Protein AF-A0A8K0CBZ1-F1 (afdb_monomer_lite)

Sequence (387 aa):
MEARLLQLSTEFQDVTEIRIASTTHRVIRENIAINNELDTMLTTHQRLYNENDKLRAGNKTLKLEASLHEEEKKKALTKAAVQYKIIERLTEEHDNMANKIKQYRNLENEANQIKQEAATMKDYCQKLQFNIRILEQNLHASRCERTNLKMELDYTKDEMDRLSGILYEAVMSIKAALSLKFAVKDKALKAAKREALLSSLLTLMTSAQEKARKPSLESVESVSATYARGDLGFVPKPVVLRSKVPIHRHIEVQMGPSFEELLAQYVPPVTKKDSGSITSEPGSQLELISEMETTVTKYVEIAKEETGTVFDESSEGTSSEEISYHVELPPQERETKSVTESEIIQAEGEGILEEELLISEEQLDIEEQVEESSSELHEEAHQGGGG

pLDDT: mean 71.87, std 24.09, range [30.67, 98.56]

Structure (mmCIF, N/CA/C/O backbone):
data_AF-A0A8K0CBZ1-F1
#
_entry.id   AF-A0A8K0CBZ1-F1
#
loop_
_atom_site.group_PDB
_atom_site.id
_atom_site.type_symbol
_atom_site.label_atom_id
_atom_site.label_alt_id
_atom_site.label_comp_id
_atom_site.label_asym_id
_atom_site.label_entity_id
_atom_site.label_seq_id
_atom_site.pdbx_PDB_ins_code
_atom_site.Cartn_x
_atom_site.Cartn_y
_atom_site.Cartn_z
_atom_site.occupancy
_atom_site.B_iso_or_equiv
_atom_site.auth_seq_id
_atom_site.auth_comp_id
_atom_site.auth_asym_id
_atom_site.auth_atom_id
_atom_site.pdbx_PDB_model_num
ATOM 1 N N . MET A 1 1 ? 72.431 24.661 -131.255 1.00 56.53 1 MET A N 1
ATOM 2 C CA . MET A 1 1 ? 71.108 24.317 -130.680 1.00 56.53 1 MET A CA 1
ATOM 3 C C . MET A 1 1 ? 71.227 23.347 -129.512 1.00 56.53 1 MET A C 1
ATOM 5 O O . MET A 1 1 ? 70.501 23.528 -128.548 1.00 56.53 1 MET A O 1
ATOM 9 N N . GLU A 1 2 ? 72.161 22.396 -129.542 1.00 62.53 2 GLU A N 1
ATOM 10 C CA . GLU A 1 2 ? 72.347 21.390 -128.479 1.00 62.53 2 GLU A CA 1
ATOM 11 C C . GLU A 1 2 ? 72.659 21.984 -127.093 1.00 62.53 2 GLU A C 1
ATOM 13 O O . GLU A 1 2 ? 72.051 21.576 -126.111 1.00 62.53 2 GLU A O 1
ATOM 18 N N . ALA A 1 3 ? 73.497 23.025 -127.007 1.00 69.94 3 ALA A N 1
ATOM 19 C CA . ALA A 1 3 ? 73.833 23.670 -125.730 1.00 69.94 3 ALA A CA 1
ATOM 20 C C . ALA A 1 3 ? 72.624 24.308 -125.011 1.00 69.94 3 ALA A C 1
ATOM 22 O O . ALA A 1 3 ? 72.545 24.263 -123.788 1.00 69.94 3 ALA A O 1
ATOM 23 N N . ARG A 1 4 ? 71.654 24.858 -125.760 1.00 70.44 4 ARG A N 1
ATOM 24 C CA . ARG A 1 4 ? 70.417 25.412 -125.176 1.00 70.44 4 ARG A CA 1
ATOM 25 C C . ARG A 1 4 ? 69.454 24.320 -124.719 1.00 70.44 4 ARG A C 1
ATOM 27 O O . ARG A 1 4 ? 68.748 24.528 -123.744 1.00 70.44 4 ARG A O 1
ATOM 34 N N . LEU A 1 5 ? 69.419 23.178 -125.407 1.00 74.81 5 LEU A N 1
ATOM 35 C CA . LEU A 1 5 ? 68.593 22.038 -125.002 1.00 74.81 5 LEU A CA 1
ATOM 36 C C . LEU A 1 5 ? 69.134 21.394 -123.720 1.00 74.81 5 LEU A C 1
ATOM 38 O O . LEU A 1 5 ? 68.361 21.042 -122.836 1.00 74.81 5 LEU A O 1
ATOM 42 N N . LEU A 1 6 ? 70.461 21.287 -123.614 1.00 77.31 6 LEU A N 1
ATOM 43 C CA . LEU A 1 6 ? 71.139 20.763 -122.433 1.00 77.31 6 LEU A CA 1
ATOM 44 C C . LEU A 1 6 ? 70.951 21.695 -121.230 1.00 77.31 6 LEU A C 1
ATOM 46 O O . LEU A 1 6 ? 70.591 21.217 -120.164 1.00 77.31 6 LEU A O 1
ATOM 50 N N . GLN A 1 7 ? 71.069 23.013 -121.431 1.00 80.19 7 GLN A N 1
ATOM 51 C CA . GLN A 1 7 ? 70.775 24.016 -120.402 1.00 80.19 7 GLN A CA 1
ATOM 52 C C . GLN A 1 7 ? 69.306 23.981 -119.944 1.00 80.19 7 GLN A C 1
ATOM 54 O O . GLN A 1 7 ? 69.020 24.019 -118.752 1.00 80.19 7 GLN A O 1
ATOM 59 N N . LEU A 1 8 ? 68.359 23.869 -120.879 1.00 82.50 8 LEU A N 1
ATOM 60 C CA . LEU A 1 8 ? 66.940 23.755 -120.541 1.00 82.50 8 LEU A CA 1
ATOM 61 C C . LEU A 1 8 ? 66.655 22.451 -119.776 1.00 82.50 8 LEU A C 1
ATOM 63 O O . LEU A 1 8 ? 65.859 22.445 -118.846 1.00 82.50 8 LEU A O 1
ATOM 67 N N . SER A 1 9 ? 67.320 21.349 -120.140 1.00 82.69 9 SER A N 1
ATOM 68 C CA . SER A 1 9 ? 67.216 20.068 -119.433 1.00 82.69 9 SER A CA 1
ATOM 69 C C . SER A 1 9 ? 67.782 20.149 -118.018 1.00 82.69 9 SER A C 1
ATOM 71 O O . SER A 1 9 ? 67.178 19.585 -117.111 1.00 82.69 9 SER A O 1
ATOM 73 N N . THR A 1 10 ? 68.902 20.850 -117.818 1.00 83.62 10 THR A N 1
ATOM 74 C CA . THR A 1 10 ? 69.460 21.077 -116.479 1.00 83.62 10 THR A CA 1
ATOM 75 C C . THR A 1 10 ? 68.551 21.982 -115.653 1.00 83.62 10 THR A C 1
ATOM 77 O O . THR A 1 10 ? 68.245 21.647 -114.520 1.00 83.62 10 THR A O 1
ATOM 80 N N . GLU A 1 11 ? 68.001 23.054 -116.232 1.00 86.19 11 GLU A N 1
ATOM 81 C CA . GLU A 1 11 ? 67.056 23.938 -115.533 1.00 86.19 11 GLU A CA 1
ATOM 82 C C . GLU A 1 11 ? 65.742 23.216 -115.181 1.00 86.19 11 GLU A C 1
ATOM 84 O O . GLU A 1 11 ? 65.221 23.373 -114.078 1.00 86.19 11 GLU A O 1
ATOM 89 N N . PHE A 1 12 ? 65.206 22.371 -116.070 1.00 86.44 12 PHE A N 1
ATOM 90 C CA . PHE A 1 12 ? 64.038 21.543 -115.757 1.00 86.44 12 PHE A CA 1
ATOM 91 C C . PHE A 1 12 ? 64.339 20.480 -114.705 1.00 86.44 12 PHE A C 1
ATOM 93 O O . PHE A 1 12 ? 63.479 20.215 -113.863 1.00 86.44 12 PHE A O 1
ATOM 100 N N . GLN A 1 13 ? 65.524 19.872 -114.743 1.00 86.38 13 GLN A N 1
ATOM 101 C CA . GLN A 1 13 ? 65.960 18.914 -113.736 1.00 86.38 13 GLN A CA 1
ATOM 102 C C . GLN A 1 13 ? 66.069 19.589 -112.366 1.00 86.38 13 GLN A C 1
ATOM 104 O O . GLN A 1 13 ? 65.449 19.099 -111.427 1.00 86.38 13 GLN A O 1
ATOM 109 N N . ASP A 1 14 ? 66.710 20.755 -112.278 1.00 86.25 14 ASP A N 1
ATOM 110 C CA . ASP A 1 14 ? 66.862 21.525 -111.038 1.00 86.25 14 ASP A CA 1
ATOM 111 C C . ASP A 1 14 ? 65.507 21.999 -110.489 1.00 86.25 14 ASP A C 1
ATOM 113 O O . ASP A 1 14 ? 65.215 21.850 -109.302 1.00 86.25 14 ASP A O 1
ATOM 117 N N . VAL A 1 15 ? 64.616 22.519 -111.345 1.00 89.88 15 VAL A N 1
ATOM 118 C CA . VAL A 1 15 ? 63.260 22.936 -110.936 1.00 89.88 15 VAL A CA 1
ATOM 119 C C . VAL A 1 15 ? 62.434 21.741 -110.456 1.00 89.88 15 VAL A C 1
ATOM 121 O O . VAL A 1 15 ? 61.690 21.845 -109.474 1.00 89.88 15 VAL A O 1
ATOM 124 N N . THR A 1 16 ? 62.556 20.596 -111.127 1.00 88.50 16 THR A N 1
ATOM 125 C CA . THR A 1 16 ? 61.857 19.367 -110.737 1.00 88.50 16 THR A CA 1
ATOM 126 C C . THR A 1 16 ? 62.421 18.816 -109.431 1.00 88.50 16 THR A C 1
ATOM 128 O O . THR A 1 16 ? 61.642 18.448 -108.556 1.00 88.50 16 THR A O 1
ATOM 131 N N . GLU A 1 17 ? 63.739 18.836 -109.245 1.00 90.00 17 GLU A N 1
ATOM 132 C CA . GLU A 1 17 ? 64.416 18.418 -108.018 1.00 90.00 17 GLU A CA 1
ATOM 133 C C . GLU A 1 17 ? 64.027 19.307 -106.833 1.00 90.00 17 GLU A C 1
ATOM 135 O O . GLU A 1 17 ? 63.599 18.789 -105.804 1.00 90.00 17 GLU A O 1
ATOM 140 N N . ILE A 1 18 ? 64.036 20.636 -106.991 1.00 90.50 18 ILE A N 1
ATOM 141 C CA . ILE A 1 18 ? 63.575 21.579 -105.959 1.00 90.50 18 ILE A CA 1
ATOM 142 C C . ILE A 1 18 ? 62.106 21.320 -105.604 1.00 90.50 18 ILE A C 1
ATOM 144 O O . ILE A 1 18 ? 61.732 21.327 -104.427 1.00 90.50 18 ILE A O 1
ATOM 148 N N . ARG A 1 19 ? 61.247 21.064 -106.599 1.00 92.19 19 ARG A N 1
ATOM 149 C CA . ARG A 1 19 ? 59.823 20.786 -106.366 1.00 92.19 19 ARG A CA 1
ATOM 150 C C . ARG A 1 19 ? 59.600 19.437 -105.680 1.00 92.19 19 ARG A C 1
ATOM 152 O O . ARG A 1 19 ? 58.778 19.362 -104.761 1.00 92.19 19 ARG A O 1
ATOM 159 N N . ILE A 1 20 ? 60.315 18.392 -106.093 1.00 91.62 20 ILE A N 1
ATOM 160 C CA . ILE A 1 20 ? 60.272 17.065 -105.466 1.00 91.62 20 ILE A CA 1
ATOM 161 C C . ILE A 1 20 ? 60.801 17.155 -104.032 1.00 91.62 20 ILE A C 1
ATOM 163 O O . ILE A 1 20 ? 60.133 16.670 -103.121 1.00 91.62 20 ILE A O 1
ATOM 167 N N . ALA A 1 21 ? 61.925 17.834 -103.797 1.00 92.69 21 ALA A N 1
ATOM 168 C CA . ALA A 1 21 ? 62.491 18.052 -102.468 1.00 92.69 21 ALA A CA 1
ATOM 169 C C . ALA A 1 21 ? 61.534 18.847 -101.567 1.00 92.69 21 ALA A C 1
ATOM 171 O O . ALA A 1 21 ? 61.279 18.447 -100.435 1.00 92.69 21 ALA A O 1
ATOM 172 N N . SER A 1 22 ? 60.920 19.919 -102.079 1.00 93.62 22 SER A N 1
ATOM 173 C CA . SER A 1 22 ? 59.920 20.711 -101.349 1.00 93.62 22 SER A CA 1
ATOM 174 C C . SER A 1 22 ? 58.686 19.883 -100.968 1.00 93.62 22 SER A C 1
ATOM 176 O O . SER A 1 22 ? 58.242 19.910 -99.816 1.00 93.62 22 SER A O 1
ATOM 178 N N . THR A 1 23 ? 58.164 19.086 -101.906 1.00 94.00 23 THR A N 1
ATOM 179 C CA . THR A 1 23 ? 57.016 18.197 -101.660 1.00 94.00 23 THR A CA 1
ATOM 180 C C . THR A 1 23 ? 57.380 17.104 -100.654 1.00 94.00 23 THR A C 1
ATOM 182 O O . THR A 1 23 ? 56.636 16.875 -99.706 1.00 94.00 23 THR A O 1
ATOM 185 N N . THR A 1 24 ? 58.560 16.496 -100.784 1.00 93.88 24 THR A N 1
ATOM 186 C CA . THR A 1 24 ? 59.065 15.467 -99.863 1.00 93.88 24 THR A CA 1
ATOM 187 C C . THR A 1 24 ? 59.274 16.036 -98.460 1.00 93.88 24 THR A C 1
ATOM 189 O O . THR A 1 24 ? 58.822 15.445 -97.487 1.00 93.88 24 THR A O 1
ATOM 192 N N . HIS A 1 25 ? 59.864 17.227 -98.328 1.00 94.25 25 HIS A N 1
ATOM 193 C CA . HIS A 1 25 ? 60.002 17.917 -97.042 1.00 94.25 25 HIS A CA 1
ATOM 194 C C . HIS A 1 25 ? 58.653 18.283 -96.421 1.00 94.25 25 HIS A C 1
ATOM 196 O O . HIS A 1 25 ? 58.516 18.269 -95.198 1.00 94.25 25 HIS A O 1
ATOM 202 N N . ARG A 1 26 ? 57.645 18.636 -97.230 1.00 95.06 26 ARG A N 1
ATOM 203 C CA . ARG A 1 26 ? 56.278 18.836 -96.735 1.00 95.06 26 ARG A CA 1
ATOM 204 C C . ARG A 1 26 ? 55.703 17.529 -96.191 1.00 95.06 26 ARG A C 1
ATOM 206 O O . ARG A 1 26 ? 55.239 17.536 -95.060 1.00 95.06 26 ARG A O 1
ATOM 213 N N . VAL A 1 27 ? 55.807 16.434 -96.943 1.00 95.56 27 VAL A N 1
ATOM 214 C CA . VAL A 1 27 ? 55.334 15.106 -96.517 1.00 95.56 27 VAL A CA 1
ATOM 215 C C . VAL A 1 27 ? 56.058 14.632 -95.254 1.00 95.56 27 VAL A C 1
ATOM 217 O O . VAL A 1 27 ? 55.423 14.118 -94.342 1.00 95.56 27 VAL A O 1
ATOM 220 N N . ILE A 1 28 ? 57.373 14.841 -95.146 1.00 95.50 28 ILE A N 1
ATOM 221 C CA . ILE A 1 28 ? 58.140 14.506 -93.936 1.00 95.50 28 ILE A CA 1
ATOM 222 C C . ILE A 1 28 ? 57.653 15.334 -92.743 1.00 95.50 28 ILE A C 1
ATOM 224 O O . ILE A 1 28 ? 57.419 14.773 -91.677 1.00 95.50 28 ILE A O 1
ATOM 228 N N . ARG A 1 29 ? 57.463 16.650 -92.907 1.00 96.50 29 ARG A N 1
ATOM 229 C CA . ARG A 1 29 ? 56.933 17.509 -91.834 1.00 96.50 29 ARG A CA 1
ATOM 230 C C . ARG A 1 29 ? 55.531 17.093 -91.404 1.00 96.50 29 ARG A C 1
ATOM 232 O O . ARG A 1 29 ? 55.256 17.091 -90.213 1.00 96.50 29 ARG A O 1
ATOM 239 N N . GLU A 1 30 ? 54.679 16.731 -92.355 1.00 96.25 30 GLU A N 1
ATOM 240 C CA . GLU A 1 30 ? 53.330 16.236 -92.091 1.00 96.25 30 GLU A CA 1
ATOM 241 C C . GLU A 1 30 ? 53.364 14.902 -91.340 1.00 96.25 30 GLU A C 1
ATOM 243 O O . GLU A 1 30 ? 52.728 14.789 -90.302 1.00 96.25 30 GLU A O 1
ATOM 248 N N . ASN A 1 31 ? 54.195 13.943 -91.756 1.00 96.75 31 ASN A N 1
ATOM 249 C CA . ASN A 1 31 ? 54.387 12.691 -91.019 1.00 96.75 31 ASN A CA 1
ATOM 250 C C . ASN A 1 31 ? 54.925 12.918 -89.600 1.00 96.75 31 ASN A C 1
ATOM 252 O O . ASN A 1 31 ? 54.479 12.258 -88.668 1.00 96.75 31 ASN A O 1
ATOM 256 N N . ILE A 1 32 ? 55.863 13.853 -89.412 1.00 95.81 32 ILE A N 1
ATOM 257 C CA . ILE A 1 32 ? 56.362 14.212 -88.075 1.00 95.81 32 ILE A CA 1
ATOM 258 C C . ILE A 1 32 ? 55.237 14.829 -87.234 1.00 95.81 32 ILE A C 1
ATOM 260 O O . ILE A 1 32 ? 55.080 14.460 -86.075 1.00 95.81 32 ILE A O 1
ATOM 264 N N . ALA A 1 33 ? 54.441 15.740 -87.803 1.00 97.00 33 ALA A N 1
ATOM 265 C CA . ALA A 1 33 ? 53.311 16.350 -87.106 1.00 97.00 33 ALA A CA 1
ATOM 266 C C . ALA A 1 33 ? 52.249 15.307 -86.720 1.00 97.00 33 ALA A C 1
ATOM 268 O O . ALA A 1 33 ? 51.816 15.295 -85.572 1.00 97.00 33 ALA A O 1
ATOM 269 N N . ILE A 1 34 ? 51.905 14.398 -87.638 1.00 96.50 34 ILE A N 1
ATOM 270 C CA . ILE A 1 34 ? 50.965 13.296 -87.402 1.00 96.50 34 ILE A CA 1
ATOM 271 C C . ILE A 1 34 ? 51.492 12.357 -86.314 1.00 96.50 34 ILE A C 1
ATOM 273 O O . ILE A 1 34 ? 50.739 11.995 -85.419 1.00 96.50 34 ILE A O 1
ATOM 277 N N . ASN A 1 35 ? 52.773 11.980 -86.352 1.00 96.25 35 ASN A N 1
ATOM 278 C CA . ASN A 1 35 ? 53.361 11.118 -85.324 1.00 96.25 35 ASN A CA 1
ATOM 279 C C . ASN A 1 35 ? 53.343 11.790 -83.946 1.00 96.25 35 ASN A C 1
ATOM 281 O O . ASN A 1 35 ? 52.951 11.159 -82.971 1.00 96.25 35 ASN A O 1
ATOM 285 N N . ASN A 1 36 ? 53.683 13.081 -83.869 1.00 96.38 36 ASN A N 1
ATOM 286 C CA . ASN A 1 36 ? 53.600 13.833 -82.617 1.00 96.38 36 ASN A CA 1
ATOM 287 C C . ASN A 1 36 ? 52.157 13.897 -82.093 1.00 96.38 36 ASN A C 1
ATOM 289 O O . ASN A 1 36 ? 51.925 13.727 -80.898 1.00 96.38 36 ASN A O 1
ATOM 293 N N . GLU A 1 37 ? 51.179 14.128 -82.972 1.00 96.69 37 GLU A N 1
ATOM 294 C CA . GLU A 1 37 ? 49.765 14.132 -82.594 1.00 96.69 37 GLU A CA 1
ATOM 295 C C . GLU A 1 37 ? 49.308 12.742 -82.124 1.00 96.69 37 GLU A C 1
ATOM 297 O O . GLU A 1 37 ? 48.652 12.628 -81.087 1.00 96.69 37 GLU A O 1
ATOM 302 N N . LEU A 1 38 ? 49.727 11.673 -82.804 1.00 97.25 38 LEU A N 1
ATOM 303 C CA . LEU A 1 38 ? 49.450 10.293 -82.404 1.00 97.25 38 LEU A CA 1
ATOM 304 C C . LEU A 1 38 ? 50.037 9.987 -81.023 1.00 97.25 38 LEU A C 1
ATOM 306 O O . LEU A 1 38 ? 49.334 9.433 -80.182 1.00 97.25 38 LEU A O 1
ATOM 310 N N . ASP A 1 39 ? 51.268 10.411 -80.742 1.00 96.94 39 ASP A N 1
ATOM 311 C CA . ASP A 1 39 ? 51.888 10.246 -79.424 1.00 96.94 39 ASP A CA 1
ATOM 312 C C . ASP A 1 39 ? 51.116 11.013 -78.335 1.00 96.94 39 ASP A C 1
ATOM 314 O O . ASP A 1 39 ? 50.867 10.490 -77.240 1.00 96.94 39 ASP A O 1
ATOM 318 N N . THR A 1 40 ? 50.648 12.233 -78.625 1.00 96.75 40 THR A N 1
ATOM 319 C CA . THR A 1 40 ? 49.773 12.970 -77.693 1.00 96.75 40 THR A CA 1
ATOM 320 C C . THR A 1 40 ? 48.421 12.273 -77.488 1.00 96.75 40 THR A C 1
ATOM 322 O O . THR A 1 40 ? 47.915 12.195 -76.365 1.00 96.75 40 THR A O 1
ATOM 325 N N . MET A 1 41 ? 47.843 11.684 -78.535 1.00 97.00 41 MET A N 1
ATOM 326 C CA . MET A 1 41 ? 46.607 10.907 -78.441 1.00 97.00 41 MET A CA 1
ATOM 327 C C . MET A 1 41 ? 46.811 9.621 -77.629 1.00 97.00 41 MET A C 1
ATOM 329 O O . MET A 1 41 ? 45.993 9.284 -76.777 1.00 97.00 41 MET A O 1
ATOM 333 N N . LEU A 1 42 ? 47.926 8.918 -77.829 1.00 97.38 42 LEU A N 1
ATOM 334 C CA . LEU A 1 42 ? 48.245 7.689 -77.107 1.00 97.38 42 LEU A CA 1
ATOM 335 C C . LEU A 1 42 ? 48.454 7.965 -75.613 1.00 97.38 42 LEU A C 1
ATOM 337 O O . LEU A 1 42 ? 47.914 7.256 -74.763 1.00 97.38 42 LEU A O 1
ATOM 341 N N . THR A 1 43 ? 49.199 9.021 -75.278 1.00 97.06 43 THR A N 1
ATOM 342 C CA . THR A 1 43 ? 49.439 9.417 -73.880 1.00 97.06 43 THR A CA 1
ATOM 343 C C . THR A 1 43 ? 48.153 9.852 -73.178 1.00 97.06 43 THR A C 1
ATOM 345 O O . THR A 1 43 ? 47.911 9.453 -72.035 1.00 97.06 43 THR A O 1
ATOM 348 N N . THR A 1 44 ? 47.285 10.611 -73.852 1.00 97.06 44 THR A N 1
ATOM 349 C CA . THR A 1 44 ? 45.969 10.982 -73.307 1.00 97.06 44 THR A CA 1
ATOM 350 C C . THR A 1 44 ? 45.052 9.772 -73.152 1.00 97.06 44 THR A C 1
ATOM 352 O O . THR A 1 44 ? 44.429 9.634 -72.099 1.00 97.06 44 THR A O 1
ATOM 355 N N . HIS A 1 45 ? 45.026 8.855 -74.122 1.00 97.31 45 HIS A N 1
ATOM 356 C CA . HIS A 1 45 ? 44.274 7.604 -74.031 1.00 97.31 45 HIS A CA 1
ATOM 357 C C . HIS A 1 45 ? 44.749 6.747 -72.851 1.00 97.31 45 HIS A C 1
ATOM 359 O O . HIS A 1 45 ? 43.931 6.288 -72.057 1.00 97.31 45 HIS A O 1
ATOM 365 N N . GLN A 1 46 ? 46.063 6.589 -72.665 1.00 97.44 46 GLN A N 1
ATOM 366 C CA . GLN A 1 46 ? 46.615 5.857 -71.523 1.00 97.44 46 GLN A CA 1
ATOM 367 C C . GLN A 1 46 ? 46.245 6.518 -70.188 1.00 97.44 46 GLN A C 1
ATOM 369 O O . GLN A 1 46 ? 45.906 5.828 -69.226 1.00 97.44 46 GLN A O 1
ATOM 374 N N . ARG A 1 47 ? 46.282 7.855 -70.112 1.00 97.81 47 ARG A N 1
ATOM 375 C CA . ARG A 1 47 ? 45.872 8.597 -68.912 1.00 97.81 47 ARG A CA 1
ATOM 376 C C . ARG A 1 47 ? 44.397 8.366 -68.592 1.00 97.81 47 ARG A C 1
ATOM 378 O O . ARG A 1 47 ? 44.087 8.030 -67.452 1.00 97.81 47 ARG A O 1
ATOM 385 N N . LEU A 1 48 ? 43.518 8.513 -69.584 1.00 97.62 48 LEU A N 1
ATOM 386 C CA . LEU A 1 48 ? 42.077 8.297 -69.430 1.00 97.62 48 LEU A CA 1
ATOM 387 C C . LEU A 1 48 ? 41.760 6.849 -69.059 1.00 97.62 48 LEU A C 1
ATOM 389 O O . LEU A 1 48 ? 40.906 6.613 -68.212 1.00 97.62 48 LEU A O 1
ATOM 393 N N . TYR A 1 49 ? 42.475 5.884 -69.640 1.00 97.69 49 TYR A N 1
ATOM 394 C CA . TYR A 1 49 ? 42.355 4.474 -69.284 1.00 97.69 49 TYR A CA 1
ATOM 395 C C . TYR A 1 49 ? 42.704 4.245 -67.805 1.00 97.69 49 TYR A C 1
ATOM 397 O O . TYR A 1 49 ? 41.903 3.694 -67.052 1.00 97.69 49 TYR A O 1
ATOM 405 N N . ASN A 1 50 ? 43.853 4.760 -67.355 1.00 97.44 50 ASN A N 1
ATOM 406 C CA . ASN A 1 50 ? 44.281 4.655 -65.959 1.00 97.44 50 ASN A CA 1
ATOM 407 C C . ASN A 1 50 ? 43.305 5.356 -64.994 1.00 97.44 50 ASN A C 1
ATOM 409 O O . ASN A 1 50 ? 43.077 4.880 -63.883 1.00 97.44 50 ASN A O 1
ATOM 413 N N . GLU A 1 51 ? 42.747 6.502 -65.387 1.00 97.62 51 GLU A N 1
ATOM 414 C CA . GLU A 1 51 ? 41.746 7.229 -64.603 1.00 97.62 51 GLU A CA 1
ATOM 415 C C . GLU A 1 51 ? 40.420 6.463 -64.531 1.00 97.62 51 GLU A C 1
ATOM 417 O O . GLU A 1 51 ? 39.853 6.320 -63.449 1.00 97.62 51 GLU A O 1
ATOM 422 N N . ASN A 1 52 ? 39.967 5.882 -65.645 1.00 97.31 52 ASN A N 1
ATOM 423 C CA . ASN A 1 52 ? 38.768 5.052 -65.680 1.00 97.31 52 ASN A CA 1
ATOM 424 C C . ASN A 1 52 ? 38.907 3.825 -64.771 1.00 97.31 52 ASN A C 1
ATOM 426 O O . ASN A 1 52 ? 37.991 3.524 -64.006 1.00 97.31 52 ASN A O 1
ATOM 430 N N . ASP A 1 53 ? 40.063 3.159 -64.794 1.00 97.25 53 ASP A N 1
ATOM 431 C CA . ASP A 1 53 ? 40.340 2.012 -63.928 1.00 97.25 53 ASP A CA 1
ATOM 432 C C . ASP A 1 53 ? 40.348 2.403 -62.443 1.00 97.25 53 ASP A C 1
ATOM 434 O O . ASP A 1 53 ? 39.747 1.707 -61.617 1.00 97.25 53 ASP A O 1
ATOM 438 N N . LYS A 1 54 ? 40.936 3.556 -62.095 1.00 97.56 54 LYS A N 1
ATOM 439 C CA . LYS A 1 54 ? 40.881 4.103 -60.728 1.00 97.56 54 LYS A CA 1
ATOM 440 C C . LYS A 1 54 ? 39.450 4.416 -60.294 1.00 97.56 54 LYS A C 1
ATOM 442 O O . LYS A 1 54 ? 39.054 4.032 -59.195 1.00 97.56 54 LYS A O 1
ATOM 447 N N . LEU A 1 55 ? 38.659 5.060 -61.153 1.00 97.69 55 LEU A N 1
ATOM 448 C CA . LEU A 1 55 ? 37.257 5.374 -60.869 1.00 97.69 55 LEU A CA 1
ATOM 449 C C . LEU A 1 55 ? 36.413 4.105 -60.711 1.00 97.69 55 LEU A C 1
ATOM 451 O O . LEU A 1 55 ? 35.580 4.028 -59.810 1.00 97.69 55 LEU A O 1
ATOM 455 N N . ARG A 1 56 ? 36.651 3.070 -61.526 1.00 97.81 56 ARG A N 1
ATOM 456 C CA . ARG A 1 56 ? 35.984 1.766 -61.387 1.00 97.81 56 ARG A CA 1
ATOM 457 C C . ARG A 1 56 ? 36.345 1.078 -60.077 1.00 97.81 56 ARG A C 1
ATOM 459 O O . ARG A 1 56 ? 35.457 0.514 -59.438 1.00 97.81 56 ARG A O 1
ATOM 466 N N . ALA A 1 57 ? 37.615 1.112 -59.677 1.00 97.31 57 ALA A N 1
ATOM 467 C CA . ALA A 1 57 ? 38.048 0.576 -58.391 1.00 97.31 57 ALA A CA 1
ATOM 468 C C . ALA A 1 57 ? 37.385 1.332 -57.227 1.00 97.31 57 ALA A C 1
ATOM 470 O O . ALA A 1 57 ? 36.776 0.694 -56.371 1.00 97.31 57 ALA A O 1
ATOM 471 N N . GLY A 1 58 ? 37.397 2.669 -57.256 1.00 98.06 58 GLY A N 1
ATOM 472 C CA . GLY A 1 58 ? 36.740 3.508 -56.249 1.00 98.06 58 GLY A CA 1
ATOM 473 C C . GLY A 1 58 ? 35.222 3.307 -56.180 1.00 98.06 58 GLY A C 1
ATOM 474 O O . GLY A 1 58 ? 34.644 3.222 -55.103 1.00 98.06 58 GLY A O 1
ATOM 475 N N . ASN A 1 59 ? 34.548 3.140 -57.321 1.00 97.50 59 ASN A N 1
ATOM 476 C CA . ASN A 1 59 ? 33.111 2.854 -57.343 1.00 97.50 59 ASN A CA 1
ATOM 477 C C . ASN A 1 59 ? 32.789 1.501 -56.686 1.00 97.50 59 ASN A C 1
ATOM 479 O O . ASN A 1 59 ? 31.794 1.380 -55.975 1.00 97.50 59 ASN A O 1
ATOM 483 N N . LYS A 1 60 ? 33.638 0.484 -56.893 1.00 97.56 60 LYS A N 1
ATOM 484 C CA . LYS A 1 60 ? 33.482 -0.825 -56.243 1.00 97.56 60 LYS A CA 1
ATOM 485 C C . LYS A 1 60 ? 33.664 -0.734 -54.729 1.00 97.56 60 LYS A C 1
ATOM 487 O O . LYS A 1 60 ? 32.871 -1.333 -54.009 1.00 97.56 60 LYS A O 1
ATOM 492 N N . THR A 1 61 ? 34.662 0.010 -54.249 1.00 97.69 61 THR A N 1
ATOM 493 C CA . THR A 1 61 ? 34.884 0.181 -52.804 1.00 97.69 61 THR A CA 1
ATOM 494 C C . THR A 1 61 ? 33.740 0.949 -52.155 1.00 97.69 61 THR A C 1
ATOM 496 O O . THR A 1 61 ? 33.213 0.487 -51.152 1.00 97.69 61 THR A O 1
ATOM 499 N N . LEU A 1 62 ? 33.278 2.044 -52.772 1.00 97.69 62 LEU A N 1
ATOM 500 C CA . LEU A 1 62 ? 32.140 2.823 -52.269 1.00 97.69 62 LEU A CA 1
ATOM 501 C C . LEU A 1 62 ? 30.850 1.997 -52.213 1.00 97.69 62 LEU A C 1
ATOM 503 O O . LEU A 1 62 ? 30.090 2.102 -51.257 1.00 97.69 62 LEU A O 1
ATOM 507 N N . LYS A 1 63 ? 30.603 1.135 -53.208 1.00 98.00 63 LYS A N 1
ATOM 508 C CA . LYS A 1 63 ? 29.455 0.213 -53.186 1.00 98.00 63 LYS A CA 1
ATOM 509 C C . LYS A 1 63 ? 29.541 -0.801 -52.050 1.00 98.00 63 LYS A C 1
ATOM 511 O O . LYS A 1 63 ? 28.527 -1.080 -51.416 1.00 98.00 63 LYS A O 1
ATOM 516 N N . LEU A 1 64 ? 30.728 -1.356 -51.809 1.00 97.62 64 LEU A N 1
ATOM 517 C CA . LEU A 1 64 ? 30.942 -2.295 -50.711 1.00 97.62 64 LEU A CA 1
ATOM 518 C C . LEU A 1 64 ? 30.734 -1.608 -49.357 1.00 97.62 64 LEU A C 1
ATOM 520 O O . LEU A 1 64 ? 30.045 -2.149 -48.499 1.00 97.62 64 LEU A O 1
ATOM 524 N N . GLU A 1 65 ? 31.278 -0.404 -49.194 1.00 97.88 65 GLU A N 1
ATOM 525 C CA . GLU A 1 65 ? 31.129 0.397 -47.981 1.00 97.88 65 GLU A CA 1
ATOM 526 C C . GLU A 1 65 ? 29.663 0.777 -47.726 1.00 97.88 65 GLU A C 1
ATOM 528 O O . GLU A 1 65 ? 29.161 0.576 -46.625 1.00 97.88 65 GLU A O 1
ATOM 533 N N . ALA A 1 66 ? 28.933 1.226 -48.752 1.00 97.88 66 ALA A N 1
ATOM 534 C CA . ALA A 1 66 ? 27.505 1.518 -48.635 1.00 97.88 66 ALA A CA 1
ATOM 535 C C . ALA A 1 66 ? 26.687 0.280 -48.223 1.00 97.88 66 ALA A C 1
ATOM 537 O O . ALA A 1 66 ? 25.798 0.376 -47.378 1.00 97.88 66 ALA A O 1
ATOM 538 N N . SER A 1 67 ? 27.007 -0.893 -48.784 1.00 98.00 67 SER A N 1
ATOM 539 C CA . SER A 1 67 ? 26.366 -2.156 -48.399 1.00 98.00 67 SER A CA 1
ATOM 540 C C . SER A 1 67 ? 26.654 -2.523 -46.941 1.00 98.00 67 SER A C 1
ATOM 542 O O . SER A 1 67 ? 25.752 -2.964 -46.232 1.00 98.00 67 SER A O 1
ATOM 544 N N . LEU A 1 68 ? 27.895 -2.333 -46.487 1.00 98.06 68 LEU A N 1
ATOM 545 C CA . LEU A 1 68 ? 28.303 -2.616 -45.113 1.00 98.06 68 LEU A CA 1
ATOM 546 C C . LEU A 1 68 ? 27.601 -1.684 -44.117 1.00 98.06 68 LEU A C 1
ATOM 548 O O . LEU A 1 68 ? 27.032 -2.167 -43.139 1.00 98.06 68 LEU A O 1
ATOM 552 N N . HIS A 1 69 ? 27.551 -0.380 -44.401 1.00 98.00 69 HIS A N 1
ATOM 553 C CA . HIS A 1 69 ? 26.848 0.593 -43.557 1.00 98.00 69 HIS A CA 1
ATOM 554 C C . HIS A 1 69 ? 25.352 0.289 -43.438 1.00 98.00 69 HIS A C 1
ATOM 556 O O . HIS A 1 69 ? 24.785 0.405 -42.351 1.00 98.00 69 HIS A O 1
ATOM 562 N N . GLU A 1 70 ? 24.696 -0.154 -44.515 1.00 97.81 70 GLU A N 1
ATOM 563 C CA . GLU A 1 70 ? 23.275 -0.522 -44.459 1.00 97.81 70 GLU A CA 1
ATOM 564 C C . GLU A 1 70 ? 23.043 -1.784 -43.606 1.00 97.81 70 GLU A C 1
ATOM 566 O O . GLU A 1 70 ? 22.081 -1.854 -42.832 1.00 97.81 70 GLU A O 1
ATOM 571 N N . GLU A 1 71 ? 23.948 -2.767 -43.664 1.00 98.06 71 GLU A N 1
ATOM 572 C CA . GLU A 1 71 ? 23.901 -3.934 -42.778 1.00 98.06 71 GLU A CA 1
ATOM 573 C C . GLU A 1 71 ? 24.125 -3.567 -41.305 1.00 98.06 71 GLU A C 1
ATOM 575 O O . GLU A 1 71 ? 23.425 -4.079 -40.423 1.00 98.06 71 GLU A O 1
ATOM 580 N N . GLU A 1 72 ? 25.087 -2.692 -41.019 1.00 97.81 72 GLU A N 1
ATOM 581 C CA . GLU A 1 72 ? 25.375 -2.217 -39.664 1.00 97.81 72 GLU A CA 1
ATOM 582 C C . GLU A 1 72 ? 24.210 -1.418 -39.091 1.00 97.81 72 GLU A C 1
ATOM 584 O O . GLU A 1 72 ? 23.763 -1.699 -37.976 1.00 97.81 72 GLU A O 1
ATOM 589 N N . LYS A 1 73 ? 23.640 -0.504 -39.880 1.00 98.25 73 LYS A N 1
ATOM 590 C CA . LYS A 1 73 ? 22.424 0.237 -39.536 1.00 98.25 73 LYS A CA 1
ATOM 591 C C . LYS A 1 73 ? 21.272 -0.710 -39.225 1.00 98.25 73 LYS A C 1
ATOM 593 O O . LYS A 1 73 ? 20.618 -0.556 -38.195 1.00 98.25 73 LYS A O 1
ATOM 598 N N . LYS A 1 74 ? 21.038 -1.729 -40.058 1.00 98.38 74 LYS A N 1
ATOM 599 C CA . LYS A 1 74 ? 19.989 -2.727 -39.806 1.00 98.38 74 LYS A CA 1
ATOM 600 C C . LYS A 1 74 ? 20.227 -3.468 -38.489 1.00 98.38 74 LYS A C 1
ATOM 602 O O . LYS A 1 74 ? 19.301 -3.606 -37.691 1.00 98.38 74 LYS A O 1
ATOM 607 N N . LYS A 1 75 ? 21.462 -3.900 -38.215 1.00 98.19 75 LYS A N 1
ATOM 608 C CA . LYS A 1 75 ? 21.824 -4.546 -36.941 1.00 98.19 75 LYS A CA 1
ATOM 609 C C . LYS A 1 75 ? 21.605 -3.601 -35.755 1.00 98.19 75 LYS A C 1
ATOM 611 O O . LYS A 1 75 ? 20.992 -4.014 -34.771 1.00 98.19 75 LYS A O 1
ATOM 616 N N . ALA A 1 76 ? 22.036 -2.346 -35.849 1.00 98.06 76 ALA A N 1
ATOM 617 C CA . ALA A 1 76 ? 21.841 -1.341 -34.807 1.00 98.06 76 ALA A CA 1
ATOM 618 C C . ALA A 1 76 ? 20.351 -1.084 -34.533 1.00 98.06 76 ALA A C 1
ATOM 620 O O . ALA A 1 76 ? 19.928 -1.137 -33.380 1.00 98.06 76 ALA A O 1
ATOM 621 N N . LEU A 1 77 ? 19.537 -0.924 -35.581 1.00 98.12 77 LEU A N 1
ATOM 622 C CA . LEU A 1 77 ? 18.088 -0.743 -35.464 1.00 98.12 77 LEU A CA 1
ATOM 623 C C . LEU A 1 77 ? 17.407 -1.948 -34.811 1.00 98.12 77 LEU A C 1
ATOM 625 O O . LEU A 1 77 ? 16.579 -1.772 -33.923 1.00 98.12 77 LEU A O 1
ATOM 629 N N . THR A 1 78 ? 17.776 -3.178 -35.190 1.00 98.25 78 THR A N 1
ATOM 630 C CA . THR A 1 78 ? 17.204 -4.374 -34.545 1.00 98.25 78 THR A CA 1
ATOM 631 C C . THR A 1 78 ? 17.561 -4.457 -33.061 1.00 98.25 78 THR A C 1
ATOM 633 O O . THR A 1 78 ? 16.702 -4.795 -32.251 1.00 98.25 78 THR A O 1
ATOM 636 N N . LYS A 1 79 ? 18.794 -4.094 -32.680 1.00 98.31 79 LYS A N 1
ATOM 637 C CA . LYS A 1 79 ? 19.208 -4.033 -31.271 1.00 98.31 79 LYS A CA 1
ATOM 638 C C . LYS A 1 79 ? 18.442 -2.956 -30.505 1.00 98.31 79 LYS A C 1
ATOM 640 O O . LYS A 1 79 ? 17.925 -3.251 -29.432 1.00 98.31 79 LYS A O 1
ATOM 645 N N . ALA A 1 80 ? 18.321 -1.755 -31.070 1.00 98.19 80 ALA A N 1
ATOM 646 C CA . ALA A 1 80 ? 17.571 -0.656 -30.468 1.00 98.19 80 ALA A CA 1
ATOM 647 C C . ALA A 1 80 ? 16.089 -1.020 -30.276 1.00 98.19 80 ALA A C 1
ATOM 649 O O . ALA A 1 80 ? 15.531 -0.785 -29.210 1.00 98.19 80 ALA A O 1
ATOM 650 N N . ALA A 1 81 ? 15.471 -1.682 -31.259 1.00 98.25 81 ALA A N 1
ATOM 651 C CA . ALA A 1 81 ? 14.089 -2.145 -31.159 1.00 98.25 81 ALA A CA 1
ATOM 652 C C . ALA A 1 81 ? 13.894 -3.187 -30.042 1.00 98.25 81 ALA A C 1
ATOM 654 O O . ALA A 1 81 ? 12.890 -3.153 -29.335 1.00 98.25 81 ALA A O 1
ATOM 655 N N . VAL A 1 82 ? 14.847 -4.109 -29.861 1.00 98.31 82 VAL A N 1
ATOM 656 C CA . VAL A 1 82 ? 14.805 -5.078 -28.752 1.00 98.31 82 VAL A CA 1
ATOM 657 C C . VAL A 1 82 ? 14.989 -4.377 -27.407 1.00 98.31 82 VAL A C 1
ATOM 659 O O . VAL A 1 82 ? 14.238 -4.656 -26.478 1.00 98.31 82 VAL A O 1
ATOM 662 N N . GLN A 1 83 ? 15.943 -3.448 -27.300 1.00 98.19 83 GLN A N 1
ATOM 663 C CA . GLN A 1 83 ? 16.165 -2.671 -26.077 1.00 98.19 83 GLN A CA 1
ATOM 664 C C . GLN A 1 83 ? 14.931 -1.852 -25.694 1.00 98.19 83 GLN A C 1
ATOM 666 O O . GLN A 1 83 ? 14.537 -1.873 -24.534 1.00 98.19 83 GLN A O 1
ATOM 671 N N . TYR A 1 84 ? 14.282 -1.205 -26.663 1.00 98.50 84 TYR A N 1
ATOM 672 C CA . TYR A 1 84 ? 13.052 -0.451 -26.431 1.00 98.50 84 TYR A CA 1
ATOM 673 C C . TYR A 1 84 ? 11.944 -1.330 -25.840 1.00 98.50 84 TYR A C 1
ATOM 675 O O . TYR A 1 84 ? 11.364 -0.974 -24.823 1.00 98.50 84 TYR A O 1
ATOM 683 N N . LYS A 1 85 ? 11.723 -2.527 -26.401 1.00 98.50 85 LYS A N 1
ATOM 684 C CA . LYS A 1 85 ? 10.736 -3.484 -25.869 1.00 98.50 85 LYS A CA 1
ATOM 685 C C . LYS A 1 85 ? 11.056 -3.956 -24.452 1.00 98.50 85 LYS A C 1
ATOM 687 O O . LYS A 1 85 ? 10.151 -4.214 -23.669 1.00 98.50 85 LYS A O 1
ATOM 692 N N . ILE A 1 86 ? 12.340 -4.116 -24.128 1.00 98.50 86 ILE A N 1
ATOM 693 C CA . ILE A 1 86 ? 12.761 -4.475 -22.769 1.00 98.50 86 ILE A CA 1
ATOM 694 C C . ILE A 1 86 ? 12.451 -3.324 -21.814 1.00 98.50 86 ILE A C 1
ATOM 696 O O . ILE A 1 86 ? 11.893 -3.573 -20.752 1.00 98.50 86 ILE A O 1
ATOM 700 N N . ILE A 1 87 ? 12.778 -2.087 -22.197 1.00 98.44 87 ILE A N 1
ATOM 701 C CA . ILE A 1 87 ? 12.486 -0.894 -21.395 1.00 98.44 87 ILE A CA 1
ATOM 702 C C . ILE A 1 87 ? 10.980 -0.778 -21.159 1.00 98.44 87 ILE A C 1
ATOM 704 O O . ILE A 1 87 ? 10.574 -0.694 -20.010 1.00 98.44 87 ILE A O 1
ATOM 708 N N . GLU A 1 88 ? 10.164 -0.868 -22.210 1.00 98.50 88 GLU A N 1
ATOM 709 C CA . GLU A 1 88 ? 8.699 -0.830 -22.124 1.00 98.50 88 GLU A CA 1
ATOM 710 C C . GLU A 1 88 ? 8.166 -1.873 -21.132 1.00 98.50 88 GLU A C 1
ATOM 712 O O . GLU A 1 88 ? 7.448 -1.530 -20.195 1.00 98.50 88 GLU A O 1
ATOM 717 N N . ARG A 1 89 ? 8.614 -3.131 -21.250 1.00 98.56 89 ARG A N 1
ATOM 718 C CA . ARG A 1 89 ? 8.211 -4.199 -20.326 1.00 98.56 89 ARG A CA 1
ATOM 719 C C . ARG A 1 89 ? 8.633 -3.919 -18.881 1.00 98.56 89 ARG A C 1
ATOM 721 O O . ARG A 1 89 ? 7.860 -4.168 -17.961 1.00 98.56 89 ARG A O 1
ATOM 728 N N . LEU A 1 90 ? 9.857 -3.437 -18.665 1.00 98.44 90 LEU A N 1
ATOM 729 C CA . LEU A 1 90 ? 10.350 -3.101 -17.326 1.00 98.44 90 LEU A CA 1
ATOM 730 C C . LEU A 1 90 ? 9.573 -1.926 -16.723 1.00 98.44 90 LEU A C 1
ATOM 732 O O . LEU A 1 90 ? 9.276 -1.949 -15.531 1.00 98.44 90 LEU A O 1
ATOM 736 N N . THR A 1 91 ? 9.222 -0.927 -17.531 1.00 98.56 91 THR A N 1
ATOM 737 C CA . THR A 1 91 ? 8.401 0.210 -17.107 1.00 98.56 91 THR A CA 1
ATOM 738 C C . THR A 1 91 ? 6.999 -0.250 -16.708 1.00 98.56 91 THR A C 1
ATOM 740 O O . THR A 1 91 ? 6.543 0.090 -15.621 1.00 98.56 91 THR A O 1
ATOM 743 N N . GLU A 1 92 ? 6.354 -1.108 -17.502 1.00 98.56 92 GLU A N 1
ATOM 744 C CA . GLU A 1 92 ? 5.052 -1.687 -17.146 1.00 98.56 92 GLU A CA 1
ATOM 745 C C . GLU A 1 92 ? 5.115 -2.524 -15.857 1.00 98.56 92 GLU A C 1
ATOM 747 O O . GLU A 1 92 ? 4.233 -2.434 -15.000 1.00 98.56 92 GLU A O 1
ATOM 752 N N . GLU A 1 93 ? 6.149 -3.354 -15.688 1.00 98.44 93 GLU A N 1
ATOM 753 C CA . GLU A 1 93 ? 6.356 -4.138 -14.464 1.00 98.44 93 GLU A CA 1
ATOM 754 C C . GLU A 1 93 ? 6.559 -3.229 -13.240 1.00 98.44 93 GLU A C 1
ATOM 756 O O . GLU A 1 93 ? 5.978 -3.488 -12.179 1.00 98.44 93 GLU A O 1
ATOM 761 N N . HIS A 1 94 ? 7.328 -2.150 -13.393 1.00 98.56 94 HIS A N 1
ATOM 762 C CA . HIS A 1 94 ? 7.556 -1.156 -12.350 1.00 98.56 94 HIS A CA 1
ATOM 763 C C . HIS A 1 94 ? 6.261 -0.435 -11.959 1.00 98.56 94 HIS A C 1
ATOM 765 O O . HIS A 1 94 ? 5.933 -0.372 -10.774 1.00 98.56 94 HIS A O 1
ATOM 771 N N . ASP A 1 95 ? 5.479 0.037 -12.928 1.00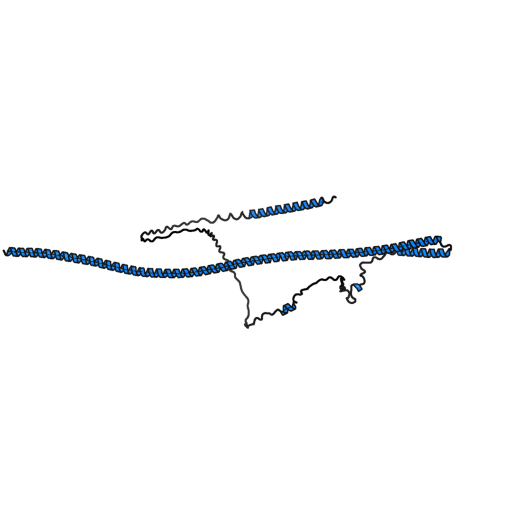 98.50 95 ASP A N 1
ATOM 772 C CA . ASP A 1 95 ? 4.216 0.734 -12.668 1.00 98.50 95 ASP A CA 1
ATOM 773 C C . ASP A 1 95 ? 3.196 -0.188 -11.992 1.00 98.50 95 ASP A C 1
ATOM 775 O O . ASP A 1 95 ? 2.529 0.190 -11.022 1.00 98.50 95 ASP A O 1
ATOM 779 N N . ASN A 1 96 ? 3.131 -1.448 -12.427 1.00 98.56 96 ASN A N 1
ATOM 780 C CA . ASN A 1 96 ? 2.322 -2.473 -11.775 1.00 98.56 96 ASN A CA 1
ATOM 781 C C . ASN A 1 96 ? 2.760 -2.717 -10.324 1.00 98.56 96 ASN A C 1
ATOM 783 O O . ASN A 1 96 ? 1.915 -2.880 -9.439 1.00 98.56 96 ASN A O 1
ATOM 787 N N . MET A 1 97 ? 4.067 -2.744 -10.057 1.00 98.25 97 MET A N 1
ATOM 788 C CA . MET A 1 97 ? 4.600 -2.905 -8.705 1.00 98.25 97 MET A CA 1
ATOM 789 C C . MET A 1 97 ? 4.310 -1.681 -7.831 1.00 98.25 97 MET A C 1
ATOM 791 O O . MET A 1 97 ? 3.840 -1.839 -6.704 1.00 98.25 97 MET A O 1
ATOM 795 N N . ALA A 1 98 ? 4.495 -0.472 -8.359 1.00 98.56 98 ALA A N 1
ATOM 796 C CA . ALA A 1 98 ? 4.179 0.776 -7.675 1.00 98.56 98 ALA A CA 1
ATOM 797 C C . ALA A 1 98 ? 2.689 0.851 -7.299 1.00 98.56 98 ALA A C 1
ATOM 799 O O . ALA A 1 98 ? 2.345 1.219 -6.173 1.00 98.56 98 ALA A O 1
ATOM 800 N N . ASN A 1 99 ? 1.797 0.426 -8.197 1.00 98.44 99 ASN A N 1
ATOM 801 C CA . ASN A 1 99 ? 0.362 0.353 -7.925 1.00 98.44 99 ASN A CA 1
ATOM 802 C C . ASN A 1 99 ? 0.027 -0.668 -6.828 1.00 98.44 99 ASN A C 1
ATOM 804 O O . ASN A 1 99 ? -0.773 -0.366 -5.942 1.00 98.44 99 ASN A O 1
ATOM 808 N N . LYS A 1 100 ? 0.673 -1.841 -6.821 1.00 98.38 100 LYS A N 1
ATOM 809 C CA . LYS A 1 100 ? 0.513 -2.827 -5.736 1.00 98.38 100 LYS A CA 1
ATOM 810 C C . LYS A 1 100 ? 0.992 -2.285 -4.391 1.00 98.38 100 LYS A C 1
ATOM 812 O O . LYS A 1 100 ? 0.307 -2.465 -3.392 1.00 98.38 100 LYS A O 1
ATOM 817 N N . ILE A 1 101 ? 2.126 -1.584 -4.355 1.00 98.38 101 ILE A N 1
ATOM 818 C CA . ILE A 1 101 ? 2.633 -0.953 -3.126 1.00 98.38 101 ILE A CA 1
ATOM 819 C C . ILE A 1 101 ? 1.631 0.078 -2.597 1.00 98.38 101 ILE A C 1
ATOM 821 O O . ILE A 1 101 ? 1.339 0.083 -1.403 1.00 98.38 101 ILE A O 1
ATOM 825 N N . LYS A 1 102 ? 1.053 0.911 -3.472 1.00 98.44 102 LYS A N 1
ATOM 826 C CA . LYS A 1 102 ? -0.009 1.855 -3.083 1.00 98.44 102 LYS A CA 1
ATOM 827 C C . LYS A 1 102 ? -1.221 1.132 -2.486 1.00 98.44 102 LYS A C 1
ATOM 829 O O . LYS A 1 102 ? -1.714 1.545 -1.442 1.00 98.44 102 LYS A O 1
ATOM 834 N N . GLN A 1 103 ? -1.665 0.031 -3.096 1.00 98.31 103 GLN A N 1
ATOM 835 C CA . GLN A 1 103 ? -2.767 -0.777 -2.561 1.00 98.31 103 GLN A CA 1
ATOM 836 C C . GLN A 1 103 ? -2.441 -1.363 -1.183 1.00 98.31 103 GLN A C 1
ATOM 838 O O . GLN A 1 103 ? -3.271 -1.279 -0.282 1.00 98.31 103 GLN A O 1
ATOM 843 N N . TYR A 1 104 ? -1.234 -1.902 -0.987 1.00 98.38 104 TYR A N 1
ATOM 844 C CA . TYR A 1 104 ? -0.826 -2.434 0.314 1.00 98.38 104 TYR A CA 1
ATOM 845 C C . TYR A 1 104 ? -0.758 -1.359 1.397 1.00 98.38 104 TYR A C 1
ATOM 847 O O . TYR A 1 104 ? -1.220 -1.609 2.504 1.00 98.38 104 TYR A O 1
ATOM 855 N N . ARG A 1 105 ? -0.271 -0.154 1.077 1.00 98.38 105 ARG A N 1
ATOM 856 C CA . ARG A 1 105 ? -0.289 0.981 2.014 1.00 98.38 105 ARG A CA 1
ATOM 857 C C . ARG A 1 105 ? -1.711 1.374 2.410 1.00 98.38 105 ARG A C 1
ATOM 859 O O . ARG A 1 105 ? -1.969 1.628 3.579 1.00 98.38 105 ARG A O 1
ATOM 866 N N . ASN A 1 106 ? -2.645 1.384 1.459 1.00 98.19 106 ASN A N 1
ATOM 867 C CA . ASN A 1 106 ? -4.046 1.684 1.758 1.00 98.19 106 ASN A CA 1
ATOM 868 C C . ASN A 1 106 ? -4.664 0.628 2.686 1.00 98.19 106 ASN A C 1
ATOM 870 O O . ASN A 1 106 ? -5.313 0.988 3.663 1.00 98.19 106 ASN A O 1
ATOM 874 N N . LEU A 1 107 ? -4.409 -0.657 2.421 1.00 98.25 107 LEU A N 1
ATOM 875 C CA . LEU A 1 107 ? -4.868 -1.755 3.279 1.00 98.25 107 LEU A CA 1
ATOM 876 C C . LEU A 1 107 ? -4.236 -1.707 4.676 1.00 98.25 107 LEU A C 1
ATOM 878 O O . LEU A 1 107 ? -4.904 -1.991 5.665 1.00 98.25 107 LEU A O 1
ATOM 882 N N . GLU A 1 108 ? -2.957 -1.345 4.774 1.00 98.31 108 GLU A N 1
ATOM 883 C CA . GLU A 1 108 ? -2.270 -1.163 6.054 1.00 98.31 108 GLU A CA 1
ATOM 884 C C . GLU A 1 108 ? -2.881 -0.010 6.860 1.00 98.31 108 GLU A C 1
ATOM 886 O O . GLU A 1 108 ? -3.140 -0.160 8.055 1.00 98.31 108 GLU A O 1
ATOM 891 N N . ASN A 1 109 ? -3.178 1.114 6.204 1.00 98.19 109 ASN A N 1
ATOM 892 C CA . ASN A 1 109 ? -3.850 2.249 6.832 1.00 98.19 109 ASN A CA 1
ATOM 893 C C . ASN A 1 109 ? -5.251 1.870 7.335 1.00 98.19 109 ASN A C 1
ATOM 895 O O . ASN A 1 109 ? -5.583 2.165 8.481 1.00 98.19 109 ASN A O 1
ATOM 899 N N . GLU A 1 110 ? -6.041 1.158 6.526 1.00 98.38 110 GLU A N 1
ATOM 900 C CA . GLU A 1 110 ? -7.368 0.665 6.916 1.00 98.38 110 GLU A CA 1
ATOM 901 C C . GLU A 1 110 ? -7.283 -0.313 8.100 1.00 98.38 110 GLU A C 1
ATOM 903 O O . GLU A 1 110 ? -8.020 -0.187 9.079 1.00 98.38 110 GLU A O 1
ATOM 908 N N . ALA A 1 111 ? -6.324 -1.244 8.080 1.00 98.31 111 ALA A N 1
ATOM 909 C CA . ALA A 1 111 ? -6.097 -2.171 9.187 1.00 98.31 111 ALA A CA 1
ATOM 910 C C . ALA A 1 111 ? -5.700 -1.444 10.483 1.00 98.31 111 ALA A C 1
ATOM 912 O O . ALA A 1 111 ? -6.161 -1.807 11.570 1.00 98.31 111 ALA A O 1
ATOM 913 N N . ASN A 1 112 ? -4.867 -0.405 10.383 1.00 98.38 112 ASN A N 1
ATOM 914 C CA . ASN A 1 112 ? -4.488 0.428 11.520 1.00 98.38 112 ASN A CA 1
ATOM 915 C C . ASN A 1 112 ? -5.683 1.216 12.071 1.00 98.38 112 ASN A C 1
ATOM 917 O O . ASN A 1 112 ? -5.848 1.273 13.291 1.00 98.38 112 ASN A O 1
ATOM 921 N N . GLN A 1 113 ? -6.544 1.750 11.205 1.00 98.38 113 GLN A N 1
ATOM 922 C CA . GLN A 1 113 ? -7.763 2.450 11.607 1.00 98.38 113 GLN A CA 1
ATOM 923 C C . GLN A 1 113 ? -8.733 1.513 12.341 1.00 98.38 113 GLN A C 1
ATOM 925 O O . GLN A 1 113 ? -9.136 1.802 13.467 1.00 98.38 113 GLN A O 1
ATOM 930 N N . ILE A 1 114 ? -9.008 0.329 11.783 1.00 98.31 114 ILE A N 1
ATOM 931 C CA . ILE A 1 114 ? -9.851 -0.692 12.429 1.00 98.31 114 ILE A CA 1
ATOM 932 C C . ILE A 1 114 ? -9.271 -1.098 13.791 1.00 98.31 114 ILE A C 1
ATOM 934 O O . ILE A 1 114 ? -10.002 -1.285 14.765 1.00 98.31 114 ILE A O 1
ATOM 938 N N . LYS A 1 115 ? -7.944 -1.225 13.897 1.00 98.44 115 LYS A N 1
ATOM 939 C CA . LYS A 1 115 ? -7.276 -1.557 15.160 1.00 98.44 115 LYS A CA 1
ATOM 940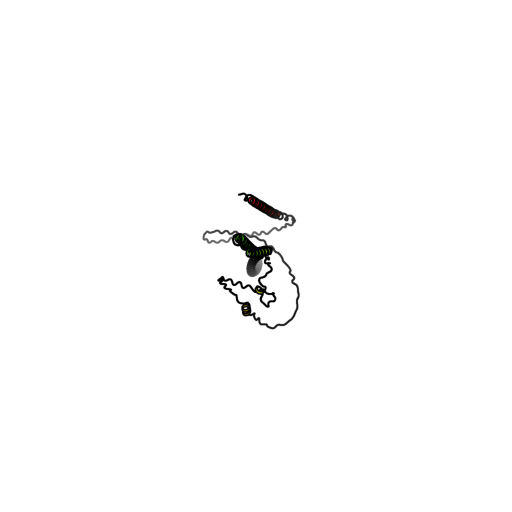 C C . LYS A 1 115 ? -7.442 -0.454 16.209 1.00 98.44 115 LYS A C 1
ATOM 942 O O . LYS A 1 115 ? -7.625 -0.774 17.385 1.00 98.44 115 LYS A O 1
ATOM 947 N N . GLN A 1 116 ? -7.381 0.814 15.805 1.00 98.25 116 GLN A N 1
ATOM 948 C CA . GLN A 1 116 ? -7.640 1.949 16.692 1.00 98.25 116 GLN A CA 1
ATOM 949 C C . GLN A 1 116 ? -9.101 1.960 17.159 1.00 98.25 116 GLN A C 1
ATOM 951 O O . GLN A 1 116 ? -9.346 2.037 18.360 1.00 98.25 116 GLN A O 1
ATOM 956 N N . GLU A 1 117 ? -10.062 1.781 16.251 1.00 98.25 117 GLU A N 1
ATOM 957 C CA . GLU A 1 117 ? -11.491 1.694 16.585 1.00 98.25 117 GLU A CA 1
ATOM 958 C C . GLU A 1 117 ? -11.805 0.513 17.520 1.00 98.25 117 GLU A C 1
ATOM 960 O O . GLU A 1 117 ? -12.564 0.636 18.483 1.00 98.25 117 GLU A O 1
ATOM 965 N N . ALA A 1 118 ? -11.173 -0.641 17.304 1.00 97.94 118 ALA A N 1
ATOM 966 C CA . ALA A 1 118 ? -11.313 -1.786 18.198 1.00 97.94 118 ALA A CA 1
ATOM 967 C C . ALA A 1 118 ? -10.753 -1.498 19.602 1.00 97.94 118 ALA A C 1
ATOM 969 O O . ALA A 1 118 ? -11.320 -1.952 20.601 1.00 97.94 118 ALA A O 1
ATOM 970 N N . ALA A 1 119 ? -9.651 -0.745 19.698 1.00 98.31 119 ALA A N 1
ATOM 971 C CA . ALA A 1 119 ? -9.074 -0.341 20.976 1.00 98.31 119 ALA A CA 1
ATOM 972 C C . ALA A 1 119 ? -9.992 0.637 21.726 1.00 98.31 119 ALA A C 1
ATOM 974 O O . ALA A 1 119 ? -10.299 0.401 22.895 1.00 98.31 119 ALA A O 1
ATOM 975 N N . THR A 1 120 ? -10.516 1.664 21.051 1.00 98.19 120 THR A N 1
ATOM 976 C CA . THR A 1 120 ? -11.444 2.624 21.673 1.00 98.19 120 THR A CA 1
ATOM 977 C C . THR A 1 120 ? -12.739 1.948 22.125 1.00 98.19 120 THR A C 1
ATOM 979 O O . THR A 1 120 ? -13.218 2.200 23.234 1.00 98.19 120 THR A O 1
ATOM 982 N N . MET A 1 121 ? -13.275 1.019 21.327 1.00 97.69 121 MET A N 1
ATOM 983 C CA . MET A 1 121 ? -14.473 0.262 21.692 1.00 97.69 121 MET A CA 1
ATOM 984 C C . MET A 1 121 ? -14.225 -0.679 22.878 1.00 97.69 121 MET A C 1
ATOM 986 O O . MET A 1 121 ? -15.089 -0.846 23.744 1.00 97.69 121 MET A O 1
ATOM 990 N N . LYS A 1 122 ? -13.029 -1.271 22.966 1.00 98.38 122 LYS A N 1
ATOM 991 C CA . LYS A 1 122 ? -12.621 -2.082 24.119 1.00 98.38 122 LYS A CA 1
ATOM 992 C C . LYS A 1 122 ? -12.554 -1.241 25.393 1.00 98.38 122 LYS A C 1
ATOM 994 O O . LYS A 1 122 ? -13.087 -1.671 26.416 1.00 98.38 122 LYS A O 1
ATOM 999 N N . ASP A 1 123 ? -11.967 -0.051 25.328 1.00 98.19 123 ASP A N 1
ATOM 1000 C CA . ASP A 1 123 ? -11.888 0.868 26.466 1.00 98.19 123 ASP A CA 1
ATOM 1001 C C . ASP A 1 123 ? -13.283 1.333 26.904 1.00 98.19 123 ASP A C 1
ATOM 1003 O O . ASP A 1 123 ? -13.591 1.368 28.098 1.00 98.19 123 ASP A O 1
ATOM 1007 N N . TYR A 1 124 ? -14.172 1.616 25.948 1.00 98.38 124 TYR A N 1
ATOM 1008 C CA . TYR A 1 124 ? -15.574 1.917 26.231 1.00 98.38 124 TYR A CA 1
ATOM 1009 C C . TYR A 1 124 ? -16.278 0.755 26.948 1.00 98.38 124 TYR A C 1
ATOM 1011 O O . TYR A 1 124 ? -16.928 0.960 27.976 1.00 98.38 124 TYR A O 1
ATOM 1019 N N . CYS A 1 125 ? -16.094 -0.481 26.474 1.00 97.94 125 CYS A N 1
ATOM 1020 C CA . CYS A 1 125 ? -16.643 -1.669 27.130 1.00 97.94 125 CYS A CA 1
ATOM 1021 C C . CYS A 1 125 ? -16.111 -1.840 28.561 1.00 97.94 125 CYS A C 1
ATOM 1023 O O . CYS A 1 125 ? -16.878 -2.189 29.457 1.00 97.94 125 CYS A O 1
ATOM 1025 N N . GLN A 1 126 ? -14.825 -1.567 28.803 1.00 98.12 126 GLN A N 1
ATOM 1026 C CA . GLN A 1 126 ? -14.240 -1.626 30.146 1.00 98.12 126 GLN A CA 1
ATOM 1027 C C . GLN A 1 126 ? -14.843 -0.573 31.082 1.00 98.12 126 GLN A C 1
ATOM 1029 O O . GLN A 1 126 ? -15.210 -0.900 32.213 1.00 98.12 126 GLN A O 1
ATOM 1034 N N . LYS A 1 127 ? -15.013 0.668 30.606 1.00 98.25 127 LYS A N 1
ATOM 1035 C CA . LYS A 1 127 ? -15.698 1.733 31.359 1.00 98.25 127 LYS A CA 1
ATOM 1036 C C . LYS A 1 127 ? -17.130 1.327 31.706 1.00 98.25 127 LYS A C 1
ATOM 1038 O O . LYS A 1 127 ? -17.559 1.483 32.848 1.00 98.25 127 LYS A O 1
ATOM 1043 N N . LEU A 1 128 ? -17.857 0.746 30.751 1.00 97.81 128 LEU A N 1
ATOM 1044 C CA . LEU A 1 128 ? -19.226 0.290 30.976 1.00 97.81 128 LEU A CA 1
ATOM 1045 C C . LEU A 1 128 ? -19.287 -0.856 31.998 1.00 97.81 128 LEU A C 1
ATOM 1047 O O . LEU A 1 128 ? -20.124 -0.830 32.896 1.00 97.81 128 LEU A O 1
ATOM 1051 N N . GLN A 1 129 ? -18.371 -1.826 31.922 1.00 98.19 129 GLN A N 1
ATOM 1052 C CA . GLN A 1 129 ? -18.261 -2.910 32.906 1.00 98.19 129 GLN A CA 1
ATOM 1053 C C . GLN A 1 129 ? -17.956 -2.390 34.315 1.00 98.19 129 GLN A C 1
ATOM 1055 O O . GLN A 1 129 ? -18.533 -2.871 35.291 1.00 98.19 129 GLN A O 1
ATOM 1060 N N . PHE A 1 130 ? -17.077 -1.395 34.431 1.00 98.44 130 PHE A N 1
ATOM 1061 C CA . PHE A 1 130 ? -16.786 -0.747 35.705 1.00 98.44 130 PHE A CA 1
ATOM 1062 C C . PHE A 1 130 ? -18.028 -0.056 36.286 1.00 98.44 130 PHE A C 1
ATOM 1064 O O . PHE A 1 130 ? -18.361 -0.268 37.453 1.00 98.44 130 PHE A O 1
ATOM 1071 N N . ASN A 1 131 ? -18.771 0.680 35.457 1.00 98.44 131 ASN A N 1
ATOM 1072 C CA . ASN A 1 131 ? -20.019 1.326 35.865 1.00 98.44 131 ASN A CA 1
ATOM 1073 C C . ASN A 1 131 ? -21.080 0.310 36.306 1.00 98.44 131 ASN A C 1
ATOM 1075 O O . ASN A 1 131 ? -21.737 0.518 37.326 1.00 98.44 131 ASN A O 1
ATOM 1079 N N . ILE A 1 132 ? -21.218 -0.811 35.589 1.00 98.06 132 ILE A N 1
ATOM 1080 C CA . ILE A 1 132 ? -22.116 -1.906 35.980 1.00 98.06 132 ILE A CA 1
ATOM 1081 C C . ILE A 1 132 ? -21.753 -2.414 37.379 1.00 98.06 132 ILE A C 1
ATOM 1083 O O . ILE A 1 132 ? -22.632 -2.505 38.232 1.00 98.06 132 ILE A O 1
ATOM 1087 N N . ARG A 1 133 ? -20.466 -2.659 37.656 1.00 98.38 133 ARG A N 1
ATOM 1088 C CA . ARG A 1 133 ? -20.012 -3.120 38.978 1.00 98.38 133 ARG A CA 1
ATOM 1089 C C . ARG A 1 133 ? -20.349 -2.122 40.094 1.00 98.38 133 ARG A C 1
ATOM 1091 O O . ARG A 1 133 ? -20.784 -2.541 41.166 1.00 98.38 133 ARG A O 1
ATOM 1098 N N . ILE A 1 134 ? -20.178 -0.819 39.858 1.00 98.31 134 ILE A N 1
ATOM 1099 C CA . ILE A 1 134 ? -20.560 0.219 40.834 1.00 98.31 134 ILE A CA 1
ATOM 1100 C C . ILE A 1 134 ? -22.069 0.180 41.095 1.00 98.31 134 ILE A C 1
ATOM 1102 O O . ILE A 1 134 ? -22.507 0.187 42.246 1.00 98.31 134 ILE A O 1
ATOM 1106 N N . LEU A 1 135 ? -22.876 0.113 40.035 1.00 97.94 135 LEU A N 1
ATOM 1107 C CA . LEU A 1 135 ? -24.332 0.069 40.156 1.00 97.94 135 LEU A CA 1
ATOM 1108 C C . LEU A 1 135 ? -24.808 -1.189 40.893 1.00 97.94 135 LEU A C 1
ATOM 1110 O O . LEU A 1 135 ? -25.714 -1.101 41.720 1.00 97.94 135 LEU A O 1
ATOM 1114 N N . GLU A 1 136 ? -24.178 -2.340 40.657 1.00 97.69 136 GLU A N 1
ATOM 1115 C CA . GLU A 1 136 ? -24.448 -3.582 41.389 1.00 97.69 136 GLU A CA 1
ATOM 1116 C C . GLU A 1 136 ? -24.149 -3.444 42.887 1.00 97.69 136 GLU A C 1
ATOM 1118 O O . GLU A 1 136 ? -24.964 -3.858 43.718 1.00 97.69 136 GLU A O 1
ATOM 1123 N N . GLN A 1 137 ? -23.021 -2.822 43.246 1.00 97.56 137 GLN A N 1
ATOM 1124 C CA . GLN A 1 137 ? -22.661 -2.564 44.640 1.00 97.56 137 GLN A CA 1
ATOM 1125 C C . GLN A 1 137 ? -23.660 -1.616 45.315 1.00 97.56 137 GLN A C 1
ATOM 1127 O O . GLN A 1 137 ? -24.132 -1.905 46.417 1.00 97.56 137 GLN A O 1
ATOM 1132 N N . ASN A 1 138 ? -24.036 -0.526 44.644 1.00 98.19 138 ASN A N 1
ATOM 1133 C CA . ASN A 1 138 ? -25.017 0.435 45.153 1.00 98.19 138 ASN A CA 1
ATOM 1134 C C . ASN A 1 138 ? -26.392 -0.216 45.348 1.00 98.19 138 ASN A C 1
ATOM 1136 O O . ASN A 1 138 ? -27.055 -0.018 46.367 1.00 98.19 138 ASN A O 1
ATOM 1140 N N . LEU A 1 139 ? -26.808 -1.054 44.399 1.00 97.31 139 LEU A N 1
ATOM 1141 C CA . LEU A 1 139 ? -28.053 -1.804 44.484 1.00 97.31 139 LEU A CA 1
ATOM 1142 C C . LEU A 1 139 ? -28.027 -2.828 45.628 1.00 97.31 139 LEU A C 1
ATOM 1144 O O . LEU A 1 139 ? -29.038 -3.010 46.309 1.00 97.31 139 LEU A O 1
ATOM 1148 N N . HIS A 1 140 ? -26.888 -3.478 45.879 1.00 96.94 140 HIS A N 1
ATOM 1149 C CA . HIS A 1 140 ? -26.719 -4.347 47.041 1.00 96.94 140 HIS A CA 1
ATOM 1150 C C . HIS A 1 140 ? -26.802 -3.561 48.359 1.00 96.94 140 HIS A C 1
ATOM 1152 O O . HIS A 1 140 ? -27.541 -3.966 49.255 1.00 96.94 140 HIS A O 1
ATOM 1158 N N . ALA A 1 141 ? -26.115 -2.419 48.467 1.00 96.62 141 ALA A N 1
ATOM 1159 C CA . ALA A 1 141 ? -26.171 -1.553 49.646 1.00 96.62 141 ALA A CA 1
ATOM 1160 C C . ALA A 1 141 ? -27.611 -1.100 49.951 1.00 96.62 141 ALA A C 1
ATOM 1162 O O . ALA A 1 141 ? -28.111 -1.328 51.052 1.00 96.62 141 ALA A O 1
ATOM 1163 N N . SER A 1 142 ? -28.327 -0.601 48.939 1.00 96.94 142 SER A N 1
ATOM 1164 C CA . SER A 1 142 ? -29.736 -0.206 49.062 1.00 96.94 142 SER A CA 1
ATOM 1165 C C . SER A 1 142 ? -30.645 -1.374 49.478 1.00 96.94 142 SER A C 1
ATOM 1167 O O . SER A 1 142 ? -31.577 -1.212 50.270 1.00 96.94 142 SER A O 1
ATOM 1169 N N . ARG A 1 143 ? -30.374 -2.598 48.997 1.00 96.62 143 ARG A N 1
ATOM 1170 C CA . ARG A 1 143 ? -31.104 -3.797 49.441 1.00 96.62 143 ARG A CA 1
ATOM 1171 C C . ARG A 1 143 ? -30.873 -4.092 50.921 1.00 96.62 143 ARG A C 1
ATOM 1173 O O . ARG A 1 143 ? -31.859 -4.380 51.599 1.00 96.62 143 ARG A O 1
ATOM 1180 N N . CYS A 1 144 ? -29.633 -4.003 51.404 1.00 96.00 144 CYS A N 1
ATOM 1181 C CA . CYS A 1 144 ? -29.294 -4.197 52.816 1.00 96.00 144 CYS A CA 1
ATOM 1182 C C . CYS A 1 144 ? -29.974 -3.155 53.716 1.00 96.00 144 CYS A C 1
ATOM 1184 O O . CYS A 1 144 ? -30.582 -3.513 54.727 1.00 96.00 144 CYS A O 1
ATOM 1186 N N . GLU A 1 145 ? -29.947 -1.881 53.323 1.00 96.69 145 GLU A N 1
ATOM 1187 C CA . GLU A 1 145 ? -30.638 -0.801 54.038 1.00 96.69 145 GLU A CA 1
ATOM 1188 C C . GLU A 1 145 ? -32.144 -1.051 54.108 1.00 96.69 145 GLU A C 1
ATOM 1190 O O . GLU A 1 145 ? -32.740 -0.996 55.182 1.00 96.69 145 GLU A O 1
ATOM 1195 N N . ARG A 1 146 ? -32.764 -1.422 52.981 1.00 96.19 146 ARG A N 1
ATOM 1196 C CA . ARG A 1 146 ? -34.190 -1.758 52.936 1.00 96.19 146 ARG A CA 1
ATOM 1197 C C . ARG A 1 146 ? -34.531 -2.939 53.843 1.00 96.19 146 ARG A C 1
ATOM 1199 O O . ARG A 1 146 ? -35.576 -2.918 54.489 1.00 96.19 146 ARG A O 1
ATOM 1206 N N . THR A 1 147 ? -33.689 -3.974 53.893 1.00 95.75 147 THR A N 1
ATOM 1207 C CA . THR A 1 147 ? -33.899 -5.088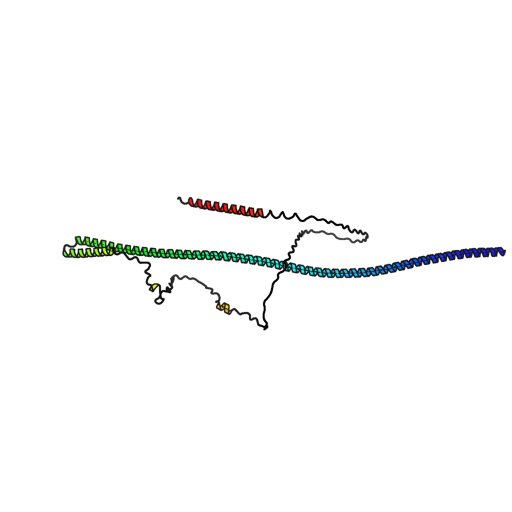 54.829 1.00 95.75 147 THR A CA 1
ATOM 1208 C C . THR A 1 147 ? -33.752 -4.646 56.280 1.00 95.75 147 THR A C 1
ATOM 1210 O O . THR A 1 147 ? -34.573 -5.052 57.098 1.00 95.75 147 THR A O 1
ATOM 1213 N N . ASN A 1 148 ? -32.787 -3.772 56.592 1.00 94.25 148 ASN A N 1
ATOM 1214 C CA . ASN A 1 148 ? -32.614 -3.227 57.937 1.00 94.25 148 ASN A CA 1
ATOM 1215 C C . ASN A 1 148 ? -33.834 -2.404 58.376 1.00 94.25 148 ASN A C 1
ATOM 1217 O O . ASN A 1 148 ? -34.431 -2.693 59.408 1.00 94.25 148 ASN A O 1
ATOM 1221 N N . LEU A 1 149 ? -34.279 -1.463 57.538 1.00 95.50 149 LEU A N 1
ATOM 1222 C CA . LEU A 1 149 ? -35.477 -0.658 57.791 1.00 95.50 149 LEU A CA 1
ATOM 1223 C C . LEU A 1 149 ? -36.728 -1.523 57.955 1.00 95.50 149 LEU A C 1
ATOM 1225 O O . LEU A 1 149 ? -37.568 -1.241 58.805 1.00 95.50 149 LEU A O 1
ATOM 1229 N N . LYS A 1 150 ? -36.860 -2.597 57.167 1.00 96.06 150 LYS A N 1
ATOM 1230 C CA . LYS A 1 150 ? -37.972 -3.538 57.316 1.00 96.06 150 LYS A CA 1
ATOM 1231 C C . LYS A 1 150 ? -37.945 -4.228 58.683 1.00 96.06 150 LYS A C 1
ATOM 1233 O O . LYS A 1 150 ? -38.986 -4.306 59.322 1.00 96.06 150 LYS A O 1
ATOM 1238 N N . MET A 1 151 ? -36.780 -4.688 59.141 1.00 91.56 151 MET A N 1
ATOM 1239 C CA . MET A 1 151 ? -36.644 -5.303 60.467 1.00 91.56 151 MET A CA 1
ATOM 1240 C C . MET A 1 151 ? -36.926 -4.313 61.599 1.00 91.56 151 MET A C 1
ATOM 1242 O O . MET A 1 151 ? -37.600 -4.669 62.560 1.00 91.56 151 MET A O 1
ATOM 1246 N N . GLU A 1 152 ? -36.462 -3.067 61.488 1.00 93.12 152 GLU A N 1
ATOM 1247 C CA . GLU A 1 152 ? -36.786 -2.009 62.455 1.00 93.12 152 GLU A CA 1
ATOM 1248 C C . GLU A 1 152 ? -38.291 -1.707 62.484 1.00 93.12 152 GLU A C 1
ATOM 1250 O O . GLU A 1 152 ? -38.883 -1.534 63.552 1.00 93.12 152 GLU A O 1
ATOM 1255 N N . LEU A 1 153 ? -38.935 -1.692 61.317 1.00 94.12 153 LEU A N 1
ATOM 1256 C CA . LEU A 1 153 ? -40.374 -1.501 61.191 1.00 94.12 153 LEU A CA 1
ATOM 1257 C C . LEU A 1 153 ? -41.156 -2.666 61.812 1.00 94.12 153 LEU A C 1
ATOM 1259 O O . LEU A 1 153 ? -42.111 -2.433 62.547 1.00 94.12 153 LEU A O 1
ATOM 1263 N N . ASP A 1 154 ? -40.749 -3.908 61.563 1.00 92.44 154 ASP A N 1
ATOM 1264 C CA . ASP A 1 154 ? -41.390 -5.079 62.167 1.00 92.44 154 ASP A CA 1
ATOM 1265 C C . ASP A 1 154 ? -41.181 -5.088 63.697 1.00 92.44 154 ASP A C 1
ATOM 1267 O O . ASP A 1 154 ? -42.140 -5.263 64.443 1.00 92.44 154 ASP A O 1
ATOM 1271 N N . TYR A 1 155 ? -39.986 -4.736 64.187 1.00 91.25 155 TYR A N 1
ATOM 1272 C CA . TYR A 1 155 ? -39.724 -4.571 65.624 1.00 91.25 155 TYR A CA 1
ATOM 1273 C C . TYR A 1 155 ? -40.600 -3.488 66.274 1.00 91.25 155 TYR A C 1
ATOM 1275 O O . TYR A 1 155 ? -41.132 -3.678 67.368 1.00 91.25 155 TYR A O 1
ATOM 1283 N N . THR A 1 156 ? -40.750 -2.331 65.623 1.00 91.62 156 THR A N 1
ATOM 1284 C CA . THR A 1 156 ? -41.596 -1.247 66.150 1.00 91.62 156 THR A CA 1
ATOM 1285 C C . THR A 1 156 ? -43.077 -1.615 66.142 1.00 91.62 156 THR A C 1
ATOM 1287 O O . THR A 1 156 ? -43.786 -1.223 67.067 1.00 91.62 156 THR A O 1
ATOM 1290 N N . LYS A 1 157 ? -43.542 -2.398 65.160 1.00 94.56 157 LYS A N 1
ATOM 1291 C CA . LYS A 1 157 ? -44.898 -2.967 65.158 1.00 94.56 157 LYS A CA 1
ATOM 1292 C C . LYS A 1 157 ? -45.110 -3.941 66.308 1.00 94.56 157 LYS A C 1
ATOM 1294 O O . LYS A 1 157 ? -46.075 -3.767 67.043 1.00 94.56 157 LYS A O 1
ATOM 1299 N N . ASP A 1 158 ? -44.200 -4.893 66.504 1.00 91.12 158 ASP A N 1
ATOM 1300 C CA . ASP A 1 158 ? -44.293 -5.864 67.600 1.00 91.12 158 ASP A CA 1
ATOM 1301 C C . ASP A 1 158 ? -44.332 -5.157 68.965 1.00 91.12 158 ASP A C 1
ATOM 1303 O O . ASP A 1 158 ? -45.124 -5.508 69.842 1.00 91.12 158 ASP A O 1
ATOM 1307 N N . GLU A 1 159 ? -43.524 -4.107 69.144 1.00 90.25 159 GLU A N 1
ATOM 1308 C CA . GLU A 1 159 ? -43.541 -3.297 70.365 1.00 90.25 159 GLU A CA 1
ATOM 1309 C C . GLU A 1 159 ? -44.841 -2.488 70.509 1.00 90.25 159 GLU A C 1
ATOM 1311 O O . GLU A 1 159 ? -45.380 -2.381 71.612 1.00 90.25 159 GLU A O 1
ATOM 1316 N N . MET A 1 160 ? -45.382 -1.946 69.414 1.00 93.25 160 MET A N 1
ATOM 1317 C CA . MET A 1 160 ? -46.671 -1.249 69.421 1.00 93.25 160 MET A CA 1
ATOM 1318 C C . MET A 1 160 ? -47.818 -2.194 69.797 1.00 93.25 160 MET A C 1
ATOM 1320 O O . MET A 1 160 ? -48.675 -1.822 70.604 1.00 93.25 160 MET A O 1
ATOM 1324 N N . ASP A 1 161 ? -47.826 -3.413 69.259 1.00 92.19 161 ASP A N 1
ATOM 1325 C CA . ASP A 1 161 ? -48.819 -4.442 69.566 1.00 92.19 161 ASP A CA 1
ATOM 1326 C C . ASP A 1 161 ? -48.704 -4.890 71.028 1.00 92.19 161 ASP A C 1
ATOM 1328 O O . ASP A 1 161 ? -49.714 -4.969 71.735 1.00 92.19 161 ASP A O 1
ATOM 1332 N N . ARG A 1 162 ? -47.476 -5.075 71.533 1.00 90.19 162 ARG A N 1
ATOM 1333 C CA . ARG A 1 162 ? -47.207 -5.371 72.949 1.00 90.19 162 ARG A CA 1
ATOM 1334 C C . ARG A 1 162 ? -47.747 -4.276 73.869 1.00 90.19 162 ARG A C 1
ATOM 1336 O O . ARG A 1 162 ? -48.492 -4.570 74.805 1.00 90.19 162 ARG A O 1
ATOM 1343 N N . LEU A 1 163 ? -47.400 -3.015 73.605 1.00 90.69 163 LEU A N 1
ATOM 1344 C CA . LEU A 1 163 ? -47.869 -1.867 74.388 1.00 90.69 163 LEU A CA 1
ATOM 1345 C C . LEU A 1 163 ? -49.395 -1.723 74.322 1.00 90.69 163 LEU A C 1
ATOM 1347 O O . LEU A 1 163 ? -50.029 -1.445 75.341 1.00 90.69 163 LEU A O 1
ATOM 1351 N N . SER A 1 164 ? -49.992 -1.955 73.151 1.00 93.31 164 SER A N 1
ATOM 1352 C CA . SER A 1 164 ? -51.447 -1.944 72.966 1.00 93.31 164 SER A CA 1
ATOM 1353 C C . SER A 1 164 ? -52.130 -3.045 73.781 1.00 93.31 164 SER A C 1
ATOM 1355 O O . SER A 1 164 ? -53.160 -2.786 74.405 1.00 93.31 164 SER A O 1
ATOM 1357 N N . GLY A 1 165 ? -51.537 -4.243 73.846 1.00 91.06 165 GLY A N 1
ATOM 1358 C CA . GLY A 1 165 ? -51.992 -5.344 74.697 1.00 91.06 165 GLY A CA 1
ATOM 1359 C C . GLY A 1 165 ? -51.961 -4.987 76.185 1.00 91.06 165 GLY A C 1
ATOM 1360 O O . GLY A 1 165 ? -52.979 -5.100 76.867 1.00 91.06 165 GLY A O 1
ATOM 1361 N N . ILE A 1 166 ? -50.837 -4.449 76.670 1.00 89.62 166 ILE A N 1
ATOM 1362 C CA . ILE A 1 166 ? -50.685 -3.990 78.063 1.00 89.62 166 ILE A CA 1
ATOM 1363 C C . ILE A 1 166 ? -51.711 -2.900 78.394 1.00 89.62 166 ILE A C 1
ATOM 1365 O O . ILE A 1 166 ? -52.351 -2.937 79.447 1.00 89.62 166 ILE A O 1
ATOM 1369 N N . LEU A 1 167 ? -51.906 -1.928 77.498 1.00 89.50 167 LEU A N 1
ATOM 1370 C CA . LEU A 1 167 ? -52.884 -0.859 77.691 1.00 89.50 167 LEU A CA 1
ATOM 1371 C C . LEU A 1 167 ? -54.313 -1.414 77.746 1.00 89.50 167 LEU A C 1
ATOM 1373 O O . LEU A 1 167 ? -55.105 -1.003 78.596 1.00 89.50 167 LEU A O 1
ATOM 1377 N N . TYR A 1 168 ? -54.644 -2.363 76.871 1.00 91.62 168 TYR A N 1
ATOM 1378 C CA . TYR A 1 168 ? -55.941 -3.031 76.869 1.00 91.62 168 TYR A CA 1
ATOM 1379 C C . TYR A 1 168 ? -56.192 -3.787 78.182 1.00 91.62 168 TYR A C 1
ATOM 1381 O O . TYR A 1 168 ? -57.246 -3.613 78.801 1.00 91.62 168 TYR A O 1
ATOM 1389 N N . GLU A 1 169 ? -55.216 -4.562 78.657 1.00 88.50 169 GLU A N 1
ATOM 1390 C CA . GLU A 1 169 ? -55.281 -5.259 79.946 1.00 88.50 169 GLU A CA 1
ATOM 1391 C C . GLU A 1 169 ? -55.394 -4.285 81.129 1.00 88.50 169 GLU A C 1
ATOM 1393 O O . GLU A 1 169 ? -56.165 -4.529 82.065 1.00 88.50 169 GLU A O 1
ATOM 1398 N N . ALA A 1 170 ? -54.703 -3.142 81.078 1.00 87.38 170 ALA A N 1
ATOM 1399 C CA . ALA A 1 170 ? -54.800 -2.098 82.094 1.00 87.38 170 ALA A CA 1
ATOM 1400 C C . ALA A 1 170 ? -56.213 -1.501 82.132 1.00 87.38 170 ALA A C 1
ATOM 1402 O O . ALA A 1 170 ? -56.821 -1.391 83.200 1.00 87.38 170 ALA A O 1
ATOM 1403 N N . VAL A 1 171 ? -56.777 -1.173 80.964 1.00 88.25 171 VAL A N 1
ATOM 1404 C CA . VAL A 1 171 ? -58.155 -0.681 80.835 1.00 88.25 171 VAL A CA 1
ATOM 1405 C C . VAL A 1 171 ? -59.151 -1.711 81.372 1.00 88.25 171 VAL A C 1
ATOM 1407 O O . VAL A 1 171 ? -60.073 -1.342 82.105 1.00 88.25 171 VAL A O 1
ATOM 1410 N N . MET A 1 172 ? -58.972 -2.999 81.063 1.00 86.12 172 MET A N 1
ATOM 1411 C CA . MET A 1 172 ? -59.829 -4.071 81.581 1.00 86.12 172 MET A CA 1
ATOM 1412 C C . MET A 1 172 ? -59.708 -4.241 83.097 1.00 86.12 172 MET A C 1
ATOM 1414 O O . MET A 1 172 ? -60.728 -4.353 83.779 1.00 86.12 172 MET A O 1
ATOM 1418 N N . SER A 1 173 ? -58.497 -4.165 83.647 1.00 84.88 173 SER A N 1
ATOM 1419 C CA . SER A 1 173 ? -58.246 -4.213 85.093 1.00 84.88 173 SER A CA 1
ATOM 1420 C C . SER A 1 173 ? -58.900 -3.036 85.822 1.00 84.88 173 SER A C 1
ATOM 1422 O O . SER A 1 173 ? -59.544 -3.221 86.857 1.00 84.88 173 SER A O 1
ATOM 1424 N N . ILE A 1 174 ? -58.832 -1.825 85.256 1.00 84.38 174 ILE A N 1
ATOM 1425 C CA . ILE A 1 174 ? -59.519 -0.639 85.791 1.00 84.38 174 ILE A CA 1
ATOM 1426 C C . ILE A 1 174 ? -61.042 -0.816 85.722 1.00 84.38 174 ILE A C 1
ATOM 1428 O O . ILE A 1 174 ? -61.735 -0.558 86.710 1.00 84.38 174 ILE A O 1
ATOM 1432 N N . LYS A 1 175 ? -61.585 -1.299 84.596 1.00 83.94 175 LYS A N 1
ATOM 1433 C CA . LYS A 1 175 ? -63.022 -1.606 84.465 1.00 83.94 175 LYS A CA 1
ATOM 1434 C C . LYS A 1 175 ? -63.475 -2.645 85.494 1.00 83.94 175 LYS A C 1
ATOM 1436 O O . LYS A 1 175 ? -64.525 -2.463 86.116 1.00 83.94 175 LYS A O 1
ATOM 1441 N N . ALA A 1 176 ? -62.684 -3.691 85.726 1.00 81.12 176 ALA A N 1
ATOM 1442 C CA . ALA A 1 176 ? -62.946 -4.695 86.753 1.00 81.12 176 ALA A CA 1
ATOM 1443 C C . ALA A 1 176 ? -62.909 -4.086 88.168 1.00 81.12 176 ALA A C 1
ATOM 1445 O O . ALA A 1 176 ? -63.809 -4.347 88.969 1.00 81.12 176 ALA A O 1
ATOM 1446 N N . ALA A 1 177 ? -61.939 -3.209 88.460 1.00 79.56 177 ALA A N 1
ATOM 1447 C CA . ALA A 1 177 ? -61.831 -2.495 89.737 1.00 79.56 177 ALA A CA 1
ATOM 1448 C C . ALA A 1 177 ? -63.050 -1.609 90.014 1.00 79.56 177 ALA A C 1
ATOM 1450 O O . ALA A 1 177 ? -63.585 -1.598 91.127 1.00 79.56 177 ALA A O 1
ATOM 1451 N N . LEU A 1 178 ? -63.492 -0.858 89.001 1.00 77.38 178 LEU A N 1
ATOM 1452 C CA . LEU A 1 178 ? -64.671 -0.003 89.090 1.00 77.38 178 LEU A CA 1
ATOM 1453 C C . LEU A 1 178 ? -65.932 -0.845 89.289 1.00 77.38 178 LEU A C 1
ATOM 1455 O O . LEU A 1 178 ? -66.695 -0.568 90.208 1.00 77.38 178 LEU A O 1
ATOM 1459 N N . SER A 1 179 ? -66.102 -1.928 88.529 1.00 77.44 179 SER A N 1
ATOM 1460 C CA . SER A 1 179 ? -67.241 -2.850 88.665 1.00 77.44 179 SER A CA 1
ATOM 1461 C C . SER A 1 179 ? -67.300 -3.513 90.052 1.00 77.44 179 SER A C 1
ATOM 1463 O O . SER A 1 179 ? -68.379 -3.684 90.624 1.00 77.44 179 SER A O 1
ATOM 1465 N N . LEU A 1 180 ? -66.144 -3.817 90.657 1.00 68.56 180 LEU A N 1
ATOM 1466 C CA . LEU A 1 180 ? -66.042 -4.385 92.007 1.00 68.56 180 LEU A CA 1
ATOM 1467 C C . LEU A 1 180 ? -66.569 -3.439 93.100 1.00 68.56 180 LEU A C 1
ATOM 1469 O O . LEU A 1 180 ? -67.093 -3.905 94.116 1.00 68.56 180 LEU A O 1
ATOM 1473 N N . LYS A 1 181 ? -66.459 -2.115 92.909 1.00 62.38 181 LYS A N 1
ATOM 1474 C CA . LYS A 1 181 ? -66.999 -1.128 93.860 1.00 62.38 181 LYS A CA 1
ATOM 1475 C C . LYS A 1 181 ? -68.527 -1.182 93.955 1.00 62.38 181 LYS A C 1
ATOM 1477 O O . LYS A 1 181 ? -69.046 -0.890 95.029 1.00 62.38 181 LYS A O 1
ATOM 1482 N N . PHE A 1 182 ? -69.220 -1.591 92.890 1.00 57.66 182 PHE A N 1
ATOM 1483 C CA . PHE A 1 182 ? -70.685 -1.562 92.813 1.00 57.66 182 PHE A CA 1
ATOM 1484 C C . PHE A 1 182 ? -71.372 -2.904 93.138 1.00 57.66 182 PHE A C 1
ATOM 1486 O O . PHE A 1 182 ? -72.553 -2.899 93.470 1.00 57.66 182 PHE A O 1
ATOM 1493 N N . ALA A 1 183 ? -70.668 -4.045 93.092 1.00 57.12 183 ALA A N 1
ATOM 1494 C CA . ALA A 1 183 ? -71.322 -5.363 93.035 1.00 57.12 183 ALA A CA 1
ATOM 1495 C C . ALA A 1 183 ? -71.285 -6.241 94.310 1.00 57.12 183 ALA A C 1
ATOM 1497 O O . ALA A 1 183 ? -72.081 -7.171 94.410 1.00 57.12 183 ALA A O 1
ATOM 1498 N N . VAL A 1 184 ? -70.389 -6.021 95.286 1.00 56.47 184 VAL A N 1
ATOM 1499 C CA . VAL A 1 184 ? -70.152 -7.007 96.374 1.00 56.47 184 VAL A CA 1
ATOM 1500 C C . VAL A 1 184 ? -70.280 -6.384 97.773 1.00 56.47 184 VAL A C 1
ATOM 1502 O O . VAL A 1 184 ? -69.512 -5.489 98.132 1.00 56.47 184 VAL A O 1
ATOM 1505 N N . LYS A 1 185 ? -71.241 -6.880 98.575 1.00 61.34 185 LYS A N 1
ATOM 1506 C CA . LYS A 1 185 ? -71.490 -6.480 99.982 1.00 61.34 185 LYS A CA 1
ATOM 1507 C C . LYS A 1 185 ? -70.658 -7.269 101.008 1.00 61.34 185 LYS A C 1
ATOM 1509 O O . LYS A 1 185 ? -70.507 -6.816 102.139 1.00 61.34 185 LYS A O 1
ATOM 1514 N N . ASP A 1 186 ? -70.106 -8.416 100.613 1.00 64.88 186 ASP A N 1
ATOM 1515 C CA . ASP A 1 186 ? -69.331 -9.304 101.483 1.00 64.88 186 ASP A CA 1
ATOM 1516 C C . ASP A 1 186 ? -67.859 -8.859 101.604 1.00 64.88 186 ASP A C 1
ATOM 1518 O O . ASP A 1 186 ? -67.156 -8.690 100.601 1.00 64.88 186 ASP A O 1
ATOM 1522 N N . LYS A 1 187 ? -67.385 -8.635 102.838 1.00 68.56 187 LYS A N 1
ATOM 1523 C CA . LYS A 1 187 ? -66.058 -8.057 103.124 1.00 68.56 187 LYS A CA 1
ATOM 1524 C C . LYS A 1 187 ? -64.910 -8.998 102.749 1.00 68.56 187 LYS A C 1
ATOM 1526 O O . LYS A 1 187 ? -63.902 -8.516 102.235 1.00 68.56 187 LYS A O 1
ATOM 1531 N N . ALA A 1 188 ? -65.057 -10.307 102.968 1.00 71.12 188 ALA A N 1
ATOM 1532 C CA . ALA A 1 188 ? -63.998 -11.285 102.696 1.00 71.12 188 ALA A CA 1
ATOM 1533 C C . ALA A 1 188 ? -63.778 -11.472 101.186 1.00 71.12 188 ALA A C 1
ATOM 1535 O O . ALA A 1 188 ? -62.654 -11.416 100.686 1.00 71.12 188 ALA A O 1
ATOM 1536 N N . LEU A 1 189 ? -64.874 -11.574 100.434 1.00 68.19 189 LEU A N 1
ATOM 1537 C CA . LEU A 1 189 ? -64.855 -11.749 98.981 1.00 68.19 189 LEU A CA 1
ATOM 1538 C C . LEU A 1 189 ? -64.366 -10.482 98.252 1.00 68.19 189 LEU A C 1
ATOM 1540 O O . LEU A 1 189 ? -63.732 -10.557 97.198 1.00 68.19 189 LEU A O 1
ATOM 1544 N N . LYS A 1 190 ? -64.599 -9.304 98.846 1.00 71.19 190 LYS A N 1
ATOM 1545 C CA . LYS A 1 190 ? -64.059 -8.019 98.381 1.00 71.19 190 LYS A CA 1
ATOM 1546 C C . LYS A 1 190 ? -62.549 -7.890 98.617 1.00 71.19 190 LYS A C 1
ATOM 1548 O O . LYS A 1 190 ? -61.873 -7.295 97.781 1.00 71.19 190 LYS A O 1
ATOM 1553 N N . ALA A 1 191 ? -62.021 -8.445 99.710 1.00 74.31 191 ALA A N 1
ATOM 1554 C CA . ALA A 1 191 ? -60.584 -8.457 99.993 1.00 74.31 191 ALA A CA 1
ATOM 1555 C C . ALA A 1 191 ? -59.820 -9.362 99.010 1.00 74.31 191 ALA A C 1
ATOM 1557 O O . ALA A 1 191 ? -58.882 -8.891 98.373 1.00 74.31 191 ALA A O 1
ATOM 1558 N N . ALA A 1 192 ? -60.296 -10.591 98.782 1.00 76.69 192 ALA A N 1
ATOM 1559 C CA . ALA A 1 192 ? -59.677 -11.524 97.834 1.00 76.69 192 ALA A CA 1
ATOM 1560 C C . ALA A 1 192 ? -59.681 -10.992 96.387 1.00 76.69 192 ALA A C 1
ATOM 1562 O O . ALA A 1 192 ? -58.667 -11.028 95.695 1.00 76.69 192 ALA A O 1
ATOM 1563 N N . LYS A 1 193 ? -60.801 -10.408 95.928 1.00 75.12 193 LYS A N 1
ATOM 1564 C CA . LYS A 1 193 ? -60.870 -9.784 94.592 1.00 75.12 193 LYS A CA 1
ATOM 1565 C C . LYS A 1 193 ? -59.990 -8.536 94.467 1.00 75.12 193 LYS A C 1
ATOM 1567 O O . LYS A 1 193 ? -59.523 -8.236 93.374 1.00 75.12 193 LYS A O 1
ATOM 1572 N N . ARG A 1 194 ? -59.746 -7.811 95.565 1.00 77.31 194 ARG A N 1
ATOM 1573 C CA . ARG A 1 194 ? -58.814 -6.673 95.593 1.00 77.31 194 ARG A CA 1
ATOM 1574 C C . ARG A 1 194 ? -57.359 -7.134 95.507 1.00 77.31 194 ARG A C 1
ATOM 1576 O O . ARG A 1 194 ? -56.579 -6.496 94.813 1.00 77.31 194 ARG A O 1
ATOM 1583 N N . GLU A 1 195 ? -57.004 -8.221 96.180 1.00 81.00 195 GLU A N 1
ATOM 1584 C CA . GLU A 1 195 ? -55.666 -8.818 96.119 1.00 81.00 195 GLU A CA 1
ATOM 1585 C C . GLU A 1 195 ? -55.363 -9.405 94.731 1.00 81.00 195 GLU A C 1
ATOM 1587 O O . GLU A 1 195 ? -54.304 -9.138 94.164 1.00 81.00 195 GLU A O 1
ATOM 1592 N N . ALA A 1 196 ? -56.332 -10.097 94.120 1.00 79.81 196 ALA A N 1
ATOM 1593 C CA . ALA A 1 196 ? -56.243 -10.562 92.732 1.00 79.81 196 ALA A CA 1
ATOM 1594 C C . ALA A 1 196 ? -56.060 -9.397 91.738 1.00 79.81 196 ALA A C 1
ATOM 1596 O O . ALA A 1 196 ? -55.309 -9.495 90.773 1.00 79.81 196 ALA A O 1
ATOM 1597 N N . LEU A 1 197 ? -56.707 -8.258 91.998 1.00 80.31 197 LEU A N 1
ATOM 1598 C CA . LEU A 1 197 ? -56.556 -7.068 91.166 1.00 80.31 197 LEU A CA 1
ATOM 1599 C C . LEU A 1 197 ? -55.194 -6.397 91.353 1.00 80.31 197 LEU A C 1
ATOM 1601 O O . LEU A 1 197 ? -54.581 -5.990 90.375 1.00 80.31 197 LEU A O 1
ATOM 1605 N N . LEU A 1 198 ? -54.708 -6.289 92.591 1.00 78.25 198 LEU A N 1
ATOM 1606 C CA . LEU A 1 198 ? -53.390 -5.718 92.879 1.00 78.25 198 LEU A CA 1
ATOM 1607 C C . LEU A 1 198 ? -52.259 -6.584 92.319 1.00 78.25 198 LEU A C 1
ATOM 1609 O O . LEU A 1 198 ? -51.312 -6.037 91.767 1.00 78.25 198 LEU A O 1
ATOM 1613 N N . SER A 1 199 ? -52.369 -7.909 92.406 1.00 81.81 199 SER A N 1
ATOM 1614 C CA . SER A 1 199 ? -51.407 -8.834 91.790 1.00 81.81 199 SER A CA 1
ATOM 1615 C C . SER A 1 199 ? -51.450 -8.776 90.260 1.00 81.81 199 SER A C 1
ATOM 1617 O O . SER A 1 199 ? -50.393 -8.751 89.630 1.00 81.81 199 SER A O 1
ATOM 1619 N N . SER A 1 200 ? -52.639 -8.655 89.658 1.00 82.19 200 SER A N 1
ATOM 1620 C CA . SER A 1 200 ? -52.797 -8.403 88.218 1.00 82.19 200 SER A CA 1
ATOM 1621 C C . SER A 1 200 ? -52.198 -7.054 87.793 1.00 82.19 200 SER A C 1
ATOM 1623 O O . SER A 1 200 ? -51.508 -6.978 86.784 1.00 82.19 200 SER A O 1
ATOM 1625 N N . LEU A 1 201 ? -52.368 -5.995 88.589 1.00 80.75 201 LEU A N 1
ATOM 1626 C CA . LEU A 1 201 ? -51.769 -4.690 88.297 1.00 80.75 201 LEU A CA 1
ATOM 1627 C C . LEU A 1 201 ? -50.240 -4.721 88.445 1.00 80.75 201 LEU A C 1
ATOM 1629 O O . LEU A 1 201 ? -49.528 -4.124 87.644 1.00 80.75 201 LEU A O 1
ATOM 1633 N N . LEU A 1 202 ? -49.731 -5.428 89.458 1.00 81.38 202 LEU A N 1
ATOM 1634 C CA . LEU A 1 202 ? -48.299 -5.585 89.707 1.00 81.38 202 LEU A CA 1
ATOM 1635 C C . LEU A 1 202 ? -47.622 -6.364 88.572 1.00 81.38 202 LEU A C 1
ATOM 1637 O O . LEU A 1 202 ? -46.572 -5.951 88.084 1.00 81.38 202 LEU A O 1
ATOM 1641 N N . THR A 1 203 ? -48.236 -7.459 88.118 1.00 83.19 203 THR A N 1
ATOM 1642 C CA . THR A 1 203 ? -47.749 -8.236 86.965 1.00 83.19 203 THR A CA 1
ATOM 1643 C C . THR A 1 203 ? -47.773 -7.407 85.686 1.00 83.19 203 THR A C 1
ATOM 1645 O O . THR A 1 203 ? -46.802 -7.434 84.937 1.00 83.19 203 THR A O 1
ATOM 1648 N N . LEU A 1 204 ? -48.799 -6.577 85.494 1.00 83.69 204 LEU A N 1
ATOM 1649 C CA . LEU A 1 204 ? -48.900 -5.667 84.354 1.00 83.69 204 LEU A CA 1
ATOM 1650 C C . LEU A 1 204 ? -47.824 -4.569 84.374 1.00 83.69 204 LEU A C 1
ATOM 1652 O O . LEU A 1 204 ? -47.193 -4.305 83.354 1.00 83.69 204 LEU A O 1
ATOM 1656 N N . MET A 1 205 ? -47.542 -3.979 85.540 1.00 78.44 205 MET A N 1
ATOM 1657 C CA . MET A 1 205 ? -46.431 -3.029 85.694 1.00 78.44 205 M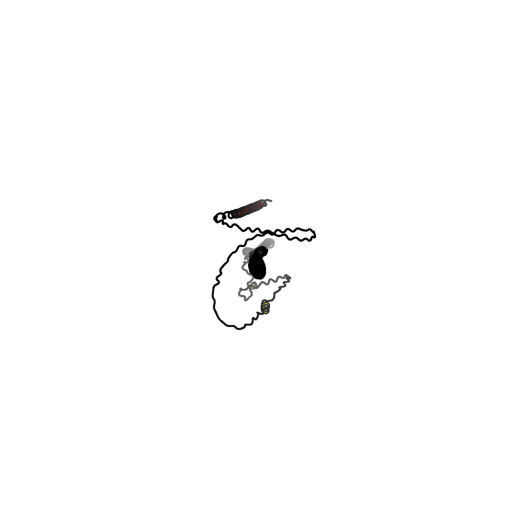ET A CA 1
ATOM 1658 C C . MET A 1 205 ? -45.066 -3.689 85.479 1.00 78.44 205 MET A C 1
ATOM 1660 O O . MET A 1 205 ? -44.175 -3.077 84.896 1.00 78.44 205 MET A O 1
ATOM 1664 N N . THR A 1 206 ? -44.911 -4.944 85.902 1.00 81.31 206 THR A N 1
ATOM 1665 C CA . THR A 1 206 ? -43.667 -5.702 85.710 1.00 81.31 206 THR A CA 1
ATOM 1666 C C . THR A 1 206 ? -43.463 -6.050 84.230 1.00 81.31 206 THR A C 1
ATOM 1668 O O . THR A 1 206 ? -42.379 -5.836 83.696 1.00 81.31 206 THR A O 1
ATOM 1671 N N . SER A 1 207 ? -44.522 -6.477 83.533 1.00 77.38 207 SER A N 1
ATOM 1672 C CA . SER A 1 207 ? -44.512 -6.743 82.087 1.00 77.38 207 SER A CA 1
ATOM 1673 C C . SER A 1 207 ? -44.258 -5.478 81.254 1.00 77.38 207 SER A C 1
ATOM 1675 O O . SER A 1 207 ? -43.517 -5.512 80.271 1.00 77.38 207 SER A O 1
ATOM 1677 N N . ALA A 1 208 ? -44.789 -4.327 81.677 1.00 75.94 208 ALA A N 1
ATOM 1678 C CA . ALA A 1 208 ? -44.507 -3.040 81.040 1.00 75.94 208 ALA A CA 1
ATOM 1679 C C . ALA A 1 208 ? -43.038 -2.607 81.174 1.00 75.94 208 ALA A C 1
ATOM 1681 O O . ALA A 1 208 ? -42.528 -1.891 80.311 1.00 75.94 208 ALA A O 1
ATOM 1682 N N . GLN A 1 209 ? -42.352 -3.044 82.233 1.00 76.12 209 GLN A N 1
ATOM 1683 C CA . GLN A 1 209 ? -40.963 -2.684 82.508 1.00 76.12 209 GLN A CA 1
ATOM 1684 C C . GLN A 1 209 ? -39.945 -3.564 81.761 1.00 76.12 209 GLN A C 1
ATOM 1686 O O . GLN A 1 209 ? -38.800 -3.144 81.564 1.00 76.12 209 GLN A O 1
ATOM 1691 N N . GLU A 1 210 ? -40.347 -4.747 81.290 1.00 77.44 210 GLU A N 1
ATOM 1692 C CA . GLU A 1 210 ? -39.537 -5.564 80.387 1.00 77.44 210 GLU A CA 1
ATOM 1693 C C . GLU A 1 210 ? -39.483 -4.919 78.993 1.00 77.44 210 GLU A C 1
ATOM 1695 O O . GLU A 1 210 ? -40.503 -4.713 78.335 1.00 77.44 210 GLU A O 1
ATOM 1700 N N . LYS A 1 211 ? -38.274 -4.572 78.534 1.00 65.75 211 LYS A N 1
ATOM 1701 C CA . LYS A 1 211 ? -38.045 -4.080 77.168 1.00 65.75 211 LYS A CA 1
ATOM 1702 C C . LYS A 1 211 ? -38.043 -5.261 76.200 1.00 65.75 211 LYS A C 1
ATOM 1704 O O . LYS A 1 211 ? -37.340 -6.242 76.454 1.00 65.75 211 LYS A O 1
ATOM 1709 N N . ALA A 1 212 ? -38.754 -5.148 75.077 1.00 64.69 212 ALA A N 1
ATOM 1710 C CA . ALA A 1 212 ? -38.634 -6.125 74.001 1.00 64.69 212 ALA A CA 1
ATOM 1711 C C . ALA A 1 212 ? -37.172 -6.226 73.536 1.00 64.69 212 ALA A C 1
ATOM 1713 O O . ALA A 1 212 ? -36.459 -5.226 73.401 1.00 64.69 212 ALA A O 1
ATOM 1714 N N . ARG A 1 213 ? -36.696 -7.457 73.330 1.00 65.31 213 ARG A N 1
ATOM 1715 C CA . ARG A 1 213 ? -35.361 -7.693 72.776 1.00 65.31 213 ARG A CA 1
ATOM 1716 C C . ARG A 1 213 ? -35.392 -7.303 71.306 1.00 65.31 213 ARG A C 1
ATOM 1718 O O . ARG A 1 213 ? -36.202 -7.836 70.555 1.00 65.31 213 ARG A O 1
ATOM 1725 N N . LYS A 1 214 ? -34.497 -6.405 70.893 1.00 61.94 214 LYS A N 1
ATOM 1726 C CA . LYS A 1 214 ? -34.281 -6.135 69.469 1.00 61.94 214 LYS A CA 1
ATOM 1727 C C . LYS A 1 214 ? -33.855 -7.444 68.794 1.00 61.94 214 LYS A C 1
ATOM 1729 O O . LYS A 1 214 ? -32.885 -8.039 69.275 1.00 61.94 214 LYS A O 1
ATOM 1734 N N . PRO A 1 215 ? -34.534 -7.908 67.730 1.00 59.53 215 PRO A N 1
ATOM 1735 C CA . PRO A 1 215 ? -34.009 -8.993 66.920 1.00 59.53 215 PRO A CA 1
ATOM 1736 C C . PRO A 1 215 ? -32.690 -8.493 66.328 1.00 59.53 215 PRO A C 1
ATOM 1738 O O . PRO A 1 215 ? -32.661 -7.530 65.564 1.00 59.53 215 PRO A O 1
ATOM 1741 N N . SER A 1 216 ? -31.571 -9.062 66.769 1.00 51.66 216 SER A N 1
ATOM 1742 C CA . SER A 1 216 ? -30.275 -8.724 66.198 1.00 51.66 216 SER A CA 1
ATOM 1743 C C . SER A 1 216 ? -30.183 -9.325 64.797 1.00 51.66 216 SER A C 1
ATOM 1745 O O . SER A 1 216 ? -30.553 -10.479 64.579 1.00 51.66 216 SER A O 1
ATOM 1747 N N . LEU A 1 217 ? -29.610 -8.550 63.873 1.00 52.97 217 LEU A N 1
ATOM 1748 C CA . LEU A 1 217 ? -29.188 -8.953 62.521 1.00 52.97 217 LEU A CA 1
ATOM 1749 C C . LEU A 1 217 ? -28.349 -10.249 62.483 1.00 52.97 217 LEU A C 1
ATOM 1751 O O . LEU A 1 217 ? -28.161 -10.842 61.428 1.00 52.97 217 LEU A O 1
ATOM 1755 N N . GLU A 1 218 ? -27.838 -10.681 63.634 1.00 48.03 218 GLU A N 1
ATOM 1756 C CA . GLU A 1 218 ? -26.980 -11.848 63.821 1.00 48.03 218 GLU A CA 1
ATOM 1757 C C . GLU A 1 218 ? -27.759 -13.153 64.052 1.00 48.03 218 GLU A C 1
ATOM 1759 O O . GLU A 1 218 ? -27.181 -14.239 64.017 1.00 48.03 218 GLU A O 1
ATOM 1764 N N . SER A 1 219 ? -29.083 -13.076 64.236 1.00 47.38 219 SER A N 1
ATOM 1765 C CA . SER A 1 219 ? -29.948 -14.258 64.209 1.00 47.38 219 SER A CA 1
ATOM 1766 C C . SER A 1 219 ? -30.168 -14.686 62.762 1.00 47.38 219 SER A C 1
ATOM 1768 O O . SER A 1 219 ? -31.259 -14.560 62.211 1.00 47.38 219 SER A O 1
ATOM 1770 N N . VAL A 1 220 ? -29.100 -15.190 62.140 1.00 46.59 220 VAL A N 1
ATOM 1771 C CA . VAL A 1 220 ? -29.186 -16.027 60.946 1.00 46.59 220 VAL A CA 1
ATOM 1772 C C . VAL A 1 220 ? -30.250 -17.075 61.247 1.00 46.59 220 VAL A C 1
ATOM 1774 O O . VAL A 1 220 ? -30.091 -17.852 62.192 1.00 46.59 220 VAL A O 1
ATOM 1777 N N . GLU A 1 221 ? -31.349 -17.065 60.492 1.00 49.25 221 GLU A N 1
ATOM 1778 C CA . GLU A 1 221 ? -32.353 -18.127 60.507 1.00 49.25 221 GLU A CA 1
ATOM 1779 C C . GLU A 1 221 ? -31.622 -19.463 60.401 1.00 49.25 221 GLU A C 1
ATOM 1781 O O . GLU A 1 221 ? -31.181 -19.816 59.320 1.00 49.25 221 GLU A O 1
ATOM 1786 N N . SER A 1 222 ? -31.435 -20.155 61.530 1.00 50.75 222 SER A N 1
ATOM 1787 C CA . SER A 1 222 ? -30.778 -21.455 61.703 1.00 50.75 222 SER A CA 1
ATOM 1788 C C . SER A 1 222 ? -29.667 -21.789 60.682 1.00 50.75 222 SER A C 1
ATOM 1790 O O . SER A 1 222 ? -29.930 -22.049 59.517 1.00 50.75 222 SER A O 1
ATOM 1792 N N . VAL A 1 223 ? -28.413 -21.951 61.109 1.00 54.31 223 VAL A N 1
ATOM 1793 C CA . VAL A 1 223 ? -27.291 -22.411 60.247 1.00 54.31 223 VAL A CA 1
ATOM 1794 C C . VAL A 1 223 ? -27.638 -23.654 59.380 1.00 54.31 223 VAL A C 1
ATOM 1796 O O . VAL A 1 223 ? -27.072 -23.850 58.304 1.00 54.31 223 VAL A O 1
ATOM 1799 N N . SER A 1 224 ? -28.636 -24.454 59.783 1.00 59.66 224 SER A N 1
ATOM 1800 C CA . SER A 1 224 ? -29.243 -25.538 58.994 1.00 59.66 224 SER A CA 1
ATOM 1801 C C . SER A 1 224 ? -29.925 -25.133 57.675 1.00 59.66 224 SER A C 1
ATOM 1803 O O . SER A 1 224 ? -30.043 -25.974 56.776 1.00 59.66 224 SER A O 1
ATOM 1805 N N . ALA A 1 225 ? -30.393 -23.893 57.536 1.00 61.78 225 ALA A N 1
ATOM 1806 C CA . ALA A 1 225 ? -31.024 -23.382 56.323 1.00 61.78 225 ALA A CA 1
ATOM 1807 C C . ALA A 1 225 ? -29.973 -23.093 55.239 1.00 61.78 225 ALA A C 1
ATOM 1809 O O . ALA A 1 225 ? -30.109 -23.573 54.113 1.00 61.78 225 ALA A O 1
ATOM 1810 N N . THR A 1 226 ? -28.882 -22.417 55.604 1.00 64.38 226 THR A N 1
ATOM 1811 C CA . THR A 1 226 ? -27.842 -21.949 54.671 1.00 64.38 226 THR A CA 1
ATOM 1812 C C . THR A 1 226 ? -26.835 -23.035 54.287 1.00 64.38 226 THR A C 1
ATOM 1814 O O . THR A 1 226 ? -26.377 -23.072 53.146 1.00 64.38 226 THR A O 1
ATOM 1817 N N . TYR A 1 227 ? -26.527 -23.964 55.197 1.00 77.00 227 TYR A N 1
ATOM 1818 C CA . TYR A 1 227 ? -25.502 -24.991 54.984 1.00 77.00 227 TYR A CA 1
ATOM 1819 C C . TYR A 1 227 ? -26.072 -26.403 55.106 1.00 77.00 227 TYR A C 1
ATOM 1821 O O . TYR A 1 227 ? -27.045 -26.661 55.823 1.00 77.00 227 TYR A O 1
ATOM 1829 N N . ALA A 1 228 ? -25.507 -27.346 54.353 1.00 74.06 228 ALA A N 1
ATOM 1830 C CA . ALA A 1 228 ? -25.876 -28.752 54.469 1.00 74.06 228 ALA A CA 1
ATOM 1831 C C . ALA A 1 228 ? -25.155 -29.384 55.664 1.00 74.06 228 ALA A C 1
ATOM 1833 O O . ALA A 1 228 ? -24.005 -29.063 55.969 1.00 74.06 228 ALA A O 1
ATOM 1834 N N . ARG A 1 229 ? -25.835 -30.302 56.358 1.00 73.56 229 ARG A N 1
ATOM 1835 C CA . ARG A 1 229 ? -25.222 -31.059 57.452 1.00 73.56 229 ARG A CA 1
ATOM 1836 C C . ARG A 1 229 ? -24.116 -31.941 56.863 1.00 73.56 229 ARG A C 1
ATOM 1838 O O . ARG A 1 229 ? -24.425 -32.885 56.146 1.00 73.56 229 ARG A O 1
ATOM 1845 N N . GLY A 1 230 ? -22.859 -31.619 57.169 1.00 71.56 230 GLY A N 1
ATOM 1846 C CA . GLY A 1 230 ? -21.672 -32.331 56.671 1.00 71.56 230 GLY A CA 1
ATOM 1847 C C . GLY A 1 230 ? -20.677 -31.466 55.890 1.00 71.56 230 GLY A C 1
ATOM 1848 O O . GLY A 1 230 ? -19.569 -31.921 55.648 1.00 71.56 230 GLY A O 1
ATOM 1849 N N . ASP A 1 231 ? -21.030 -30.221 55.560 1.00 69.25 231 ASP A N 1
ATOM 1850 C CA . ASP A 1 231 ? -20.222 -29.350 54.684 1.00 69.25 231 ASP A CA 1
ATOM 1851 C C . ASP A 1 231 ? -19.242 -28.422 55.436 1.00 69.25 231 ASP A C 1
ATOM 1853 O O . ASP A 1 231 ? -18.682 -27.484 54.875 1.00 69.25 231 ASP A O 1
ATOM 1857 N N . LEU A 1 232 ? -19.100 -28.617 56.756 1.00 73.69 232 LEU A N 1
ATOM 1858 C CA . LEU A 1 232 ? -18.276 -27.806 57.677 1.00 73.69 232 LEU A CA 1
ATOM 1859 C C . LEU A 1 232 ? -18.450 -26.269 57.565 1.00 73.69 232 LEU A C 1
ATOM 1861 O O . LEU A 1 232 ? -17.672 -25.522 58.147 1.00 73.69 232 LEU A O 1
ATOM 1865 N N . GLY A 1 233 ? -19.488 -25.789 56.872 1.00 68.31 233 GLY A N 1
ATOM 1866 C CA . GLY A 1 233 ? -19.749 -24.366 56.650 1.00 68.31 233 GLY A CA 1
ATOM 1867 C C . GLY A 1 233 ? -18.973 -23.730 55.490 1.00 68.31 233 GLY A C 1
ATOM 1868 O O . GLY A 1 233 ? -19.018 -22.510 55.358 1.00 68.31 233 GLY A O 1
ATOM 1869 N N . PHE A 1 234 ? -18.281 -24.505 54.646 1.00 73.44 234 PHE A N 1
ATOM 1870 C CA . PHE A 1 234 ? -17.459 -23.935 53.568 1.00 73.44 234 PHE A CA 1
ATOM 1871 C C . PHE A 1 234 ? -18.238 -23.639 52.286 1.00 73.44 234 PHE A C 1
ATOM 1873 O O . PHE A 1 234 ? -17.900 -22.687 51.583 1.00 73.44 234 PHE A O 1
ATOM 1880 N N . VAL A 1 235 ? -19.294 -24.405 51.990 1.00 74.38 235 VAL A N 1
ATOM 1881 C CA . VAL A 1 235 ? -20.100 -24.209 50.778 1.00 74.38 235 VAL A CA 1
ATOM 1882 C C . VAL A 1 235 ? -21.556 -23.902 51.154 1.00 74.38 235 VAL A C 1
ATOM 1884 O O . VAL A 1 235 ? -22.265 -24.765 51.677 1.00 74.38 235 VAL A O 1
ATOM 1887 N N . PRO A 1 236 ? -22.042 -22.664 50.938 1.00 72.94 236 PRO A N 1
ATOM 1888 C CA . PRO A 1 236 ? -23.456 -22.356 51.113 1.00 72.94 236 PRO A CA 1
ATOM 1889 C C . PRO A 1 236 ? -24.279 -23.102 50.058 1.00 72.94 236 PRO A C 1
ATOM 1891 O O . PRO A 1 236 ? -23.885 -23.190 48.892 1.00 72.94 236 PRO A O 1
ATOM 1894 N N . LYS A 1 237 ? -25.437 -23.647 50.457 1.00 73.12 237 LYS A N 1
ATOM 1895 C CA . LYS A 1 237 ? -26.324 -24.367 49.534 1.00 73.12 237 LYS A CA 1
ATOM 1896 C C . LYS A 1 237 ? -26.677 -23.444 48.362 1.00 73.12 237 LYS A C 1
ATOM 1898 O O . LYS A 1 237 ? -27.121 -22.320 48.611 1.00 73.12 237 LYS A O 1
ATOM 1903 N N . PRO A 1 238 ? -26.546 -23.895 47.101 1.00 63.44 238 PRO A N 1
ATOM 1904 C CA . PRO A 1 238 ? -26.994 -23.102 45.970 1.00 63.44 238 PRO A CA 1
ATOM 1905 C C . PRO A 1 238 ? -28.491 -22.847 46.139 1.00 63.44 238 PRO A C 1
ATOM 1907 O O . PRO A 1 238 ? -29.297 -23.781 46.167 1.00 63.44 238 PRO A O 1
ATOM 1910 N N . VAL A 1 239 ? -28.861 -21.576 46.304 1.00 61.62 239 VAL A N 1
ATOM 1911 C CA . VAL A 1 239 ? -30.260 -21.165 46.374 1.00 61.62 239 VAL A CA 1
ATOM 1912 C C . VAL A 1 239 ? -30.852 -21.437 45.001 1.00 61.62 239 VAL A C 1
ATOM 1914 O O . VAL A 1 239 ? -30.684 -20.657 44.065 1.00 61.62 239 VAL A O 1
ATOM 1917 N N . VAL A 1 240 ? -31.527 -22.577 44.859 1.00 57.19 240 VAL A N 1
ATOM 1918 C CA . VAL A 1 240 ? -32.299 -22.884 43.660 1.00 57.19 240 VAL A CA 1
ATOM 1919 C C . VAL A 1 240 ? -33.521 -21.974 43.687 1.00 57.19 240 VAL A C 1
ATOM 1921 O O . VAL A 1 240 ? -34.598 -22.354 44.148 1.00 57.19 240 VAL A O 1
ATOM 1924 N N . LEU A 1 241 ? -33.352 -20.745 43.202 1.00 50.25 241 LEU A N 1
ATOM 1925 C CA . LEU A 1 241 ? -34.455 -19.874 42.829 1.00 50.25 241 LEU A CA 1
ATOM 1926 C C . LEU A 1 241 ? -35.155 -20.533 41.638 1.00 50.25 241 LEU A C 1
ATOM 1928 O O . LEU A 1 241 ? -34.903 -20.205 40.483 1.00 50.25 241 LEU A O 1
ATOM 1932 N N . ARG A 1 242 ? -36.034 -21.505 41.908 1.00 46.41 242 ARG A N 1
ATOM 1933 C CA . ARG A 1 242 ? -37.021 -21.932 40.919 1.00 46.41 242 ARG A CA 1
ATOM 1934 C C . ARG A 1 242 ? -37.969 -20.755 40.736 1.00 46.41 242 ARG A C 1
ATOM 1936 O O . ARG A 1 242 ? -38.933 -20.607 41.487 1.00 46.41 242 ARG A O 1
ATOM 1943 N N . SER A 1 243 ? -37.685 -19.897 39.759 1.00 46.59 243 SER A N 1
ATOM 1944 C CA . SER A 1 243 ? -38.692 -18.988 39.239 1.00 46.59 243 SER A CA 1
ATOM 1945 C C . SER A 1 243 ? -39.872 -19.852 38.787 1.00 46.59 243 SER A C 1
ATOM 1947 O O . SER A 1 243 ? -39.764 -20.683 37.892 1.00 46.59 243 SER A O 1
ATOM 1949 N N . LYS A 1 244 ? -41.033 -19.681 39.426 1.00 49.25 244 LYS A N 1
ATOM 1950 C CA . LYS A 1 244 ? -42.302 -20.267 38.958 1.00 49.25 244 LYS A CA 1
ATOM 1951 C C . LYS A 1 244 ? -42.844 -19.547 37.714 1.00 49.25 244 LYS A C 1
ATOM 1953 O O . LYS A 1 244 ? -44.014 -19.690 37.381 1.00 49.25 244 LYS A O 1
ATOM 1958 N N . VAL A 1 245 ? -42.007 -18.760 37.043 1.00 49.06 245 VAL A N 1
ATOM 1959 C CA . VAL A 1 245 ? -42.349 -18.080 35.801 1.00 49.06 245 VAL A CA 1
ATOM 1960 C C . VAL A 1 245 ? -41.723 -18.891 34.672 1.00 49.06 245 VAL A C 1
ATOM 1962 O O . VAL A 1 245 ? -40.492 -18.962 34.608 1.00 49.06 245 VAL A O 1
ATOM 1965 N N . PRO A 1 246 ? -42.525 -19.527 33.801 1.00 47.66 246 PRO A N 1
ATOM 1966 C CA . PRO A 1 246 ? -42.004 -20.178 32.613 1.00 47.66 246 PRO A CA 1
ATOM 1967 C C . PRO A 1 246 ? -41.491 -19.087 31.674 1.00 47.66 246 PRO A C 1
ATOM 1969 O O . PRO A 1 246 ? -42.257 -18.459 30.949 1.00 47.66 246 PRO A O 1
ATOM 1972 N N . ILE A 1 247 ? -40.187 -18.824 31.704 1.00 48.72 247 ILE A N 1
ATOM 1973 C CA . ILE A 1 247 ? -39.558 -18.008 30.674 1.00 48.72 247 ILE A CA 1
ATOM 1974 C C . ILE A 1 247 ? -39.275 -18.955 29.513 1.00 48.72 247 ILE A C 1
ATOM 1976 O O . ILE A 1 247 ? -38.319 -19.728 29.536 1.00 48.72 247 ILE A O 1
ATOM 1980 N N . HIS A 1 248 ? -40.151 -18.917 28.514 1.00 49.81 248 HIS A N 1
ATOM 1981 C CA . HIS A 1 248 ? -39.899 -19.483 27.197 1.00 49.81 248 HIS A CA 1
ATOM 1982 C C . HIS A 1 248 ? -38.733 -18.698 26.577 1.00 49.81 248 HIS A C 1
ATOM 1984 O O . HIS A 1 248 ? -38.926 -17.658 25.954 1.00 49.81 248 HIS A O 1
ATOM 1990 N N . ARG A 1 249 ? -37.496 -19.142 26.812 1.00 44.22 249 ARG A N 1
ATOM 1991 C CA . ARG A 1 249 ? -36.355 -18.738 25.991 1.00 44.22 249 ARG A CA 1
ATOM 1992 C C . ARG A 1 249 ? -36.018 -19.901 25.081 1.00 44.22 249 ARG A C 1
ATOM 1994 O O . ARG A 1 249 ? -35.431 -20.889 25.510 1.00 44.22 249 ARG A O 1
ATOM 2001 N N . HIS A 1 250 ? -36.424 -19.751 23.827 1.00 44.75 250 HIS A N 1
ATOM 2002 C CA . HIS A 1 250 ? -35.831 -20.444 22.699 1.00 44.75 250 HIS A CA 1
ATOM 2003 C C . HIS A 1 250 ? -34.373 -19.972 22.629 1.00 44.75 250 HIS A C 1
ATOM 2005 O O . HIS A 1 250 ? -34.085 -18.892 22.123 1.00 44.75 250 HIS A O 1
ATOM 2011 N N . ILE A 1 251 ? -33.465 -20.715 23.257 1.00 48.78 251 ILE A N 1
ATOM 2012 C CA . ILE A 1 251 ? -32.032 -20.563 23.029 1.00 48.78 251 ILE A CA 1
ATOM 2013 C C . ILE A 1 251 ? -31.660 -21.753 22.157 1.00 48.78 251 ILE A C 1
ATOM 2015 O O . ILE A 1 251 ? -31.379 -22.838 22.661 1.00 48.78 251 ILE A O 1
ATOM 2019 N N . GLU A 1 252 ? -31.699 -21.555 20.841 1.00 45.75 252 GLU A N 1
ATOM 2020 C CA . GLU A 1 252 ? -30.837 -22.335 19.959 1.00 45.75 252 GLU A CA 1
ATOM 2021 C C . GLU A 1 252 ? -29.407 -21.932 20.309 1.00 45.75 252 GLU A C 1
ATOM 2023 O O . GLU A 1 252 ? -28.848 -20.971 19.785 1.00 45.75 252 GLU A O 1
ATOM 2028 N N . VAL A 1 253 ? -28.826 -22.642 21.273 1.00 47.94 253 VAL A N 1
ATOM 2029 C CA . VAL A 1 253 ? -27.379 -22.695 21.394 1.00 47.94 253 VAL A CA 1
ATOM 2030 C C . VAL A 1 253 ? -26.929 -23.505 20.186 1.00 47.94 253 VAL A C 1
ATOM 2032 O O . VAL A 1 253 ? -26.912 -24.735 20.223 1.00 47.94 253 VAL A O 1
ATOM 2035 N N . GLN A 1 254 ? -26.601 -22.817 19.093 1.00 48.44 254 GLN A N 1
ATOM 2036 C CA . GLN A 1 254 ? -25.664 -23.352 18.117 1.00 48.44 254 GLN A CA 1
ATOM 2037 C C . GLN A 1 254 ? -24.330 -23.525 18.848 1.00 48.44 254 GLN A C 1
ATOM 2039 O O . GLN A 1 254 ? -23.484 -22.636 18.879 1.00 48.44 254 GLN A O 1
ATOM 2044 N N . MET A 1 255 ? -24.173 -24.672 19.508 1.00 43.97 255 MET A N 1
ATOM 2045 C CA . MET A 1 255 ? -22.859 -25.193 19.834 1.00 43.97 255 MET A CA 1
ATOM 2046 C C . MET A 1 255 ? -22.211 -25.485 18.484 1.00 43.97 255 MET A C 1
ATOM 2048 O O . MET A 1 255 ? -22.620 -26.414 17.788 1.00 43.97 255 MET A O 1
ATOM 2052 N N . GLY A 1 256 ? -21.256 -24.646 18.083 1.00 64.31 256 GLY A N 1
ATOM 2053 C CA . GLY A 1 256 ? -20.345 -24.993 17.000 1.00 64.31 256 GLY A CA 1
ATOM 2054 C C . GLY A 1 256 ? -19.648 -26.332 17.290 1.00 64.31 256 GLY A C 1
ATOM 2055 O O . GLY A 1 256 ? -19.658 -26.787 18.442 1.00 64.31 256 GLY A O 1
ATOM 2056 N N . PRO A 1 257 ? -19.067 -26.972 16.259 1.00 62.81 257 PRO A N 1
ATOM 2057 C CA . PRO A 1 257 ? -18.415 -28.271 16.394 1.00 62.81 257 PRO A CA 1
ATOM 2058 C C . PRO A 1 257 ? -17.417 -28.236 17.549 1.00 62.81 257 PRO A C 1
ATOM 2060 O O . PRO A 1 257 ? -16.681 -27.257 17.728 1.00 62.81 257 PRO A O 1
ATOM 2063 N N . SER A 1 258 ? -17.451 -29.273 18.385 1.00 70.62 258 SER A N 1
ATOM 2064 C CA . SER A 1 258 ? -16.615 -29.316 19.580 1.00 70.62 258 SER A CA 1
ATOM 2065 C C . SER A 1 258 ? -15.141 -29.257 19.171 1.00 70.62 258 SER A C 1
ATOM 2067 O O . SER A 1 258 ? -14.750 -29.690 18.086 1.00 70.62 258 SER A O 1
ATOM 2069 N N . PHE A 1 259 ? -14.293 -28.735 20.053 1.00 59.22 259 PHE A N 1
ATOM 2070 C CA . PHE A 1 259 ? -12.842 -28.690 19.846 1.00 59.22 259 PHE A CA 1
ATOM 2071 C C . PHE A 1 259 ? -12.240 -30.069 19.488 1.00 59.22 259 PHE A C 1
ATOM 2073 O O . PHE A 1 259 ? -11.224 -30.158 18.803 1.00 59.22 259 PHE A O 1
ATOM 2080 N N . GLU A 1 260 ? -12.907 -31.148 19.894 1.00 68.75 260 GLU A N 1
ATOM 2081 C CA . GLU A 1 260 ? -12.542 -32.534 19.598 1.00 68.75 260 GLU A CA 1
ATOM 2082 C C . GLU A 1 260 ? -12.832 -32.924 18.133 1.00 68.75 260 GLU A C 1
ATOM 2084 O O . GLU A 1 260 ? -12.082 -33.687 17.527 1.00 68.75 260 GLU A O 1
ATOM 2089 N N . GLU A 1 261 ? -13.853 -32.322 17.519 1.00 68.62 261 GLU A N 1
ATOM 2090 C CA . GLU A 1 261 ? -14.215 -32.496 16.107 1.00 68.62 261 GLU A CA 1
ATOM 2091 C C . GLU A 1 261 ? -13.265 -31.728 15.164 1.00 68.62 261 GLU A C 1
ATOM 2093 O O . GLU A 1 261 ? -12.926 -32.209 14.082 1.00 68.62 261 GLU A O 1
ATOM 2098 N N . LEU A 1 262 ? -12.738 -30.584 15.617 1.00 68.56 262 LEU A N 1
ATOM 2099 C CA . LEU A 1 262 ? -11.690 -29.816 14.924 1.00 68.56 262 LEU A CA 1
ATOM 2100 C C . LEU A 1 262 ? -10.338 -30.546 14.898 1.00 68.56 262 LEU A C 1
ATOM 2102 O O . LEU A 1 262 ? -9.612 -30.473 13.906 1.00 68.56 262 LEU A O 1
ATOM 2106 N N . LEU A 1 263 ? -10.013 -31.291 15.957 1.00 69.62 263 LEU A N 1
ATOM 2107 C CA . LEU A 1 263 ? -8.8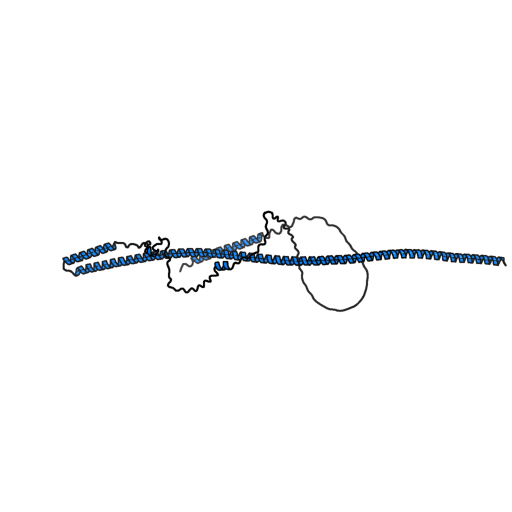09 -32.126 16.004 1.00 69.62 263 LEU A CA 1
ATOM 2108 C C . LEU A 1 263 ? -8.930 -33.369 15.113 1.00 69.62 263 LEU A C 1
ATOM 2110 O O . LEU A 1 263 ? -7.935 -33.794 14.529 1.00 69.62 263 LEU A O 1
ATOM 2114 N N . ALA A 1 264 ? -10.137 -33.918 14.950 1.00 72.38 264 ALA A N 1
ATOM 2115 C CA . ALA A 1 264 ? -10.380 -35.063 14.072 1.00 72.38 264 ALA A CA 1
ATOM 2116 C C . ALA A 1 264 ? -10.266 -34.722 12.571 1.00 72.38 264 ALA A C 1
ATOM 2118 O O . ALA A 1 264 ? -9.961 -35.602 11.767 1.00 72.38 264 ALA A O 1
ATOM 2119 N N . GLN A 1 265 ? -10.475 -33.457 12.183 1.00 69.38 265 GLN A N 1
ATOM 2120 C CA . GLN A 1 265 ? -10.333 -32.992 10.794 1.00 69.38 265 GLN A CA 1
ATOM 2121 C C . GLN A 1 265 ? -8.906 -32.566 10.420 1.00 69.38 265 GLN A C 1
ATOM 2123 O O . GLN A 1 265 ? -8.619 -32.343 9.241 1.00 69.38 265 GLN A O 1
ATOM 2128 N N . TYR A 1 266 ? -7.988 -32.479 11.385 1.00 63.31 266 TYR A N 1
ATOM 2129 C CA . TYR A 1 266 ? -6.613 -32.079 11.113 1.00 63.31 266 TYR A CA 1
ATOM 2130 C C . TYR A 1 266 ? -5.767 -33.275 10.652 1.00 63.31 266 TYR A C 1
ATOM 2132 O O . TYR A 1 266 ? -5.204 -34.020 11.453 1.00 63.31 266 TYR A O 1
ATOM 2140 N N . VAL A 1 267 ? -5.653 -33.451 9.332 1.00 58.91 267 VAL A N 1
ATOM 2141 C CA . VAL A 1 267 ? -4.678 -34.362 8.714 1.00 58.91 267 VAL A CA 1
ATOM 2142 C C . VAL A 1 267 ? -3.407 -33.563 8.402 1.00 58.91 267 VAL A C 1
ATOM 2144 O O . VAL A 1 267 ? -3.436 -32.717 7.506 1.00 58.91 267 VAL A O 1
ATOM 2147 N N . PRO A 1 268 ? -2.279 -33.789 9.102 1.00 60.75 268 PRO A N 1
ATOM 2148 C CA . PRO A 1 268 ? -1.033 -33.118 8.763 1.00 60.75 268 PRO A CA 1
ATOM 2149 C C . PRO A 1 268 ? -0.533 -33.605 7.391 1.00 60.75 268 PRO A C 1
ATOM 2151 O O . PRO A 1 268 ? -0.602 -34.805 7.102 1.00 60.75 268 PRO A O 1
ATOM 2154 N N . PRO A 1 269 ? -0.002 -32.715 6.533 1.00 47.16 269 PRO A N 1
ATOM 2155 C CA . PRO A 1 269 ? 0.565 -33.125 5.260 1.00 47.16 269 PRO A CA 1
ATOM 2156 C C . PRO A 1 269 ? 1.803 -33.991 5.510 1.00 47.16 269 PRO A C 1
ATOM 2158 O O . PRO A 1 269 ? 2.811 -33.539 6.053 1.00 47.16 269 PRO A O 1
ATOM 2161 N N . VAL A 1 270 ? 1.721 -35.258 5.100 1.00 45.16 270 VAL A N 1
ATOM 2162 C CA . VAL A 1 270 ? 2.854 -36.185 5.077 1.00 45.16 270 VAL A CA 1
ATOM 2163 C C . VAL A 1 270 ? 3.798 -35.742 3.962 1.00 45.16 270 VAL A C 1
ATOM 2165 O O . VAL A 1 270 ? 3.664 -36.152 2.809 1.00 45.16 270 VAL A O 1
ATOM 2168 N N . THR A 1 271 ? 4.767 -34.893 4.293 1.00 44.16 271 THR A N 1
ATOM 2169 C CA . THR A 1 271 ? 5.941 -34.700 3.446 1.00 44.16 271 THR A CA 1
ATOM 2170 C C . THR A 1 271 ? 6.848 -35.913 3.617 1.00 44.16 271 THR A C 1
ATOM 2172 O O . THR A 1 271 ? 7.348 -36.229 4.698 1.00 44.16 271 THR A O 1
ATOM 2175 N N . LYS A 1 272 ? 6.996 -36.663 2.523 1.00 45.56 272 LYS A N 1
ATOM 2176 C CA . LYS A 1 272 ? 7.914 -37.793 2.426 1.00 45.56 272 LYS A CA 1
ATOM 2177 C C . LYS A 1 272 ? 9.335 -37.283 2.667 1.00 45.56 272 LYS A C 1
ATOM 2179 O O . LYS A 1 272 ? 9.824 -36.430 1.933 1.00 45.56 272 LYS A O 1
ATOM 2184 N N . LYS A 1 273 ? 9.965 -37.809 3.718 1.00 41.12 273 LYS A N 1
ATOM 2185 C CA . LYS A 1 273 ? 11.404 -37.716 3.955 1.00 41.12 273 LYS A CA 1
ATOM 2186 C C . LYS A 1 273 ? 12.117 -38.566 2.909 1.00 41.12 273 LYS A C 1
ATOM 2188 O O . LYS A 1 273 ? 12.049 -39.789 2.998 1.00 41.12 273 LYS A O 1
ATOM 2193 N N . ASP A 1 274 ? 12.835 -37.914 2.005 1.00 38.59 274 ASP A N 1
ATOM 2194 C CA . ASP A 1 274 ? 14.047 -38.492 1.441 1.00 38.59 274 ASP A CA 1
ATOM 2195 C C . ASP A 1 274 ? 15.233 -38.103 2.328 1.00 38.59 274 ASP A C 1
ATOM 2197 O O . ASP A 1 274 ? 15.384 -36.975 2.799 1.00 38.59 274 ASP A O 1
ATOM 2201 N N . SER A 1 275 ? 16.020 -39.125 2.624 1.00 40.78 275 SER A N 1
ATOM 2202 C CA . SER A 1 275 ? 17.215 -39.149 3.450 1.00 40.78 275 SER A CA 1
ATOM 2203 C C . SER A 1 275 ? 18.348 -38.304 2.867 1.00 40.78 275 SER A C 1
ATOM 2205 O O . SER A 1 275 ? 18.737 -38.507 1.720 1.00 40.78 275 SER A O 1
ATOM 2207 N N . GLY A 1 276 ? 18.959 -37.451 3.689 1.00 35.69 276 GLY A N 1
ATOM 2208 C CA . GLY A 1 276 ? 20.170 -36.716 3.325 1.00 35.69 276 GLY A CA 1
ATOM 2209 C C . GLY A 1 276 ? 20.798 -36.027 4.530 1.00 35.69 276 GLY A C 1
ATOM 2210 O O . GLY A 1 276 ? 20.392 -34.941 4.916 1.00 35.69 276 GLY A O 1
ATOM 2211 N N . SER A 1 277 ? 21.752 -36.713 5.150 1.00 37.97 277 SER A N 1
ATOM 2212 C CA . SER A 1 277 ? 22.596 -36.272 6.264 1.00 37.97 277 SER A CA 1
ATOM 2213 C C . SER A 1 277 ? 23.501 -35.083 5.885 1.00 37.97 277 SER A C 1
ATOM 2215 O O . SER A 1 277 ? 23.982 -35.066 4.757 1.00 37.97 277 SER A O 1
ATOM 2217 N N . ILE A 1 278 ? 23.810 -34.192 6.850 1.00 39.44 278 ILE A N 1
ATOM 2218 C CA . ILE A 1 278 ? 25.153 -33.675 7.254 1.00 39.44 278 ILE A CA 1
ATOM 2219 C C . ILE A 1 278 ? 25.081 -32.230 7.834 1.00 39.44 278 ILE A C 1
ATOM 2221 O O . ILE A 1 278 ? 24.776 -31.269 7.141 1.00 39.44 278 ILE A O 1
ATOM 2225 N N . THR A 1 279 ? 25.329 -32.164 9.152 1.00 36.50 279 THR A N 1
ATOM 2226 C CA . THR A 1 279 ? 26.042 -31.194 10.032 1.00 36.50 279 THR A CA 1
ATOM 2227 C C . THR A 1 279 ? 26.256 -29.697 9.688 1.00 36.50 279 THR A C 1
ATOM 2229 O O . THR A 1 279 ? 26.822 -29.388 8.649 1.00 36.50 279 THR A O 1
ATOM 2232 N N . SER A 1 280 ? 25.943 -28.839 10.690 1.00 38.00 280 SER A N 1
ATOM 2233 C CA . SER A 1 280 ? 26.694 -27.680 11.280 1.00 38.00 280 SER A CA 1
ATOM 2234 C C . SER A 1 280 ? 27.424 -26.685 10.348 1.00 38.00 280 SER A C 1
ATOM 2236 O O . SER A 1 280 ? 28.224 -27.111 9.532 1.00 38.00 280 SER A O 1
ATOM 2238 N N . GLU A 1 281 ? 27.287 -25.354 10.413 1.00 34.97 281 GLU A N 1
ATOM 2239 C CA . GLU A 1 281 ? 27.492 -24.380 11.514 1.00 34.97 281 GLU A CA 1
ATOM 2240 C C . GLU A 1 281 ? 26.982 -22.963 11.100 1.00 34.97 281 GLU A C 1
ATOM 2242 O O . GLU A 1 281 ? 26.641 -22.772 9.931 1.00 34.97 281 GLU A O 1
ATOM 2247 N N . PRO A 1 282 ? 26.922 -21.962 12.015 1.00 47.88 282 PRO A N 1
ATOM 2248 C CA . PRO A 1 282 ? 26.390 -20.617 11.761 1.00 47.88 282 PRO A CA 1
ATOM 2249 C C . PRO A 1 282 ? 27.462 -19.516 11.566 1.00 47.88 282 PRO A C 1
ATOM 2251 O O . PRO A 1 282 ? 28.548 -19.575 12.134 1.00 47.88 282 PRO A O 1
ATOM 2254 N N . GLY A 1 283 ? 27.097 -18.454 10.835 1.00 30.67 283 GLY A N 1
ATOM 2255 C CA . GLY A 1 283 ? 27.891 -17.236 10.567 1.00 30.67 283 GLY A CA 1
ATOM 2256 C C . GLY A 1 283 ? 27.871 -16.930 9.061 1.00 30.67 283 GLY A C 1
ATOM 2257 O O . GLY A 1 283 ? 27.985 -17.848 8.266 1.00 30.67 283 GLY A O 1
ATOM 2258 N N . SER A 1 284 ? 27.707 -15.719 8.530 1.00 33.75 284 SER A N 1
ATOM 2259 C CA . SER A 1 284 ? 28.080 -14.388 9.004 1.00 33.75 284 SER A CA 1
ATOM 2260 C C . SER A 1 284 ? 27.420 -13.335 8.089 1.00 33.75 284 SER A C 1
ATOM 2262 O O . SER A 1 284 ? 27.198 -13.614 6.918 1.00 33.75 284 SER A O 1
ATOM 2264 N N . GLN A 1 285 ? 27.204 -12.132 8.631 1.00 34.34 285 GLN A N 1
ATOM 2265 C CA . GLN A 1 285 ? 27.353 -10.814 7.982 1.00 34.34 285 GLN A CA 1
ATOM 2266 C C . GLN A 1 285 ? 26.543 -10.492 6.706 1.00 34.34 285 GLN A C 1
ATOM 2268 O O . GLN A 1 285 ? 26.881 -10.875 5.592 1.00 34.34 285 GLN A O 1
ATOM 2273 N N . LEU A 1 286 ? 25.520 -9.652 6.903 1.00 34.81 286 LEU A N 1
ATOM 2274 C CA . LEU A 1 286 ? 24.899 -8.798 5.890 1.00 34.81 286 LEU A CA 1
ATOM 2275 C C . LEU A 1 286 ? 25.602 -7.432 5.923 1.00 34.81 286 LEU A C 1
ATOM 2277 O O . LEU A 1 286 ? 25.419 -6.670 6.870 1.00 34.81 286 LEU A O 1
ATOM 2281 N N . GLU A 1 287 ? 26.399 -7.135 4.898 1.00 32.41 287 GLU A N 1
ATOM 2282 C CA . GLU A 1 287 ? 26.779 -5.769 4.528 1.00 32.41 287 GLU A CA 1
ATOM 2283 C C . GLU A 1 287 ? 25.771 -5.267 3.486 1.00 32.41 287 GLU A C 1
ATOM 2285 O O . GLU A 1 287 ? 25.611 -5.867 2.423 1.00 32.41 287 GLU A O 1
ATOM 2290 N N . LEU A 1 288 ? 25.066 -4.183 3.815 1.00 32.12 288 LEU A N 1
ATOM 2291 C CA . LEU A 1 288 ? 24.224 -3.428 2.892 1.00 32.12 288 LEU A CA 1
ATOM 2292 C C . LEU A 1 288 ? 25.034 -2.212 2.426 1.00 32.12 288 LEU A C 1
ATOM 2294 O O . LEU A 1 288 ? 25.420 -1.377 3.243 1.00 32.12 288 LEU A O 1
ATOM 2298 N N . ILE A 1 289 ? 25.292 -2.120 1.123 1.00 34.44 289 ILE A N 1
ATOM 2299 C CA . ILE A 1 289 ? 25.901 -0.957 0.474 1.00 34.44 289 ILE A CA 1
ATOM 2300 C C . ILE A 1 289 ? 24.935 -0.424 -0.590 1.00 34.44 289 ILE A C 1
ATOM 2302 O O . ILE A 1 289 ? 24.452 -1.182 -1.428 1.00 34.44 289 ILE A O 1
ATOM 2306 N N . SER A 1 290 ? 24.798 0.906 -0.579 1.00 31.83 290 SER A N 1
ATOM 2307 C CA . SER A 1 290 ? 24.490 1.801 -1.704 1.00 31.83 290 SER A CA 1
ATOM 2308 C C . SER A 1 290 ? 23.024 2.030 -2.076 1.00 31.83 290 SER A C 1
ATOM 2310 O O . SER A 1 290 ? 22.491 1.435 -3.010 1.00 31.83 290 SER A O 1
ATOM 2312 N N . GLU A 1 291 ? 22.445 3.051 -1.445 1.00 36.16 291 GLU A N 1
ATOM 2313 C CA . GLU A 1 291 ? 21.434 3.912 -2.060 1.00 36.16 291 GLU A CA 1
ATOM 2314 C C . GLU A 1 291 ? 22.149 4.956 -2.930 1.00 36.16 291 GLU A C 1
ATOM 2316 O O . GLU A 1 291 ? 23.045 5.660 -2.466 1.00 36.16 291 GLU A O 1
ATOM 2321 N N . MET A 1 292 ? 21.781 5.024 -4.210 1.00 35.19 292 MET A N 1
ATOM 2322 C CA . MET A 1 292 ? 22.192 6.093 -5.114 1.00 35.19 292 MET A CA 1
ATOM 2323 C C . MET A 1 292 ? 20.923 6.677 -5.730 1.00 35.19 292 MET A C 1
ATOM 2325 O O . MET A 1 292 ? 20.257 6.048 -6.553 1.00 35.19 292 MET A O 1
ATOM 2329 N N . GLU A 1 293 ? 20.573 7.867 -5.256 1.00 35.38 293 GLU A N 1
ATOM 2330 C CA . GLU A 1 293 ? 19.508 8.714 -5.773 1.00 35.38 293 GLU A CA 1
ATOM 2331 C C . GLU A 1 293 ? 19.857 9.172 -7.194 1.00 35.38 293 GLU A C 1
ATOM 2333 O O . GLU A 1 293 ? 20.961 9.650 -7.454 1.00 35.38 293 GLU A O 1
ATOM 2338 N N . THR A 1 294 ? 18.903 9.071 -8.119 1.00 33.78 294 THR A N 1
ATOM 2339 C CA . THR A 1 294 ? 18.911 9.899 -9.330 1.00 33.78 294 THR A CA 1
ATOM 2340 C C . THR A 1 294 ? 17.511 10.442 -9.569 1.00 33.78 294 THR A C 1
ATOM 2342 O O . THR A 1 294 ? 16.561 9.724 -9.873 1.00 33.78 294 THR A O 1
ATOM 2345 N N . THR A 1 295 ? 17.402 11.750 -9.384 1.00 32.94 295 THR A N 1
ATOM 2346 C CA . THR A 1 295 ? 16.287 12.594 -9.783 1.00 32.94 295 THR A CA 1
ATOM 2347 C C . THR A 1 295 ? 16.302 12.749 -11.304 1.00 32.94 295 THR A C 1
ATOM 2349 O O . THR A 1 295 ? 17.298 13.164 -11.893 1.00 32.94 295 THR A O 1
ATOM 2352 N N . VAL A 1 296 ? 15.189 12.423 -11.963 1.00 32.16 296 VAL A N 1
ATOM 2353 C CA . VAL A 1 296 ? 14.949 12.800 -13.362 1.00 32.16 296 VAL A CA 1
ATOM 2354 C C . VAL A 1 296 ? 13.643 13.573 -13.419 1.00 32.16 296 VAL A C 1
ATOM 2356 O O . VAL A 1 296 ? 12.551 13.011 -13.409 1.00 32.16 296 VAL A O 1
ATOM 2359 N N . THR A 1 297 ? 13.774 14.891 -13.474 1.00 33.78 297 THR A N 1
ATOM 2360 C CA . THR A 1 297 ? 12.731 15.815 -13.901 1.00 33.78 297 THR A CA 1
ATOM 2361 C C . THR A 1 297 ? 12.744 15.902 -15.425 1.00 33.78 297 THR A C 1
ATOM 2363 O O . THR A 1 297 ? 13.760 16.257 -16.025 1.00 33.78 297 THR A O 1
ATOM 2366 N N . LYS A 1 298 ? 11.604 15.643 -16.077 1.00 32.75 298 LYS A N 1
ATOM 2367 C CA . LYS A 1 298 ? 11.286 16.335 -17.331 1.00 32.75 298 LYS A CA 1
ATOM 2368 C C . LYS A 1 298 ? 9.787 16.386 -17.620 1.00 32.75 298 LYS A C 1
ATOM 2370 O O . LYS A 1 298 ? 9.139 15.365 -17.823 1.00 32.75 298 LYS A O 1
ATOM 2375 N N . TYR A 1 299 ? 9.297 17.618 -17.684 1.00 35.56 299 TYR A N 1
ATOM 2376 C CA . TYR A 1 299 ? 8.066 18.039 -18.340 1.00 35.56 299 TYR A CA 1
ATOM 2377 C C . TYR A 1 299 ? 8.163 17.824 -19.855 1.00 35.56 299 TYR A C 1
ATOM 2379 O O . TYR A 1 299 ? 9.170 18.217 -20.444 1.00 35.56 299 TYR A O 1
ATOM 2387 N N . VAL A 1 300 ? 7.099 17.307 -20.479 1.00 33.34 300 VAL A N 1
ATOM 2388 C CA . VAL A 1 300 ? 6.680 17.678 -21.843 1.00 33.34 300 VAL A CA 1
ATOM 2389 C C . VAL A 1 300 ? 5.153 17.586 -21.913 1.00 33.34 300 VAL A C 1
ATOM 2391 O O . VAL A 1 300 ? 4.581 16.501 -21.837 1.00 33.34 300 VAL A O 1
ATOM 2394 N N . GLU A 1 301 ? 4.509 18.740 -22.061 1.00 34.91 301 GLU A N 1
ATOM 2395 C CA . GLU A 1 301 ? 3.116 18.874 -22.483 1.00 34.91 301 GLU A CA 1
ATOM 2396 C C . GLU A 1 301 ? 3.001 18.542 -23.978 1.00 34.91 301 GLU A C 1
ATOM 2398 O O . GLU A 1 301 ? 3.792 19.017 -24.793 1.00 34.91 301 GLU A O 1
ATOM 2403 N N . ILE A 1 302 ? 2.002 17.738 -24.351 1.00 33.09 302 ILE A N 1
ATOM 2404 C CA . ILE A 1 302 ? 1.597 17.539 -25.746 1.00 33.09 302 ILE A CA 1
ATOM 2405 C C . ILE A 1 302 ? 0.182 18.092 -25.886 1.00 33.09 302 ILE A C 1
ATOM 2407 O O . ILE A 1 302 ? -0.789 17.469 -25.454 1.00 33.09 302 ILE A O 1
ATOM 2411 N N . ALA A 1 303 ? 0.079 19.263 -26.511 1.00 35.03 303 ALA A N 1
ATOM 2412 C CA . ALA A 1 303 ? -1.173 19.770 -27.045 1.00 35.03 303 ALA A CA 1
ATOM 2413 C C . ALA A 1 303 ? -1.495 19.030 -28.351 1.00 35.03 303 ALA A C 1
ATOM 2415 O O . ALA A 1 303 ? -0.693 18.982 -29.285 1.00 35.03 303 ALA A O 1
ATOM 2416 N N . LYS A 1 304 ? -2.684 18.430 -28.381 1.00 38.81 304 LYS A N 1
ATOM 2417 C CA . LYS A 1 304 ? -3.366 17.973 -29.591 1.00 38.81 304 LYS A CA 1
ATOM 2418 C C . LYS A 1 304 ? -3.982 19.187 -30.272 1.00 38.81 304 LYS A C 1
ATOM 2420 O O . LYS A 1 304 ? -4.624 19.966 -29.581 1.00 38.81 304 LYS A O 1
ATOM 2425 N N . GLU A 1 305 ? -3.924 19.249 -31.595 1.00 35.97 305 GLU A N 1
ATOM 2426 C CA . GLU A 1 305 ? -5.018 19.832 -32.370 1.00 35.97 305 GLU A CA 1
ATOM 2427 C C . GLU A 1 305 ? -5.087 19.192 -33.761 1.00 35.97 305 GLU A C 1
ATOM 2429 O O . GLU A 1 305 ? -4.128 19.171 -34.532 1.00 35.97 305 GLU A O 1
ATOM 2434 N N . GLU A 1 306 ? -6.249 18.598 -34.017 1.00 37.53 306 GLU A N 1
ATOM 2435 C CA . GLU A 1 306 ? -6.722 18.099 -35.299 1.00 37.53 306 GLU A CA 1
ATOM 2436 C C . GLU A 1 306 ? -7.361 19.253 -36.076 1.00 37.53 306 GLU A C 1
ATOM 2438 O O . GLU A 1 306 ? -8.190 19.962 -35.522 1.00 37.53 306 GLU A O 1
ATOM 2443 N N . THR A 1 307 ? -7.067 19.374 -37.369 1.00 37.12 307 THR A N 1
ATOM 2444 C CA . THR A 1 307 ? -8.001 19.750 -38.455 1.00 37.12 307 THR A CA 1
ATOM 2445 C C . THR A 1 307 ? -7.328 19.281 -39.761 1.00 37.12 307 THR A C 1
ATOM 2447 O O . THR A 1 307 ? -6.112 19.328 -39.878 1.00 37.12 307 THR A O 1
ATOM 2450 N N . GLY A 1 308 ? -7.965 18.725 -40.789 1.00 33.28 308 GLY A N 1
ATOM 2451 C CA . GLY A 1 308 ? -9.371 18.712 -41.157 1.00 33.28 308 GLY A CA 1
ATOM 2452 C C . GLY A 1 308 ? -9.537 19.226 -42.594 1.00 33.28 308 GLY A C 1
ATOM 2453 O O . GLY A 1 308 ? -9.907 20.374 -42.775 1.00 33.28 308 GLY A O 1
ATOM 2454 N N . THR A 1 309 ? -9.320 18.340 -43.582 1.00 35.53 309 THR A N 1
ATOM 2455 C CA . THR A 1 309 ? -9.883 18.315 -44.963 1.00 35.53 309 THR A CA 1
ATOM 2456 C C . THR A 1 309 ? -9.538 19.417 -45.994 1.00 35.53 309 THR A C 1
ATOM 2458 O O . THR A 1 309 ? -9.703 20.596 -45.717 1.00 35.53 309 THR A O 1
ATOM 2461 N N . VAL A 1 310 ? -9.187 19.021 -47.237 1.00 33.69 310 VAL A N 1
ATOM 2462 C CA . VAL A 1 310 ? -9.983 19.157 -48.499 1.00 33.69 310 VAL A CA 1
ATOM 2463 C C . VAL A 1 310 ? -9.112 18.887 -49.764 1.00 33.69 310 VAL A C 1
ATOM 2465 O O . VAL A 1 310 ? -7.967 19.313 -49.841 1.00 33.69 310 VAL A O 1
ATOM 2468 N N . PHE A 1 311 ? -9.706 18.138 -50.708 1.00 33.34 311 PHE A N 1
ATOM 2469 C CA . PHE A 1 311 ? -9.413 17.826 -52.133 1.00 33.34 311 PHE A CA 1
ATOM 2470 C C . PHE A 1 311 ? -8.466 18.743 -52.955 1.00 33.34 311 PHE A C 1
ATOM 2472 O O . PHE A 1 311 ? -8.600 19.957 -52.864 1.00 33.34 311 PHE A O 1
ATOM 2479 N N . ASP A 1 312 ? -7.648 18.184 -53.873 1.00 31.61 312 ASP A N 1
ATOM 2480 C CA . ASP A 1 312 ? -7.976 18.046 -55.322 1.00 31.61 312 ASP A CA 1
ATOM 2481 C C . ASP A 1 312 ? -6.882 17.292 -56.139 1.00 31.61 312 ASP A C 1
ATOM 2483 O O . ASP A 1 312 ? -5.722 17.206 -55.735 1.00 31.61 312 ASP A O 1
ATOM 2487 N N . GLU A 1 313 ? -7.289 16.709 -57.270 1.00 38.84 313 GLU A N 1
ATOM 2488 C CA . GLU A 1 313 ? -6.565 15.807 -58.179 1.00 38.84 313 GLU A CA 1
ATOM 2489 C C . GLU A 1 313 ? -5.616 16.485 -59.200 1.00 38.84 313 GLU A C 1
ATOM 2491 O O . GLU A 1 313 ? -5.869 17.565 -59.722 1.00 38.84 313 GLU A O 1
ATOM 2496 N N . SER A 1 314 ? -4.630 15.689 -59.645 1.00 37.78 314 SER A N 1
ATOM 2497 C CA . SER A 1 314 ? -4.017 15.651 -60.993 1.00 37.78 314 SER A CA 1
ATOM 2498 C C . SER A 1 314 ? -3.009 16.734 -61.433 1.00 37.78 314 SER A C 1
ATOM 2500 O O . SER A 1 314 ? -3.308 17.914 -61.565 1.00 37.78 314 SER A O 1
ATOM 2502 N N . SER A 1 315 ? -1.798 16.296 -61.801 1.00 37.94 315 SER A N 1
ATOM 2503 C CA . SER A 1 315 ? -1.250 16.437 -63.168 1.00 37.94 315 SER A CA 1
ATOM 2504 C C . SER A 1 315 ? 0.192 15.917 -63.261 1.00 37.94 315 SER A C 1
ATOM 2506 O O . SER A 1 315 ? 1.008 16.062 -62.354 1.00 37.94 315 SER A O 1
ATOM 2508 N N . GLU A 1 316 ? 0.466 15.250 -64.380 1.00 37.94 316 GLU A N 1
ATOM 2509 C CA . GLU A 1 316 ? 1.772 14.780 -64.840 1.00 37.94 316 GLU A CA 1
ATOM 2510 C C . GLU A 1 316 ? 2.696 15.953 -65.208 1.00 37.94 316 GLU A C 1
ATOM 2512 O O . GLU A 1 316 ? 2.221 16.999 -65.646 1.00 37.94 316 GLU A O 1
ATOM 2517 N N . GLY A 1 317 ? 4.018 15.747 -65.162 1.00 33.16 317 GLY A N 1
ATOM 2518 C CA . GLY A 1 317 ? 4.940 16.627 -65.885 1.00 33.16 317 GLY A CA 1
ATOM 2519 C C . GLY A 1 317 ? 6.359 16.692 -65.340 1.00 33.16 317 GLY A C 1
ATOM 2520 O O . GLY A 1 317 ? 6.656 17.443 -64.423 1.00 33.16 317 GLY A O 1
ATOM 2521 N N . THR A 1 318 ? 7.243 15.929 -65.976 1.00 34.56 318 THR A N 1
ATOM 2522 C CA . THR A 1 318 ? 8.693 16.149 -66.119 1.00 34.56 318 THR A CA 1
ATOM 2523 C C . THR A 1 318 ? 9.185 17.599 -65.980 1.00 34.56 318 THR A C 1
ATOM 2525 O O . THR A 1 318 ? 8.761 18.442 -66.761 1.00 34.56 318 THR A O 1
ATOM 2528 N N . SER A 1 319 ? 10.236 17.822 -65.182 1.00 33.56 319 SER A N 1
ATOM 2529 C CA . SER A 1 319 ? 11.523 18.323 -65.704 1.00 33.56 319 SER A CA 1
ATOM 2530 C C . SER A 1 319 ? 12.642 18.293 -64.659 1.00 33.56 319 SER A C 1
ATOM 2532 O O . SER A 1 319 ? 12.539 18.854 -63.573 1.00 33.56 319 SER A O 1
ATOM 2534 N N . SER A 1 320 ? 13.734 17.653 -65.056 1.00 38.38 320 SER A N 1
ATOM 2535 C CA . SER A 1 320 ? 15.112 17.864 -64.624 1.00 38.38 320 SER A CA 1
ATOM 2536 C C . SER A 1 320 ? 15.469 19.351 -64.550 1.00 38.38 320 SER A C 1
ATOM 2538 O O . SER A 1 320 ? 15.306 20.042 -65.550 1.00 38.38 320 SER A O 1
ATOM 2540 N N . GLU A 1 321 ? 16.060 19.801 -63.446 1.00 37.84 321 GLU A N 1
ATOM 2541 C CA . GLU A 1 321 ? 17.078 20.850 -63.492 1.00 37.84 321 GLU A CA 1
ATOM 2542 C C . GLU A 1 321 ? 18.002 20.789 -62.275 1.00 37.84 321 GLU A C 1
ATOM 2544 O O . GLU A 1 321 ? 17.652 20.345 -61.183 1.00 37.84 321 GLU A O 1
ATOM 2549 N N . GLU A 1 322 ? 19.243 21.130 -62.565 1.00 37.47 322 GLU A N 1
ATOM 2550 C CA . GLU A 1 322 ? 20.469 20.788 -61.873 1.00 37.47 322 GLU A CA 1
ATOM 2551 C C . GLU A 1 322 ? 21.017 22.056 -61.183 1.00 37.47 322 GLU A C 1
ATOM 2553 O O . GLU A 1 322 ? 20.698 23.170 -61.588 1.00 37.47 322 GLU A O 1
ATOM 2558 N N . ILE A 1 323 ? 21.936 21.861 -60.227 1.00 33.16 323 ILE A N 1
ATOM 2559 C CA . ILE A 1 323 ? 22.921 22.840 -59.714 1.00 33.16 323 ILE A CA 1
ATOM 2560 C C . ILE A 1 323 ? 22.451 23.747 -58.557 1.00 33.16 323 ILE A C 1
ATOM 2562 O O . ILE A 1 323 ? 21.735 24.722 -58.735 1.00 33.16 323 ILE A O 1
ATOM 2566 N N . SER A 1 324 ? 23.014 23.535 -57.362 1.00 32.28 324 SER A N 1
ATOM 2567 C CA . SER A 1 324 ? 24.149 24.348 -56.885 1.00 32.28 324 SER A CA 1
ATOM 2568 C C . SER A 1 324 ? 24.487 24.023 -55.429 1.00 32.28 324 SER A C 1
ATOM 2570 O O . SER A 1 324 ? 23.636 24.068 -54.544 1.00 32.28 324 SER A O 1
ATOM 2572 N N . TYR A 1 325 ? 25.755 23.704 -55.186 1.00 35.06 325 TYR A N 1
ATOM 2573 C CA . TYR A 1 325 ? 26.326 23.515 -53.860 1.00 35.06 325 TYR A CA 1
ATOM 2574 C C . TYR A 1 325 ? 26.526 24.869 -53.173 1.00 35.06 325 TYR A C 1
ATOM 2576 O O . TYR A 1 325 ? 27.157 25.754 -53.746 1.00 35.06 325 TYR A O 1
ATOM 2584 N N . HIS A 1 326 ? 26.124 24.985 -51.907 1.00 34.56 326 HIS A N 1
ATOM 2585 C CA . HIS A 1 326 ? 26.807 25.880 -50.977 1.00 34.56 326 HIS A CA 1
ATOM 2586 C C . HIS A 1 326 ? 27.095 25.146 -49.668 1.00 34.56 326 HIS A C 1
ATOM 2588 O O . HIS A 1 326 ? 26.207 24.806 -48.891 1.00 34.56 326 HIS A O 1
ATOM 2594 N N . VAL A 1 327 ? 28.381 24.853 -49.495 1.00 38.88 327 VAL A N 1
ATOM 2595 C CA . VAL A 1 327 ? 29.011 24.431 -48.248 1.00 38.88 327 VAL A CA 1
ATOM 2596 C C . VAL A 1 327 ? 29.213 25.686 -47.408 1.00 38.88 327 VAL A C 1
ATOM 2598 O O . VAL A 1 327 ? 29.835 26.632 -47.886 1.00 38.88 327 VAL A O 1
ATOM 2601 N N . GLU A 1 328 ? 28.748 25.674 -46.164 1.00 36.00 328 GLU A N 1
ATOM 2602 C CA . GLU A 1 328 ? 29.259 26.557 -45.119 1.00 36.00 328 GLU A CA 1
ATOM 2603 C C . GLU A 1 328 ? 29.342 25.772 -43.805 1.00 36.00 328 GLU A C 1
ATOM 2605 O O . GLU A 1 328 ? 28.376 25.191 -43.316 1.00 36.00 328 GLU A O 1
ATOM 2610 N N . LEU A 1 329 ? 30.562 25.697 -43.291 1.00 42.28 329 LEU A N 1
ATOM 2611 C CA . LEU A 1 329 ? 30.996 25.085 -42.040 1.00 42.28 329 LEU A CA 1
ATOM 2612 C C . LEU A 1 329 ? 32.040 26.063 -41.467 1.00 42.28 329 LEU A C 1
ATOM 2614 O O . LEU A 1 329 ? 32.718 26.744 -42.236 1.00 42.28 329 LEU A O 1
ATOM 2618 N N . PRO A 1 330 ? 32.284 26.044 -40.155 1.00 47.59 330 PRO A N 1
ATOM 2619 C CA . PRO A 1 330 ? 31.641 26.835 -39.107 1.00 47.59 330 PRO A CA 1
ATOM 2620 C C . PRO A 1 330 ? 32.573 27.967 -38.607 1.00 47.59 330 PRO A C 1
ATOM 2622 O O . PRO A 1 330 ? 33.702 28.090 -39.083 1.00 47.59 330 PRO A O 1
ATOM 2625 N N . PRO A 1 331 ? 32.203 28.685 -37.532 1.00 46.66 331 PRO A N 1
ATOM 2626 C CA . PRO A 1 331 ? 33.207 29.159 -36.590 1.00 46.66 331 PRO A CA 1
ATOM 2627 C C . PRO A 1 331 ? 33.025 28.531 -35.202 1.00 46.66 331 PRO A C 1
ATOM 2629 O O . PRO A 1 331 ? 31.959 28.585 -34.591 1.00 46.66 331 PRO A O 1
ATOM 2632 N N . GLN A 1 332 ? 34.115 27.943 -34.705 1.00 39.47 332 GLN A N 1
ATOM 2633 C CA . GLN A 1 332 ? 34.376 27.762 -33.280 1.00 39.47 332 GLN A CA 1
ATOM 2634 C C . GLN A 1 332 ? 35.017 29.042 -32.733 1.00 39.47 332 GLN A C 1
ATOM 2636 O O . GLN A 1 332 ? 35.935 29.545 -33.367 1.00 39.47 332 GLN A O 1
ATOM 2641 N N . GLU A 1 333 ? 34.604 29.484 -31.543 1.00 34.44 333 GLU A N 1
ATOM 2642 C CA . GLU A 1 333 ? 35.446 30.043 -30.464 1.00 34.44 333 GLU A CA 1
ATOM 2643 C C . GLU A 1 333 ? 34.529 30.301 -29.249 1.00 34.44 333 GLU A C 1
ATOM 2645 O O . GLU A 1 333 ? 33.555 31.033 -29.335 1.00 34.44 333 GLU A O 1
ATOM 2650 N N . ARG A 1 334 ? 34.591 29.443 -28.222 1.00 35.12 334 ARG A N 1
ATOM 2651 C CA . ARG A 1 334 ? 35.251 29.683 -26.921 1.00 35.12 334 ARG A CA 1
ATOM 2652 C C . ARG A 1 334 ? 34.696 30.880 -26.137 1.00 35.12 334 ARG A C 1
ATOM 2654 O O . ARG A 1 334 ? 35.203 31.986 -26.257 1.00 35.12 334 ARG A O 1
ATOM 2661 N N . GLU A 1 335 ? 33.821 30.584 -25.177 1.00 30.75 335 GLU A N 1
ATOM 2662 C CA . GLU A 1 335 ? 33.696 31.374 -23.950 1.00 30.75 335 GLU A CA 1
ATOM 2663 C C . GLU A 1 335 ? 34.119 30.528 -22.742 1.00 30.75 335 GLU A C 1
ATOM 2665 O O . GLU A 1 335 ? 33.579 29.459 -22.463 1.00 30.75 335 GLU A O 1
ATOM 2670 N N . THR A 1 336 ? 35.130 31.022 -22.032 1.00 35.66 336 THR A N 1
ATOM 2671 C CA . THR A 1 336 ? 35.482 30.625 -20.667 1.00 35.66 336 THR A CA 1
ATOM 2672 C C . THR A 1 336 ? 35.389 31.868 -19.796 1.00 35.66 336 THR A C 1
ATOM 2674 O O . THR A 1 336 ? 36.071 32.844 -20.120 1.00 35.66 336 THR A O 1
ATOM 2677 N N . LYS A 1 337 ? 34.610 31.796 -18.706 1.00 33.47 337 LYS A N 1
ATOM 2678 C CA . LYS A 1 337 ? 34.758 32.455 -17.382 1.00 33.47 337 LYS A CA 1
ATOM 2679 C C . LYS A 1 337 ? 33.370 32.532 -16.732 1.00 33.47 337 LYS A C 1
ATOM 2681 O O . LYS A 1 337 ? 32.508 33.260 -17.192 1.00 33.47 337 LYS A O 1
ATOM 2686 N N . SER A 1 338 ? 33.054 31.602 -15.833 1.00 37.94 338 SER A N 1
ATOM 2687 C CA . SER A 1 338 ? 33.216 31.745 -14.375 1.00 37.94 338 SER A CA 1
ATOM 2688 C C . SER A 1 338 ? 32.344 32.861 -13.788 1.00 37.94 338 SER A C 1
ATOM 2690 O O . SER A 1 338 ? 32.791 34.001 -13.669 1.00 37.94 338 SER A O 1
ATOM 2692 N N . VAL A 1 339 ? 31.129 32.501 -13.372 1.00 34.34 339 VAL A N 1
ATOM 2693 C CA . VAL A 1 339 ? 30.354 33.252 -12.382 1.00 34.34 339 VAL A CA 1
ATOM 2694 C C . VAL A 1 339 ? 29.949 32.272 -11.287 1.00 34.34 339 VAL A C 1
ATOM 2696 O O . VAL A 1 339 ? 29.583 31.130 -11.546 1.00 34.34 339 VAL A O 1
ATOM 2699 N N . THR A 1 340 ? 30.181 32.734 -10.073 1.00 38.31 340 THR A N 1
ATOM 2700 C CA . THR A 1 340 ? 30.189 32.064 -8.780 1.00 38.31 340 THR A CA 1
ATOM 2701 C C . THR A 1 340 ? 28.799 31.646 -8.310 1.00 38.31 340 THR A C 1
ATOM 2703 O O . THR A 1 340 ? 27.867 32.445 -8.331 1.00 38.31 340 THR A O 1
ATOM 2706 N N . GLU A 1 341 ? 28.704 30.412 -7.814 1.00 39.50 341 GLU A N 1
ATOM 2707 C CA . GLU A 1 341 ? 27.652 29.934 -6.916 1.00 39.50 341 GLU A CA 1
ATOM 2708 C C . GLU A 1 341 ? 27.706 30.705 -5.593 1.00 39.50 341 GLU A C 1
ATOM 2710 O O . GLU A 1 341 ? 28.529 30.406 -4.730 1.00 39.50 341 GLU A O 1
ATOM 2715 N N . SER A 1 342 ? 26.836 31.696 -5.433 1.00 45.81 342 SER A N 1
ATOM 2716 C CA . SER A 1 342 ? 26.404 32.185 -4.120 1.00 45.81 342 SER A CA 1
ATOM 2717 C C . SER A 1 342 ? 25.296 33.218 -4.305 1.00 45.81 342 SER A C 1
ATOM 2719 O O . SER A 1 342 ? 25.568 34.400 -4.156 1.00 45.81 342 SER A O 1
ATOM 2721 N N . GLU A 1 343 ? 24.087 32.780 -4.687 1.00 40.88 343 GLU A N 1
ATOM 2722 C CA . GLU A 1 343 ? 22.849 33.585 -4.578 1.00 40.88 343 GLU A CA 1
ATOM 2723 C C . GLU A 1 343 ? 21.563 32.789 -4.918 1.00 40.88 343 GLU A C 1
ATOM 2725 O O . GLU A 1 343 ? 20.699 33.277 -5.629 1.00 40.88 343 GLU A O 1
ATOM 2730 N N . ILE A 1 344 ? 21.397 31.543 -4.441 1.00 39.62 344 ILE A N 1
ATOM 2731 C CA . ILE A 1 344 ? 20.085 30.842 -4.490 1.00 39.62 344 ILE A CA 1
ATOM 2732 C C . ILE A 1 344 ? 19.884 29.970 -3.236 1.00 39.62 344 ILE A C 1
ATOM 2734 O O . ILE A 1 344 ? 19.620 28.778 -3.315 1.00 39.62 344 ILE A O 1
ATOM 2738 N N . ILE A 1 345 ? 20.046 30.559 -2.048 1.00 42.00 345 ILE A N 1
ATOM 2739 C CA . ILE A 1 345 ? 19.501 30.012 -0.792 1.00 42.00 345 ILE A CA 1
ATOM 2740 C C . ILE A 1 345 ? 19.028 31.203 0.044 1.00 42.00 345 ILE A C 1
ATOM 2742 O O . ILE A 1 345 ? 19.715 31.622 0.970 1.00 42.00 345 ILE A O 1
ATOM 2746 N N . GLN A 1 346 ? 17.907 31.823 -0.334 1.00 42.31 346 GLN A N 1
ATOM 2747 C CA . GLN A 1 346 ? 17.240 32.821 0.519 1.00 42.31 346 GLN A CA 1
ATOM 2748 C C . GLN A 1 346 ? 15.775 33.114 0.140 1.00 42.31 346 GLN A C 1
ATOM 2750 O O . GLN A 1 346 ? 15.290 34.208 0.394 1.00 42.31 346 GLN A O 1
ATOM 2755 N N . ALA A 1 347 ? 15.050 32.156 -0.451 1.00 44.88 347 ALA A N 1
ATOM 2756 C CA . ALA A 1 347 ? 13.646 32.373 -0.838 1.00 44.88 347 ALA A CA 1
ATOM 2757 C C . ALA A 1 347 ? 12.689 31.204 -0.525 1.00 44.88 347 ALA A C 1
ATOM 2759 O O . ALA A 1 347 ? 11.574 31.186 -1.029 1.00 44.88 347 ALA A O 1
ATOM 2760 N N . GLU A 1 348 ? 13.086 30.246 0.320 1.00 41.06 348 GLU A N 1
ATOM 2761 C CA . GLU A 1 348 ? 12.210 29.127 0.738 1.00 41.06 348 GLU A CA 1
ATOM 2762 C C . GLU A 1 348 ? 12.062 29.009 2.269 1.00 41.06 348 GLU A C 1
ATOM 2764 O O . GLU A 1 348 ? 11.503 28.043 2.773 1.00 41.06 348 GLU A O 1
ATOM 2769 N N . GLY A 1 349 ? 12.542 30.004 3.028 1.00 40.62 349 GLY A N 1
ATOM 2770 C CA . GLY A 1 349 ? 12.506 30.001 4.499 1.00 40.62 349 GLY A CA 1
ATOM 2771 C C . GLY A 1 349 ? 11.420 30.864 5.149 1.00 40.62 349 GLY A C 1
ATOM 2772 O O . GLY A 1 349 ? 11.246 30.777 6.358 1.00 40.62 349 GLY A O 1
ATOM 2773 N N . GLU A 1 350 ? 10.696 31.690 4.388 1.00 44.81 350 GLU A N 1
ATOM 2774 C CA . GLU A 1 350 ? 9.702 32.629 4.946 1.00 44.81 350 GLU A CA 1
ATOM 2775 C C . GLU A 1 350 ? 8.243 32.177 4.759 1.00 44.81 350 GLU A C 1
ATOM 2777 O O . GLU A 1 350 ? 7.354 32.733 5.387 1.00 44.81 350 GLU A O 1
ATOM 2782 N N . GLY A 1 351 ? 7.980 31.120 3.982 1.00 41.00 351 GLY A N 1
ATOM 2783 C CA . GLY A 1 351 ? 6.611 30.648 3.717 1.00 41.00 351 GLY A CA 1
ATOM 2784 C C . GLY A 1 351 ? 6.024 29.674 4.745 1.00 41.00 351 GLY A C 1
ATOM 2785 O O . GLY A 1 351 ? 4.835 29.397 4.692 1.00 41.00 351 GLY A O 1
ATOM 2786 N N . ILE A 1 352 ? 6.831 29.136 5.667 1.00 44.34 352 ILE A N 1
ATOM 2787 C CA . ILE A 1 352 ? 6.385 28.093 6.617 1.00 44.34 352 ILE A CA 1
ATOM 2788 C C . ILE A 1 352 ? 6.049 28.685 7.998 1.00 44.34 352 ILE A C 1
ATOM 2790 O O . ILE A 1 352 ? 5.280 28.101 8.752 1.00 44.34 352 ILE A O 1
ATOM 2794 N N . LEU A 1 353 ? 6.557 29.881 8.321 1.00 46.34 353 LEU A N 1
ATOM 2795 C CA . LEU A 1 353 ? 6.292 30.529 9.612 1.00 46.34 353 LEU A CA 1
ATOM 2796 C C . LEU A 1 353 ? 4.965 31.305 9.653 1.00 46.34 353 LEU A C 1
ATOM 2798 O O . LEU A 1 353 ? 4.429 31.501 10.739 1.00 46.34 353 LEU A O 1
ATOM 2802 N N . GLU A 1 354 ? 4.405 31.714 8.510 1.00 51.81 354 GLU A N 1
ATOM 2803 C CA . GLU A 1 354 ? 3.093 32.386 8.479 1.00 51.81 354 GLU A CA 1
ATOM 2804 C C . GLU A 1 354 ? 1.920 31.396 8.598 1.00 51.81 354 GLU A C 1
ATOM 2806 O O . GLU A 1 354 ? 0.887 31.737 9.171 1.00 51.81 354 GLU A O 1
ATOM 2811 N N . GLU A 1 355 ? 2.086 30.146 8.152 1.00 51.72 355 GLU A N 1
ATOM 2812 C CA . GLU A 1 355 ? 1.026 29.128 8.218 1.00 51.72 355 GLU A CA 1
ATOM 2813 C C . GLU A 1 355 ? 0.893 28.502 9.625 1.00 51.72 355 GLU A C 1
ATOM 2815 O O . GLU A 1 355 ? -0.219 28.223 10.069 1.00 51.72 355 GLU A O 1
ATOM 2820 N N . GLU A 1 356 ? 1.988 28.373 10.390 1.00 51.66 356 GLU A N 1
ATOM 2821 C CA . GLU A 1 356 ? 1.926 27.956 11.807 1.00 51.66 356 GLU A CA 1
ATOM 2822 C C . GLU A 1 356 ? 1.366 29.052 12.735 1.00 51.66 356 GLU A C 1
ATOM 2824 O O . GLU A 1 356 ? 0.727 28.733 13.740 1.00 51.66 356 GLU A O 1
ATOM 2829 N N . LEU A 1 357 ? 1.545 30.335 12.397 1.00 51.47 357 LEU A N 1
ATOM 2830 C CA . LEU A 1 357 ? 0.971 31.452 13.160 1.00 51.47 357 LEU A CA 1
ATOM 2831 C C . LEU A 1 357 ? -0.552 31.550 12.979 1.00 51.47 357 LEU A C 1
ATOM 2833 O O . LEU A 1 357 ? -1.264 31.735 13.967 1.00 51.47 357 LEU A O 1
ATOM 2837 N N . LEU A 1 358 ? -1.063 31.317 11.766 1.00 54.03 358 LEU A N 1
ATOM 2838 C CA . LEU A 1 358 ? -2.505 31.319 11.478 1.00 54.03 358 LEU A CA 1
ATOM 2839 C C . LEU A 1 358 ? -3.263 30.179 12.180 1.00 54.03 358 LEU A C 1
ATOM 2841 O O . LEU A 1 358 ? -4.372 30.388 12.663 1.00 54.03 358 LEU A O 1
ATOM 2845 N N . ILE A 1 359 ? -2.650 29.000 12.320 1.00 55.22 359 ILE A N 1
ATOM 2846 C CA . ILE A 1 359 ? -3.267 27.866 13.034 1.00 55.22 359 ILE A CA 1
ATOM 2847 C C . ILE A 1 359 ? -3.328 28.125 14.552 1.00 55.22 359 ILE A C 1
ATOM 2849 O O . ILE A 1 359 ? -4.228 27.625 15.229 1.00 55.22 359 ILE A O 1
ATOM 2853 N N . SER A 1 360 ? -2.409 28.932 15.095 1.00 56.66 360 SER A N 1
ATOM 2854 C CA . SER A 1 360 ? -2.408 29.295 16.518 1.00 56.66 360 SER A CA 1
ATOM 2855 C C . SER A 1 360 ? -3.439 30.372 16.882 1.00 56.66 360 SER A C 1
ATOM 2857 O O . SER A 1 360 ? -4.004 30.315 17.972 1.00 56.66 360 SER A O 1
ATOM 2859 N N . GLU A 1 361 ? -3.743 31.305 15.972 1.00 59.72 361 GLU A N 1
ATOM 2860 C CA . GLU A 1 361 ? -4.810 32.299 16.171 1.00 59.72 361 GLU A CA 1
ATOM 2861 C C . GLU A 1 361 ? -6.204 31.666 16.031 1.00 59.72 361 GLU A C 1
ATOM 2863 O O . GLU A 1 361 ? -7.082 31.928 16.849 1.00 59.72 361 GLU A O 1
ATOM 2868 N N . GLU A 1 362 ? -6.392 30.735 15.089 1.00 60.09 362 GLU A N 1
ATOM 2869 C CA . GLU A 1 362 ? -7.678 30.044 14.904 1.00 60.09 362 GLU A CA 1
ATOM 2870 C C . GLU A 1 362 ? -7.997 29.061 16.055 1.00 60.09 362 GLU A C 1
ATOM 2872 O O . GLU A 1 362 ? -9.162 28.777 16.335 1.00 60.09 362 GLU A O 1
ATOM 2877 N N . GLN A 1 363 ? -6.982 28.574 16.784 1.00 54.38 363 GLN A N 1
ATOM 2878 C CA . GLN A 1 363 ? -7.174 27.783 18.010 1.00 54.38 363 GLN A CA 1
ATOM 2879 C C . GLN A 1 363 ? -7.518 28.632 19.244 1.00 54.38 363 GLN A C 1
ATOM 2881 O O . GLN A 1 363 ? -8.213 28.131 20.129 1.00 54.38 363 GLN A O 1
ATOM 2886 N N . LEU A 1 364 ? -7.095 29.899 19.297 1.00 58.56 364 LEU A N 1
ATOM 2887 C CA . LEU A 1 364 ? -7.437 30.817 20.391 1.00 58.56 364 LEU A CA 1
ATOM 2888 C C . LEU A 1 364 ? -8.894 31.301 20.299 1.00 58.56 364 LEU A C 1
ATOM 2890 O O . LEU A 1 364 ? -9.585 31.330 21.317 1.00 58.56 364 LEU A O 1
ATOM 2894 N N . ASP A 1 365 ? -9.402 31.553 19.089 1.00 63.19 365 ASP A N 1
ATOM 2895 C CA . ASP A 1 365 ? -10.803 31.960 18.877 1.00 63.19 365 ASP A CA 1
ATOM 2896 C C . ASP A 1 365 ? -11.813 30.843 19.221 1.00 63.19 365 ASP A C 1
ATOM 2898 O O . ASP A 1 365 ? -12.953 31.114 19.609 1.00 63.19 365 ASP A O 1
ATOM 2902 N N . ILE A 1 366 ? -11.411 29.570 19.118 1.00 65.06 366 ILE A N 1
ATOM 2903 C CA . ILE A 1 366 ? -12.266 28.429 19.487 1.00 65.06 366 ILE A CA 1
ATOM 2904 C C . ILE A 1 366 ? -12.314 28.239 21.011 1.00 65.06 366 ILE A C 1
ATOM 2906 O O . ILE A 1 366 ? -13.371 27.890 21.540 1.00 65.06 366 ILE A O 1
ATOM 2910 N N . GLU A 1 367 ? -11.217 28.479 21.737 1.00 63.72 367 GLU A N 1
ATOM 2911 C CA . GLU A 1 367 ? -11.224 28.402 23.206 1.00 63.72 367 GLU A CA 1
ATOM 2912 C C . GLU A 1 367 ? -12.027 29.551 23.840 1.00 63.72 367 GLU A C 1
ATOM 2914 O O . GLU A 1 367 ? -12.779 29.306 24.787 1.00 63.72 367 GLU A O 1
ATOM 2919 N N . GLU A 1 368 ? -11.984 30.761 23.269 1.00 69.06 368 GLU A N 1
ATOM 2920 C CA . GLU A 1 368 ? -12.758 31.911 23.766 1.00 69.06 368 GLU A CA 1
ATOM 2921 C C . GLU A 1 368 ? -14.279 31.721 23.560 1.00 69.06 368 GLU A C 1
ATOM 2923 O O . GLU A 1 368 ? -15.073 31.984 24.468 1.00 69.06 368 GLU A O 1
ATOM 2928 N N . GLN A 1 369 ? -14.709 31.123 22.438 1.00 65.50 369 GLN A N 1
ATOM 2929 C CA . GLN A 1 369 ? -16.129 30.794 22.207 1.00 65.50 369 GLN A CA 1
ATOM 2930 C C . GLN A 1 369 ? -16.662 29.663 23.108 1.00 65.50 369 GLN A C 1
ATOM 2932 O O . GLN A 1 369 ? -17.862 29.613 23.414 1.00 65.50 369 GLN A O 1
ATOM 2937 N N . VAL A 1 370 ? -15.798 28.745 23.556 1.00 69.94 370 VAL A N 1
ATOM 2938 C CA . VAL A 1 370 ? -16.177 27.659 24.477 1.00 69.94 370 VAL A CA 1
ATOM 2939 C C . VAL A 1 370 ? -16.294 28.164 25.922 1.00 69.94 370 VAL A C 1
ATOM 2941 O O . VAL A 1 370 ? -17.163 27.684 26.663 1.00 69.94 370 VAL A O 1
ATOM 2944 N N . GLU A 1 371 ? -15.498 29.161 26.323 1.00 66.56 371 GLU A N 1
ATOM 2945 C CA . GLU A 1 371 ? -15.641 29.819 27.629 1.00 66.56 371 GLU A CA 1
ATOM 2946 C C . GLU A 1 371 ? -16.892 30.711 27.708 1.00 66.56 371 GLU A C 1
ATOM 2948 O O . GLU A 1 371 ? -17.630 30.609 28.695 1.00 66.56 371 GLU A O 1
ATOM 2953 N N . GLU A 1 372 ? -17.223 31.487 26.665 1.00 68.56 372 GLU A N 1
ATOM 2954 C CA . GLU A 1 372 ? -18.471 32.274 26.638 1.00 68.56 372 GLU A CA 1
ATOM 2955 C C . GLU A 1 372 ? -19.716 31.372 26.708 1.00 68.56 372 GLU A C 1
ATOM 2957 O O . GLU A 1 372 ? -20.594 31.591 27.550 1.00 68.56 372 GLU A O 1
ATOM 2962 N N . SER A 1 373 ? -19.744 30.272 25.946 1.00 68.19 373 SER A N 1
ATOM 2963 C CA . SER A 1 373 ? -20.863 29.310 25.954 1.00 68.19 373 SER A CA 1
ATOM 2964 C C . SER A 1 373 ? -21.048 28.602 27.308 1.00 68.19 373 SER A C 1
ATOM 2966 O O . SER A 1 373 ? -22.157 28.216 27.684 1.00 68.19 373 SER A O 1
ATOM 2968 N N . SER A 1 374 ? -19.961 28.424 28.065 1.00 64.88 374 SER A N 1
ATOM 2969 C CA . SER A 1 374 ? -19.994 27.811 29.400 1.00 64.88 374 SER A CA 1
ATOM 2970 C C . SER A 1 374 ? -20.472 28.788 30.479 1.00 64.88 374 SER A C 1
ATOM 2972 O O . SER A 1 374 ? -21.039 28.363 31.490 1.00 64.88 374 SER A O 1
ATOM 2974 N N . SER A 1 375 ? -20.279 30.091 30.264 1.00 66.12 375 SER A N 1
ATOM 2975 C CA . SER A 1 375 ? -20.738 31.141 31.175 1.00 66.12 375 SER A CA 1
ATOM 2976 C C . SER A 1 375 ? -22.248 31.408 31.058 1.00 66.12 375 SER A C 1
ATOM 2978 O O . SER A 1 375 ? -22.922 31.499 32.086 1.00 66.12 375 SER A O 1
ATOM 2980 N N . GLU A 1 376 ? -22.818 31.380 29.845 1.00 66.38 376 GLU A N 1
ATOM 2981 C CA . GLU A 1 376 ? -24.266 31.553 29.624 1.00 66.38 376 GLU A CA 1
ATOM 2982 C C . GLU A 1 376 ? -25.102 30.396 30.206 1.00 66.38 376 GLU A C 1
ATOM 2984 O O . GLU A 1 376 ? -26.157 30.619 30.808 1.00 66.38 376 GLU A O 1
ATOM 2989 N N . LEU A 1 377 ? -24.601 29.156 30.142 1.00 61.31 377 LEU A N 1
ATOM 2990 C CA . LEU A 1 377 ? -25.270 27.991 30.742 1.00 61.31 377 LEU A CA 1
ATOM 2991 C C . LEU A 1 377 ? -25.312 28.038 32.279 1.00 61.31 377 LEU A C 1
ATOM 2993 O O . LEU A 1 377 ? -26.190 27.427 32.897 1.00 61.31 377 LEU A O 1
ATOM 2997 N N . HIS A 1 378 ? -24.390 28.767 32.913 1.00 59.09 378 HIS A N 1
ATOM 2998 C CA . HIS A 1 378 ? -24.400 28.954 34.362 1.00 59.09 378 HIS A CA 1
ATOM 2999 C C . HIS A 1 378 ? -25.338 30.080 34.819 1.00 59.09 378 HIS A C 1
ATOM 3001 O O . HIS A 1 378 ? -25.833 30.027 35.949 1.00 59.09 378 HIS A O 1
ATOM 3007 N N . GLU A 1 379 ? -25.645 31.047 33.952 1.00 58.59 379 GLU A N 1
ATOM 3008 C CA . GLU A 1 379 ? -26.544 32.160 34.270 1.00 58.59 379 GLU A CA 1
ATOM 3009 C C . GLU A 1 379 ? -28.033 31.780 34.102 1.00 58.59 379 GLU A C 1
ATOM 3011 O O . GLU A 1 379 ? -28.863 32.157 34.938 1.00 58.59 379 GLU A O 1
ATOM 3016 N N . GLU A 1 380 ? -28.379 30.905 33.145 1.00 57.31 380 GLU A N 1
ATOM 3017 C CA . GLU A 1 380 ? -29.746 30.359 33.015 1.00 57.31 380 GLU A CA 1
ATOM 3018 C C . GLU A 1 380 ? -30.150 29.433 34.180 1.00 57.31 380 GLU A C 1
ATOM 3020 O O . GLU A 1 380 ? -31.324 29.378 34.566 1.00 57.31 380 GLU A O 1
ATOM 3025 N N . ALA A 1 381 ? -29.193 28.755 34.820 1.00 57.41 381 ALA A N 1
ATOM 3026 C CA . ALA A 1 381 ? -29.470 27.877 35.960 1.00 57.41 381 ALA A CA 1
ATOM 3027 C C . ALA A 1 381 ? -29.880 28.641 37.239 1.00 57.41 381 ALA A C 1
ATOM 3029 O O . ALA A 1 381 ? -30.491 28.053 38.136 1.00 57.41 381 ALA A O 1
ATOM 3030 N N . HIS A 1 382 ? -29.595 29.947 37.329 1.00 56.31 382 HIS A N 1
ATOM 3031 C CA . HIS A 1 382 ? -29.934 30.765 38.497 1.00 56.31 382 HIS A CA 1
ATOM 3032 C C . HIS A 1 382 ? -31.240 31.566 38.369 1.00 56.31 382 HIS A C 1
ATOM 3034 O O . HIS A 1 382 ? -31.770 31.994 39.396 1.00 56.31 382 HIS A O 1
ATOM 3040 N N . GLN A 1 383 ? -31.823 31.702 37.172 1.00 54.78 383 GLN A N 1
ATOM 3041 C CA . GLN A 1 383 ? -33.103 32.410 36.985 1.00 54.78 383 GLN A CA 1
ATOM 3042 C C . GLN A 1 383 ? -34.350 31.501 36.986 1.00 54.78 383 GLN A C 1
ATOM 3044 O O . GLN A 1 383 ? -35.464 32.000 37.126 1.00 54.78 383 GLN A O 1
ATOM 3049 N N . GLY A 1 384 ? -34.200 30.172 36.933 1.00 50.66 384 GLY A N 1
ATOM 3050 C CA . GLY A 1 384 ? -35.331 29.224 36.916 1.00 50.66 384 GLY A CA 1
ATOM 3051 C C . GLY A 1 384 ? -35.934 28.834 38.279 1.00 50.66 384 GLY A C 1
ATOM 3052 O O . GLY A 1 384 ? -36.846 28.012 38.327 1.00 50.66 384 GLY A O 1
ATOM 3053 N N . GLY A 1 385 ? -35.431 29.374 39.395 1.00 49.16 385 GLY A N 1
ATOM 3054 C CA . GLY A 1 385 ? -35.748 28.919 40.760 1.00 49.16 385 GLY A CA 1
ATOM 3055 C C . GLY A 1 385 ? -36.661 29.831 41.589 1.00 49.16 385 GLY A C 1
ATOM 3056 O O . GLY A 1 385 ? -36.545 29.834 42.813 1.00 49.16 385 GLY A O 1
ATOM 3057 N N . GLY A 1 386 ? -37.520 30.635 40.959 1.00 52.06 386 GLY A N 1
ATOM 3058 C CA . GLY A 1 386 ? -38.432 31.553 41.651 1.00 52.06 386 GLY A CA 1
ATOM 3059 C C . GLY A 1 386 ? -39.816 31.588 41.011 1.00 52.06 386 GLY A C 1
ATOM 3060 O O . GLY A 1 386 ? -40.124 32.518 40.271 1.00 52.06 386 GLY A O 1
ATOM 3061 N N . GLY A 1 387 ? -40.638 30.580 41.304 1.00 44.34 387 GLY A N 1
ATOM 3062 C CA . GLY A 1 387 ? -42.045 30.484 40.909 1.00 44.34 387 GLY A CA 1
ATOM 3063 C C . GLY A 1 387 ? -42.818 29.593 41.862 1.00 44.34 387 GLY A C 1
ATOM 3064 O O . GLY A 1 387 ? -42.378 28.435 42.036 1.00 44.34 387 GLY A O 1
#

Organism: Ignelater luminosus (NCBI:txid2038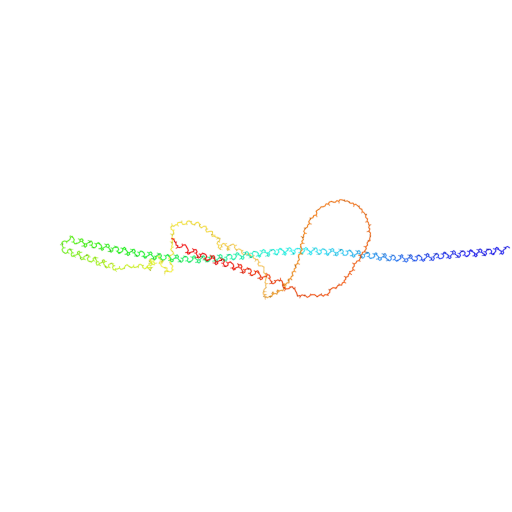154)

Radius of gyration: 70.47 Å; chains: 1; bounding box: 145×73×234 Å

Foldseek 3Di:
DVVVVVVVVVVVVVVVVVVVVVVVVVVVVVVVVVVVVVVVVVVVVVVVVVVVVVVVVVVVVVVVVVVVVVVVVVVVVVVVVVVVVVVVVVVVVVVVVVVVVVVVVVVVVVVVVVVVVVVVVVVVVVVVVVVVVVVVVVVVVVVVVVVVVVLVVVVVVVVVVLVVVLVVLVVVLVVQVVVLVPPDPDPVVSVVSVVVSVVSVVVSVVSVPDDDDRPDPPPPVDPVQQDPVPPVPPDGDPPPPPPPDPPPDPDPPPPDDDPVVVVVPDDDDPDDDDDDDDDDDDDDDDDDDDDDDDDDDDDDDDDDDDDDDDDDDDDDDDDDDDDDDDDDDDDDDDDDDDDDPDDPDDDPPPVPVVVVVVVVVVVVVVVVVVVVVVVVVVVVVVPPPDD

Secondary structure (DSSP, 8-state):
-HHHHHHHHHHHHHHHHHHHHHHHHHHHHHHHHHHHHHHHHHHHHHHHHHHHHHHHHHHHHHHHHHHHHHHHHHHHHHHHHHHHHHHHHHHHHHHHHHHHHHHHHHHHHHHHHHHHHHHHHHHHHHHHHHHHHHHHHHHHHHHHHHHHHHHHHHHHHHHHHHHHHHHHHHHHHHHHHHHHHHH---HHHHHHHHHHHHHHHHHHHHHHHSPPPP--TT--S-HHHHB-TTSTTTSB-------SS----------PSPHHHHHHT---------------------------------------------------------------------------S-SSSSSSSSSSHHHHHHHHHHHHHHHHHHHHHHHHHHHHHHHSS--

InterPro domains:
  IPR038844 Cilia- and flagella-associated protein 157 [PTHR31954] (1-291)